Protein AF-A0A9P1BFK1-F1 (afdb_monomer_lite)

Secondary structure (DSSP, 8-state):
-----HHHHHHHHHHHHHHTTT-EEEEHHHHTT-SS-SS-HHHHHHH-GGGT--EEEEE--S----HHHHHHHTT-TT--EEE-TT---BGGGHHHHHT-TT--EEE-TTSB--HHHHHHHHHHSS-EE---S-TTHHHHHHHHHHHHHHHHHHHHHHHHHHHTT----SHHHHHHHHHHHHHHHHHHHHHHHTTTS-----HHHHHHHHHHHHHHHHHHHHS-HHHHHHHTTTT----------------S-----S---TT-B-STTSTTSS-EE-S--B-S-TTTS--EEEEEEE--BS----EEETTEEEEEEEETTEEEEEEEETTT--EEEEEEEE---EETTTEES--SPPEEETTEEEEE-TTSEEEEEETTT--EEEEEETTTTTT-PPPTT----PPEEETTEEEE---STT-SEEEEETTT--EEEEE--PPB-SPPPEEEEETTEEEEEEEBSSEEEEEETTT--EEEEEE--S-TTT----SPPEEE-SSS-TTEEEEEEEETTTTEEEEEEEEEETTEEEEEEEEEESS---SS---EEETTEEEEEETTEEEEEETTT--EEEEEEE--S-EEEEETTEEEEE-TTSEEEEEE--SS---EEEEEE---S---SPPEEETTEEEEE-SSEEEEEE--B---

Organism: NCBI:txid2562237

Sequence (656 aa):
MVKVTGRTHRQRMAVQAIEALGGSVMYDFEIQGKAEPPGPRWLRSMVGDEYFMNVEEVLLWDASADDRVVSQLCNLKHVKKMYLQGTQISDASVPYLEAMHELEILSLWKTRVSEDAKARIRRFSHTMIELPVDRVNEHRRALVRSAVVLSVIAFGALLAVQFAGVSIITPLGVDLIVVMAVAQSAVLLWCMQFRRCRFSVPQSVLAFAGLEIVLLLLVLVAVPEHVLSDIGQLFHTDVVVDEPHETIENRQNTANLEHTGAYDFPGFRGATRDGIIQGVELRRDWNRHPPKELWRRRVGLGWSSFAVVNGFCVTQGQQGEFETVVCYDMRTGEVCWEHRDQANLYAVEGGHGPRATPTISLGRVYALGATGILNCLDGATGRCIWSTNILEDNDVTNRLFGMAGSPLVLEPYVIVSPGGQGSSLVAYDHETGKKMWVGGSGQASYSSPQHGIICGEAQVLIFDGEGIQGHRLASGEHRWGYPWVSNPAEKNNVCQPVVFDEDLTDDVTRVFISSGYGQGCALLEVKRIEDDYSVEAVWRNRNLKAKFSSVVTRDGYIYGLDERILVCLDLNTGKRAWKRGRYGFGQLLLVGDLLLIQAETGDVALVEATSAEYHEVARVAALEGRTWNHPVLSGSLLLVRNDHEAACYELQVDEE

pLDDT: mean 82.78, std 19.54, range [30.47, 98.88]

Structure (mmCIF, N/CA/C/O backbone):
data_AF-A0A9P1BFK1-F1
#
_entry.id   AF-A0A9P1BFK1-F1
#
loop_
_atom_site.group_PDB
_atom_site.id
_atom_site.type_symbol
_atom_site.label_atom_id
_atom_site.label_alt_id
_atom_site.label_comp_id
_atom_site.label_asym_id
_atom_site.label_entity_id
_atom_site.label_seq_id
_atom_site.pdbx_PDB_ins_code
_atom_site.Cartn_x
_atom_site.Cartn_y
_atom_site.Cartn_z
_atom_site.occupancy
_atom_site.B_iso_or_equiv
_atom_site.auth_seq_id
_atom_site.auth_comp_id
_atom_site.auth_asym_id
_atom_site.auth_atom_id
_atom_site.pdbx_PDB_model_num
ATOM 1 N N . MET A 1 1 ? 26.060 38.447 -25.988 1.00 41.88 1 MET A N 1
ATOM 2 C CA . MET A 1 1 ? 25.231 38.880 -24.841 1.00 41.88 1 MET A CA 1
ATOM 3 C C . MET A 1 1 ? 24.084 39.727 -25.362 1.00 41.88 1 MET A C 1
ATOM 5 O O . MET A 1 1 ? 24.263 40.913 -25.608 1.00 41.88 1 MET A O 1
ATOM 9 N N . VAL A 1 2 ? 22.930 39.111 -25.612 1.00 43.12 2 VAL A N 1
ATOM 10 C CA . VAL A 1 2 ? 21.706 39.855 -25.933 1.00 43.12 2 VAL A CA 1
ATOM 11 C C . VAL A 1 2 ? 21.249 40.517 -24.634 1.00 43.12 2 VAL A C 1
ATOM 13 O O . VAL A 1 2 ? 21.109 39.835 -23.622 1.00 43.12 2 VAL A O 1
ATOM 16 N N . LYS A 1 3 ? 21.098 41.848 -24.626 1.00 43.06 3 LYS A N 1
ATOM 17 C CA . LYS A 1 3 ? 20.548 42.582 -23.478 1.00 43.06 3 LYS A CA 1
ATOM 18 C C . LYS A 1 3 ? 19.170 41.994 -23.166 1.00 43.06 3 LYS A C 1
ATOM 20 O O . LYS A 1 3 ? 18.240 42.198 -23.944 1.00 43.06 3 LYS A O 1
ATOM 25 N N . VAL A 1 4 ? 19.057 41.271 -22.049 1.00 50.94 4 VAL A N 1
ATOM 26 C CA . VAL A 1 4 ? 17.773 40.853 -21.473 1.00 50.94 4 VAL A CA 1
ATOM 27 C C . VAL A 1 4 ? 16.915 42.104 -21.401 1.00 50.94 4 VAL A C 1
ATOM 29 O O . VAL A 1 4 ? 17.306 43.101 -20.789 1.00 50.94 4 VAL A O 1
ATOM 32 N N . THR A 1 5 ? 15.798 42.108 -22.123 1.00 58.91 5 THR A N 1
ATOM 33 C CA . THR A 1 5 ? 14.948 43.293 -22.164 1.00 58.91 5 THR A CA 1
ATOM 34 C C . THR A 1 5 ? 14.492 43.623 -20.744 1.00 58.91 5 THR A C 1
ATOM 36 O O . THR A 1 5 ? 14.201 42.725 -19.952 1.00 58.91 5 THR A O 1
ATOM 39 N N . GLY A 1 6 ? 14.407 44.910 -20.395 1.00 67.88 6 GLY A N 1
ATOM 40 C CA . GLY A 1 6 ? 13.997 45.329 -19.047 1.00 67.88 6 GLY A CA 1
ATOM 41 C C . GLY A 1 6 ? 12.604 44.824 -18.639 1.00 67.88 6 GLY A C 1
ATOM 42 O O . GLY A 1 6 ? 12.232 44.928 -17.477 1.00 67.88 6 GLY A O 1
ATOM 43 N N . ARG A 1 7 ? 11.819 44.286 -19.579 1.00 79.06 7 ARG A N 1
ATOM 44 C CA . ARG A 1 7 ? 10.560 43.578 -19.329 1.00 79.06 7 ARG A CA 1
ATOM 45 C C . ARG A 1 7 ? 10.795 42.208 -18.684 1.00 79.06 7 ARG A C 1
ATOM 47 O O . ARG A 1 7 ? 10.260 41.968 -17.611 1.00 79.06 7 ARG A O 1
ATOM 54 N N . THR A 1 8 ? 11.613 41.354 -19.299 1.00 76.75 8 THR A N 1
ATOM 55 C CA . THR A 1 8 ? 11.877 39.979 -18.839 1.00 76.75 8 THR A CA 1
ATOM 56 C C . THR A 1 8 ? 12.465 39.964 -17.426 1.00 76.75 8 THR A C 1
ATOM 58 O O . THR A 1 8 ? 12.019 39.210 -16.570 1.00 76.75 8 THR A O 1
ATOM 61 N N . HIS A 1 9 ? 13.390 40.886 -17.139 1.00 78.06 9 HIS A N 1
ATOM 62 C CA . HIS A 1 9 ? 13.964 41.021 -15.799 1.00 78.06 9 HIS A CA 1
ATOM 63 C C . HIS A 1 9 ? 12.923 41.427 -14.740 1.00 78.06 9 HIS A C 1
ATOM 65 O O . HIS A 1 9 ? 12.890 40.851 -13.657 1.00 78.06 9 HIS A O 1
ATOM 71 N N . ARG A 1 10 ? 12.033 42.377 -15.064 1.00 77.94 10 ARG A N 1
ATOM 72 C CA . ARG A 1 10 ? 10.961 42.814 -14.154 1.00 77.94 10 ARG A CA 1
ATOM 73 C C . ARG A 1 10 ? 9.918 41.725 -13.909 1.00 77.94 10 ARG A C 1
ATOM 75 O O . ARG A 1 10 ? 9.493 41.556 -12.773 1.00 77.94 10 ARG A O 1
ATOM 82 N N . GLN A 1 11 ? 9.547 40.975 -14.947 1.00 84.62 11 GLN A N 1
ATOM 83 C CA . GLN A 1 11 ? 8.633 39.839 -14.824 1.00 84.62 11 GLN A CA 1
ATOM 84 C C . GLN A 1 11 ? 9.224 38.757 -13.915 1.00 84.62 11 GLN A C 1
ATOM 86 O O . GLN A 1 11 ? 8.555 38.325 -12.984 1.00 84.62 11 GLN A O 1
ATOM 91 N N . ARG A 1 12 ? 10.501 38.400 -14.100 1.00 83.88 12 ARG A N 1
ATOM 92 C CA . ARG A 1 12 ? 11.191 37.424 -13.245 1.00 83.88 12 ARG A CA 1
ATOM 93 C C . ARG A 1 12 ? 11.210 37.840 -11.773 1.00 83.88 12 ARG A C 1
ATOM 95 O O . ARG A 1 12 ? 10.907 37.024 -10.913 1.00 83.88 12 ARG A O 1
ATOM 102 N N . MET A 1 13 ? 11.529 39.103 -11.481 1.00 82.62 13 MET A N 1
ATOM 103 C CA . MET A 1 13 ? 11.533 39.598 -10.099 1.00 82.62 13 MET A CA 1
ATOM 104 C C . MET A 1 13 ? 10.142 39.553 -9.456 1.00 82.62 13 MET A C 1
ATOM 106 O O . MET A 1 13 ? 10.025 39.189 -8.290 1.00 82.62 13 MET A O 1
ATOM 110 N N . ALA A 1 14 ? 9.092 39.897 -10.208 1.00 82.94 14 ALA A N 1
ATOM 111 C CA . ALA A 1 14 ? 7.721 39.828 -9.712 1.00 82.94 14 ALA A CA 1
ATOM 112 C C . ALA A 1 14 ? 7.274 38.377 -9.455 1.00 82.94 14 ALA A C 1
ATOM 114 O O . ALA A 1 14 ? 6.669 38.114 -8.422 1.00 82.94 14 ALA A O 1
ATOM 115 N N . VAL A 1 15 ? 7.625 37.430 -10.334 1.00 86.50 15 VAL A N 1
ATOM 116 C CA . VAL A 1 15 ? 7.332 35.998 -10.135 1.00 86.50 15 VAL A CA 1
ATOM 117 C C . VAL A 1 15 ? 8.043 35.452 -8.896 1.00 86.50 15 VAL A C 1
ATOM 119 O O . VAL A 1 15 ? 7.401 34.842 -8.050 1.00 86.50 15 VAL A O 1
ATOM 122 N N . GLN A 1 16 ? 9.328 35.765 -8.714 1.00 84.19 16 GLN A N 1
ATOM 123 C CA . GLN A 1 16 ? 10.077 35.344 -7.523 1.00 84.19 16 GLN A CA 1
ATOM 124 C C . GLN A 1 16 ? 9.478 35.892 -6.221 1.00 84.19 16 GLN A C 1
ATOM 126 O O . GLN A 1 16 ? 9.468 35.199 -5.208 1.00 84.19 16 GLN A O 1
ATOM 131 N N . ALA A 1 17 ? 8.963 37.126 -6.237 1.00 82.06 17 ALA A N 1
ATOM 132 C CA . ALA A 1 17 ? 8.290 37.708 -5.079 1.00 82.06 17 ALA A CA 1
ATOM 133 C C . ALA A 1 17 ? 6.965 36.994 -4.749 1.00 82.06 17 ALA A C 1
ATOM 135 O O . ALA A 1 17 ? 6.640 36.835 -3.575 1.00 82.06 17 ALA A O 1
ATOM 136 N N . ILE A 1 18 ? 6.222 36.541 -5.766 1.00 84.56 18 ILE A N 1
ATOM 137 C CA . ILE A 1 18 ? 4.988 35.757 -5.602 1.00 84.56 18 ILE A CA 1
ATOM 138 C C . ILE A 1 18 ? 5.307 34.381 -5.005 1.00 84.56 18 ILE A C 1
ATOM 140 O O . ILE A 1 18 ? 4.708 33.993 -4.003 1.00 84.56 18 ILE A O 1
ATOM 144 N N . GLU A 1 19 ? 6.283 33.675 -5.575 1.00 82.81 19 GLU A N 1
ATOM 145 C CA . GLU A 1 19 ? 6.698 32.338 -5.131 1.00 82.81 19 GLU A CA 1
ATOM 146 C C . GLU A 1 19 ? 7.253 32.351 -3.700 1.00 82.81 19 GLU A C 1
ATOM 148 O O . GLU A 1 19 ? 6.935 31.472 -2.900 1.00 82.81 19 GLU A O 1
ATOM 153 N N . ALA A 1 20 ? 8.015 33.387 -3.328 1.00 81.12 20 ALA A N 1
ATOM 154 C CA . ALA A 1 20 ? 8.544 33.551 -1.971 1.00 81.12 20 ALA A CA 1
ATOM 155 C C . ALA A 1 20 ? 7.448 33.689 -0.898 1.00 81.12 20 ALA A C 1
ATOM 157 O O . ALA A 1 20 ? 7.703 33.448 0.282 1.00 81.12 20 ALA A O 1
ATOM 158 N N . LEU A 1 21 ? 6.234 34.071 -1.297 1.00 79.94 21 LEU A N 1
ATOM 159 C CA . LEU A 1 21 ? 5.069 34.198 -0.423 1.00 79.94 21 LEU A CA 1
ATOM 160 C C . LEU A 1 21 ? 4.158 32.963 -0.473 1.00 79.94 21 LEU A C 1
ATOM 162 O O . LEU A 1 21 ? 3.064 33.000 0.085 1.00 79.94 21 LEU A O 1
ATOM 166 N N . GLY A 1 22 ? 4.594 31.884 -1.134 1.00 76.88 22 GLY A N 1
ATOM 167 C CA . GLY A 1 22 ? 3.800 30.672 -1.344 1.00 76.88 22 GLY A CA 1
ATOM 168 C C . GLY A 1 22 ? 2.716 30.820 -2.415 1.00 76.88 22 GLY A C 1
ATOM 169 O O . GLY A 1 22 ? 1.841 29.964 -2.514 1.00 76.88 22 GLY A O 1
ATOM 170 N N . GLY A 1 23 ? 2.750 31.899 -3.203 1.00 81.06 23 GLY A N 1
ATOM 171 C CA . GLY A 1 23 ? 1.875 32.087 -4.355 1.00 81.06 23 GLY A CA 1
ATOM 172 C C . GLY A 1 23 ? 2.400 31.377 -5.603 1.00 81.06 23 GLY A C 1
ATOM 173 O O . GLY A 1 23 ? 3.543 30.929 -5.658 1.00 81.06 23 GLY A O 1
ATOM 174 N N . SER A 1 24 ? 1.571 31.310 -6.639 1.00 85.56 24 SER A N 1
ATOM 175 C CA . SER A 1 24 ? 1.948 30.765 -7.947 1.00 85.56 24 SER A CA 1
ATOM 176 C C . SER A 1 24 ? 1.445 31.646 -9.090 1.00 85.56 24 SER A C 1
ATOM 178 O O . SER A 1 24 ? 0.578 32.506 -8.911 1.00 85.56 24 SER A O 1
ATOM 180 N N . VAL A 1 25 ? 2.024 31.457 -10.273 1.00 89.88 25 VAL A N 1
ATOM 181 C CA . VAL A 1 25 ? 1.627 32.137 -11.509 1.00 89.88 25 VAL A CA 1
ATOM 182 C C . VAL A 1 25 ? 1.350 31.110 -12.597 1.00 89.88 25 VAL A C 1
ATOM 184 O O . VAL A 1 25 ? 1.982 30.057 -12.609 1.00 89.88 25 VAL A O 1
ATOM 187 N N . MET A 1 26 ? 0.446 31.428 -13.523 1.00 86.69 26 MET A N 1
ATOM 188 C CA . MET A 1 26 ? 0.287 30.670 -14.764 1.00 86.69 26 MET A CA 1
ATOM 189 C C . MET A 1 26 ? 0.594 31.546 -15.972 1.00 86.69 26 MET A C 1
ATOM 191 O O . MET A 1 26 ? 0.240 32.735 -16.024 1.00 86.69 26 MET A O 1
ATOM 195 N N . TYR A 1 27 ? 1.244 30.936 -16.955 1.00 90.19 27 TYR A N 1
ATOM 196 C CA . TYR A 1 27 ? 1.624 31.584 -18.198 1.00 90.19 27 TYR A CA 1
ATOM 197 C C . TYR A 1 27 ? 0.576 31.382 -19.302 1.00 90.19 27 TYR A C 1
ATOM 199 O O . TYR A 1 27 ? -0.149 30.387 -19.343 1.00 90.19 27 TYR A O 1
ATOM 207 N N . ASP A 1 28 ? 0.539 32.317 -20.248 1.00 86.69 28 ASP A N 1
ATOM 208 C CA . ASP A 1 28 ? -0.356 32.329 -21.412 1.00 86.69 28 ASP A CA 1
ATOM 209 C C . ASP A 1 28 ? -0.425 30.998 -22.186 1.00 86.69 28 ASP A C 1
ATOM 211 O O . ASP A 1 28 ? -1.500 30.552 -22.597 1.00 86.69 28 ASP A O 1
ATOM 215 N N . PHE A 1 29 ? 0.707 30.320 -22.382 1.00 85.38 29 PHE A N 1
ATOM 216 C CA . PHE A 1 29 ? 0.745 29.029 -23.078 1.00 85.38 29 PHE A CA 1
ATOM 217 C C . PHE A 1 29 ? 0.188 27.864 -22.240 1.00 85.38 29 PHE A C 1
ATOM 219 O O . PHE A 1 29 ? -0.415 26.951 -22.809 1.00 85.38 29 PHE A O 1
ATOM 226 N N . GLU A 1 30 ? 0.339 27.907 -20.914 1.00 84.25 30 GLU A N 1
ATOM 227 C CA . GLU A 1 30 ? -0.167 26.882 -19.990 1.00 84.25 30 GLU A CA 1
ATOM 228 C C . GLU A 1 30 ? -1.693 26.932 -19.920 1.00 84.25 30 GLU A C 1
ATOM 230 O O . GLU A 1 30 ? -2.353 25.896 -19.997 1.00 84.25 30 GLU A O 1
ATOM 235 N N . ILE A 1 31 ? -2.264 28.141 -19.892 1.00 79.75 31 ILE A N 1
ATOM 236 C CA . ILE A 1 31 ? -3.717 28.363 -19.940 1.00 79.75 31 ILE A CA 1
ATOM 237 C C . ILE A 1 31 ? -4.309 27.843 -21.259 1.00 79.75 31 ILE A C 1
ATOM 239 O O . ILE A 1 31 ? -5.421 27.320 -21.292 1.00 79.75 31 ILE A O 1
ATOM 243 N N . GLN A 1 32 ? -3.551 27.921 -22.355 1.00 76.56 32 GLN A N 1
ATOM 244 C CA . GLN A 1 32 ? -3.939 27.368 -23.658 1.00 76.56 32 GLN A CA 1
ATOM 245 C C . GLN A 1 32 ? -3.719 25.847 -23.774 1.00 76.56 32 GLN A C 1
ATOM 247 O O . GLN A 1 32 ? -3.921 25.289 -24.855 1.00 76.56 32 GLN A O 1
ATOM 252 N N . GLY A 1 33 ? -3.276 25.170 -22.708 1.00 75.50 33 GLY A N 1
ATOM 253 C CA . GLY A 1 33 ? -3.014 23.729 -22.695 1.00 75.50 33 GLY A CA 1
ATOM 254 C C . GLY A 1 33 ? -1.814 23.304 -23.548 1.00 75.50 33 GLY A C 1
ATOM 255 O O . GLY A 1 33 ? -1.731 22.148 -23.969 1.00 75.50 33 GLY A O 1
ATOM 256 N N . LYS A 1 34 ? -0.891 24.224 -23.854 1.00 79.94 34 LYS A N 1
ATOM 257 C CA . LYS A 1 34 ? 0.320 23.928 -24.628 1.00 79.94 34 LYS A CA 1
ATOM 258 C C . LYS A 1 34 ? 1.443 23.485 -23.699 1.00 79.94 34 LYS A C 1
ATOM 260 O O . LYS A 1 34 ? 1.635 24.039 -22.627 1.00 79.94 34 LYS A O 1
ATOM 265 N N . ALA A 1 35 ? 2.226 22.509 -24.153 1.00 77.38 35 ALA A N 1
ATOM 266 C CA . ALA A 1 35 ? 3.338 21.956 -23.379 1.00 77.38 35 ALA A CA 1
ATOM 267 C C . ALA A 1 35 ? 4.606 22.833 -23.383 1.00 77.38 35 ALA A C 1
ATOM 269 O O . ALA A 1 35 ? 5.506 22.595 -22.585 1.00 77.38 35 ALA A O 1
ATOM 270 N N . GLU A 1 36 ? 4.716 23.807 -24.295 1.00 83.56 36 GLU A N 1
ATOM 271 C CA . GLU A 1 36 ? 5.906 24.655 -24.432 1.00 83.56 36 GLU A CA 1
ATOM 272 C C . GLU A 1 36 ? 5.536 26.120 -24.730 1.00 83.56 36 GLU A C 1
ATOM 274 O O . GLU A 1 36 ? 4.540 26.357 -25.429 1.00 83.56 36 GLU A O 1
ATOM 279 N N . PRO A 1 37 ? 6.363 27.092 -24.281 1.00 86.38 37 PRO A N 1
ATOM 280 C CA . PRO A 1 37 ? 6.219 28.500 -24.638 1.00 86.38 37 PRO A CA 1
ATOM 281 C C . PRO A 1 37 ? 6.226 28.714 -26.159 1.00 86.38 37 PRO A C 1
ATOM 283 O O . PRO A 1 37 ? 6.891 27.969 -26.894 1.00 86.38 37 PRO A O 1
ATOM 286 N N . PRO A 1 38 ? 5.515 29.738 -26.660 1.00 83.94 38 PRO A N 1
ATOM 287 C CA . PRO A 1 38 ? 5.414 29.989 -28.087 1.00 83.94 38 PRO A CA 1
ATOM 288 C C . PRO A 1 38 ? 6.778 30.328 -28.700 1.00 83.94 38 PRO A C 1
ATOM 290 O O . PRO A 1 38 ? 7.678 30.861 -28.061 1.00 83.94 38 PRO A O 1
ATOM 293 N N . GLY A 1 39 ? 6.921 30.042 -29.990 1.00 84.62 39 GLY A N 1
ATOM 294 C CA . GLY A 1 39 ? 8.119 30.367 -30.758 1.00 84.62 39 GLY A CA 1
ATOM 295 C C . GLY A 1 39 ? 9.078 29.186 -30.969 1.00 84.62 39 GLY A C 1
ATOM 296 O O . GLY A 1 39 ? 9.022 28.172 -30.267 1.00 84.62 39 GLY A O 1
ATOM 297 N N . PRO A 1 40 ? 9.960 29.281 -31.982 1.00 85.88 40 PRO A N 1
ATOM 298 C CA . PRO A 1 40 ? 10.848 28.185 -32.354 1.00 85.88 40 PRO A CA 1
ATOM 299 C C . PRO A 1 40 ? 11.833 27.841 -31.230 1.00 85.88 40 PRO A C 1
ATOM 301 O O . PRO A 1 40 ? 12.494 28.733 -30.695 1.00 85.88 40 PRO A O 1
ATOM 304 N N . ARG A 1 41 ? 12.008 26.544 -30.930 1.00 84.31 41 ARG A N 1
ATOM 305 C CA . ARG A 1 41 ? 12.924 26.052 -29.877 1.00 84.31 41 ARG A CA 1
ATOM 306 C C . ARG A 1 41 ? 14.341 26.626 -29.980 1.00 84.31 41 ARG A C 1
ATOM 308 O O . ARG A 1 41 ? 14.929 26.981 -28.965 1.00 84.31 41 ARG A O 1
ATOM 315 N N . TRP A 1 42 ? 14.873 26.760 -31.198 1.00 86.06 42 TRP A N 1
ATOM 316 C CA . TRP A 1 42 ? 16.211 27.320 -31.416 1.00 86.06 42 TRP A CA 1
ATOM 317 C C . TRP A 1 42 ? 16.312 28.770 -30.926 1.00 86.06 42 TRP A C 1
ATOM 319 O O . TRP A 1 42 ? 17.294 29.138 -30.290 1.00 86.06 42 TRP A O 1
ATOM 329 N N . LEU A 1 43 ? 15.275 29.581 -31.128 1.00 79.69 43 LEU A N 1
ATOM 330 C CA . LEU A 1 43 ? 15.276 30.975 -30.705 1.00 79.69 43 LEU A CA 1
ATOM 331 C C . LEU A 1 43 ? 15.081 31.084 -29.187 1.00 79.69 43 LEU A C 1
ATOM 333 O O . LEU A 1 43 ? 15.781 31.856 -28.533 1.00 79.69 43 LEU A O 1
ATOM 337 N N . ARG A 1 44 ? 14.217 30.238 -28.612 1.00 87.75 44 ARG A N 1
ATOM 338 C CA . ARG A 1 44 ? 14.034 30.122 -27.158 1.00 87.75 44 ARG A CA 1
ATOM 339 C C . ARG A 1 44 ? 15.318 29.732 -26.431 1.00 87.75 44 ARG A C 1
ATOM 341 O O . ARG A 1 44 ? 15.662 30.353 -25.432 1.00 87.75 44 ARG A O 1
ATOM 348 N N . SER A 1 45 ? 16.099 28.810 -26.995 1.00 80.56 45 SER A N 1
ATOM 349 C CA . SER A 1 45 ? 17.411 28.444 -26.442 1.00 80.56 45 SER A CA 1
ATOM 350 C C . SER A 1 45 ? 18.444 29.580 -26.474 1.00 80.56 45 SER A C 1
ATOM 352 O O . SER A 1 45 ? 19.383 29.571 -25.684 1.00 80.56 45 SER A O 1
ATOM 354 N N . MET A 1 46 ? 18.273 30.575 -27.354 1.00 76.94 46 MET A N 1
ATOM 355 C CA . MET A 1 46 ? 19.202 31.703 -27.485 1.00 76.94 46 MET A CA 1
ATOM 356 C C . MET A 1 46 ? 18.852 32.897 -26.590 1.00 76.94 46 MET A C 1
ATOM 358 O O . MET A 1 46 ? 19.764 33.594 -26.145 1.00 76.94 46 MET A O 1
ATOM 362 N N . VAL A 1 47 ? 17.563 33.171 -26.347 1.00 78.75 47 VAL A N 1
ATOM 363 C CA . VAL A 1 47 ? 17.123 34.371 -25.596 1.00 78.75 47 VAL A CA 1
ATOM 364 C C . VAL A 1 47 ? 16.355 34.071 -24.303 1.00 78.75 47 VAL A C 1
ATOM 366 O O . VAL A 1 47 ? 16.099 34.996 -23.533 1.00 78.75 47 VAL A O 1
ATOM 369 N N . GLY A 1 48 ? 16.059 32.798 -24.030 1.00 81.50 48 GLY A N 1
ATOM 370 C CA . GLY A 1 48 ? 15.344 32.324 -22.845 1.00 81.50 48 GLY A CA 1
ATOM 371 C C . GLY A 1 48 ? 13.829 32.238 -23.044 1.00 81.50 48 GLY A C 1
ATOM 372 O O . GLY A 1 48 ? 13.228 33.057 -23.742 1.00 81.50 48 GLY A O 1
ATOM 373 N N . ASP A 1 49 ? 13.207 31.255 -22.391 1.00 83.06 49 ASP A N 1
ATOM 374 C CA . ASP A 1 49 ? 11.761 30.999 -22.466 1.00 83.06 49 ASP A CA 1
ATOM 375 C C . ASP A 1 49 ? 10.923 32.170 -21.935 1.00 83.06 49 ASP A C 1
ATOM 377 O O . ASP A 1 49 ? 9.886 32.500 -22.502 1.00 83.06 49 ASP A O 1
ATOM 381 N N . GLU A 1 50 ? 11.428 32.882 -20.924 1.00 81.44 50 GLU A N 1
ATOM 382 C CA . GLU A 1 50 ? 10.795 34.067 -20.325 1.00 81.44 50 GLU A CA 1
ATOM 383 C C . GLU A 1 50 ? 10.559 35.222 -21.307 1.00 81.44 50 GLU A C 1
ATOM 385 O O . GLU A 1 50 ? 9.772 36.124 -21.029 1.00 81.44 50 GLU A O 1
ATOM 390 N N . TYR A 1 51 ? 11.254 35.236 -22.447 1.00 83.69 51 TYR A N 1
ATOM 391 C CA . TYR A 1 51 ? 10.996 36.217 -23.498 1.00 83.69 51 TYR A CA 1
ATOM 392 C C . TYR A 1 51 ? 9.683 35.934 -24.245 1.00 83.69 51 TYR A C 1
ATOM 394 O O . TYR A 1 51 ? 9.075 36.850 -24.797 1.00 83.69 51 TYR A O 1
ATOM 402 N N . PHE A 1 52 ? 9.258 34.672 -24.261 1.00 86.25 52 PHE A N 1
ATOM 403 C CA . PHE A 1 52 ? 8.131 34.179 -25.045 1.00 86.25 52 PHE A CA 1
ATOM 404 C C . PHE A 1 52 ? 6.884 33.886 -24.219 1.00 86.25 52 PHE A C 1
ATOM 406 O O . PHE A 1 52 ? 5.839 33.640 -24.806 1.00 86.25 52 PHE A O 1
ATOM 413 N N . MET A 1 53 ? 6.975 33.915 -22.893 1.00 87.94 53 MET A N 1
ATOM 414 C CA . MET A 1 53 ? 5.848 33.636 -22.008 1.00 87.94 53 MET A CA 1
ATOM 415 C C . MET A 1 53 ? 5.419 34.874 -21.230 1.00 87.94 53 MET A C 1
ATOM 417 O O . MET A 1 53 ? 6.246 35.677 -20.783 1.00 87.94 53 MET A O 1
ATOM 421 N N . ASN A 1 54 ? 4.113 35.006 -21.036 1.00 89.75 54 ASN A N 1
ATOM 422 C CA . ASN A 1 54 ? 3.504 36.103 -20.294 1.00 89.75 54 ASN A CA 1
ATOM 423 C C . ASN A 1 54 ? 2.763 35.562 -19.090 1.00 89.75 54 ASN A C 1
ATOM 425 O O . ASN A 1 54 ? 2.007 34.609 -19.227 1.00 89.75 54 ASN A O 1
ATOM 429 N N . VAL A 1 55 ? 2.965 36.183 -17.929 1.00 90.56 55 VAL A N 1
ATOM 430 C CA . VAL A 1 55 ? 2.141 35.881 -16.756 1.00 90.56 55 VAL A CA 1
ATOM 431 C C . VAL A 1 55 ? 0.744 36.433 -17.010 1.00 90.56 55 VAL A C 1
ATOM 433 O O . VAL A 1 55 ? 0.587 37.647 -17.157 1.00 90.56 55 VAL A O 1
ATOM 436 N N . GLU A 1 56 ? -0.239 35.541 -17.064 1.00 88.94 56 GLU A N 1
ATOM 437 C CA . GLU A 1 56 ? -1.640 35.868 -17.349 1.00 88.94 56 GLU A CA 1
ATOM 438 C C . GLU A 1 56 ? -2.531 35.649 -16.114 1.00 88.94 56 GLU A C 1
ATOM 440 O O . GLU A 1 56 ? -3.511 36.376 -15.931 1.00 88.94 56 GLU A O 1
ATOM 445 N N . GLU A 1 57 ? -2.154 34.734 -15.216 1.00 88.69 57 GLU A N 1
ATOM 446 C CA . GLU A 1 57 ? -2.885 34.439 -13.978 1.00 88.69 57 GLU A CA 1
ATOM 447 C C . GLU A 1 57 ? -1.951 34.434 -12.755 1.00 88.69 57 GLU A C 1
ATOM 449 O O . GLU A 1 57 ? -0.855 33.875 -12.798 1.00 88.69 57 GLU A O 1
ATOM 454 N N . VAL A 1 58 ? -2.375 35.090 -11.669 1.00 88.94 58 VAL A N 1
ATOM 455 C CA . VAL A 1 58 ? -1.638 35.200 -10.398 1.00 88.94 58 VAL A CA 1
ATOM 456 C C . VAL A 1 58 ? -2.500 34.677 -9.249 1.00 88.94 58 VAL A C 1
ATOM 458 O O . VAL A 1 58 ? -3.570 35.225 -8.968 1.00 88.94 58 VAL A O 1
ATOM 461 N N . LEU A 1 59 ? -2.004 33.652 -8.555 1.00 86.31 59 LEU A N 1
ATOM 462 C CA . LEU A 1 59 ? -2.668 32.962 -7.450 1.00 86.31 59 LEU A CA 1
ATOM 463 C C . LEU A 1 59 ? -1.923 33.247 -6.147 1.00 86.31 59 LEU A C 1
ATOM 465 O O . LEU A 1 59 ? -0.815 32.761 -5.925 1.00 86.31 59 LEU A O 1
ATOM 469 N N . LEU A 1 60 ? -2.530 34.056 -5.283 1.00 82.81 60 LEU A N 1
ATOM 470 C CA . LEU A 1 60 ? -1.903 34.542 -4.059 1.00 82.81 60 LEU A CA 1
ATOM 471 C C . LEU A 1 60 ? -2.929 34.506 -2.914 1.00 82.81 60 LEU A C 1
ATOM 473 O O . LEU A 1 60 ? -3.386 35.533 -2.416 1.00 82.81 60 LEU A O 1
ATOM 477 N N . TRP A 1 61 ? -3.357 33.292 -2.559 1.00 74.81 61 TRP A N 1
ATOM 478 C CA . TRP A 1 61 ? -4.403 33.023 -1.564 1.00 74.81 61 TRP A CA 1
ATOM 479 C C . TRP A 1 61 ? -3.814 32.779 -0.178 1.00 74.81 61 TRP A C 1
ATOM 481 O O . TRP A 1 61 ? -2.815 32.078 -0.068 1.00 74.81 61 TRP A O 1
ATOM 491 N N . ASP A 1 62 ? -4.437 33.340 0.862 1.00 61.72 62 ASP A N 1
ATOM 492 C CA . ASP A 1 62 ? -4.087 33.156 2.283 1.00 61.72 62 ASP A CA 1
ATOM 493 C C . ASP A 1 62 ? -2.590 33.378 2.611 1.00 61.72 62 ASP A C 1
ATOM 495 O O . ASP A 1 62 ? -2.080 32.946 3.645 1.00 61.72 62 ASP A O 1
ATOM 499 N N . ALA A 1 63 ? -1.878 34.100 1.744 1.00 65.69 63 ALA A N 1
ATOM 500 C CA . ALA A 1 63 ? -0.478 34.446 1.921 1.00 65.69 63 ALA A CA 1
ATOM 501 C C . ALA A 1 63 ? -0.325 35.707 2.780 1.00 65.69 63 ALA A C 1
ATOM 503 O O . ALA A 1 63 ? -1.161 36.616 2.755 1.00 65.69 63 ALA A O 1
ATOM 504 N N . SER A 1 64 ? 0.828 35.840 3.440 1.00 73.25 64 SER A N 1
ATOM 505 C CA . SER A 1 64 ? 1.237 37.042 4.190 1.00 73.25 64 SER A CA 1
ATOM 506 C C . SER A 1 64 ? 1.534 38.263 3.298 1.00 73.25 64 SER A C 1
ATOM 508 O O . SER A 1 64 ? 2.306 39.139 3.686 1.00 73.25 64 SER A O 1
ATOM 510 N N . ALA A 1 65 ? 0.959 38.329 2.095 1.00 78.56 65 ALA A N 1
ATOM 511 C CA . ALA A 1 65 ? 1.148 39.433 1.171 1.00 78.56 65 ALA A CA 1
ATOM 512 C C . ALA A 1 65 ? 0.480 40.711 1.679 1.00 78.56 65 ALA A C 1
ATOM 514 O O . ALA A 1 65 ? -0.681 40.713 2.100 1.00 78.56 65 ALA A O 1
ATOM 515 N N . ASP A 1 66 ? 1.237 41.800 1.601 1.00 83.56 66 ASP A N 1
ATOM 516 C CA . ASP A 1 66 ? 0.828 43.149 1.959 1.00 83.56 66 ASP A CA 1
ATOM 517 C C . ASP A 1 66 ? 0.834 44.070 0.723 1.00 83.56 66 ASP A C 1
ATOM 519 O O . ASP A 1 66 ? 1.132 43.658 -0.403 1.00 83.56 66 ASP A O 1
ATOM 523 N N . ASP A 1 67 ? 0.514 45.347 0.925 1.00 85.56 67 ASP A N 1
ATOM 524 C CA . ASP A 1 67 ? 0.429 46.331 -0.159 1.00 85.56 67 ASP A CA 1
ATOM 525 C C . ASP A 1 67 ? 1.754 46.533 -0.928 1.00 85.56 67 ASP A C 1
ATOM 527 O O . ASP A 1 67 ? 1.751 46.977 -2.081 1.00 85.56 67 ASP A O 1
ATOM 531 N N . ARG A 1 68 ? 2.908 46.186 -0.333 1.00 84.00 68 ARG A N 1
ATOM 532 C CA . ARG A 1 68 ? 4.221 46.312 -0.992 1.00 84.00 68 ARG A CA 1
ATOM 533 C C . ARG A 1 68 ? 4.367 45.284 -2.100 1.00 84.00 68 ARG A C 1
ATOM 535 O O . ARG A 1 68 ? 4.912 45.602 -3.155 1.00 84.00 68 ARG A O 1
ATOM 542 N N . VAL A 1 69 ? 3.846 44.083 -1.887 1.00 81.88 69 VAL A N 1
ATOM 543 C CA . VAL A 1 69 ? 3.863 43.002 -2.878 1.00 81.88 69 VAL A CA 1
ATOM 544 C C . VAL A 1 69 ? 3.038 43.410 -4.093 1.00 81.88 69 VAL A C 1
ATOM 546 O O . VAL A 1 69 ? 3.532 43.352 -5.216 1.00 81.88 69 VAL A O 1
ATOM 549 N N . VAL A 1 70 ? 1.836 43.953 -3.882 1.00 83.06 70 VAL A N 1
ATOM 550 C CA . VAL A 1 70 ? 0.962 44.428 -4.970 1.00 83.06 70 VAL A CA 1
ATOM 551 C C . VAL A 1 70 ? 1.615 45.549 -5.788 1.00 83.06 70 VAL A C 1
ATOM 553 O O . VAL A 1 70 ? 1.486 45.580 -7.013 1.00 83.06 70 VAL A O 1
ATOM 556 N N . SER A 1 71 ? 2.409 46.417 -5.150 1.00 82.19 71 SER A N 1
ATOM 557 C CA . SER A 1 71 ? 3.178 47.451 -5.857 1.00 82.19 71 SER A CA 1
ATOM 558 C C . SER A 1 71 ? 4.242 46.880 -6.807 1.00 82.19 71 SER A C 1
ATOM 560 O O . SER A 1 71 ? 4.606 47.529 -7.783 1.00 82.19 71 SER A O 1
ATOM 562 N N . GLN A 1 72 ? 4.724 45.658 -6.562 1.00 80.38 72 GLN A N 1
ATOM 563 C CA . GLN A 1 72 ? 5.648 44.960 -7.458 1.00 80.38 72 GLN A CA 1
ATOM 564 C C . GLN A 1 72 ? 4.900 44.247 -8.592 1.00 80.38 72 GLN A C 1
ATOM 566 O O . GLN A 1 72 ? 5.402 44.218 -9.721 1.00 80.38 72 GLN A O 1
ATOM 571 N N . LEU A 1 73 ? 3.687 43.748 -8.317 1.00 81.69 73 LEU A N 1
ATOM 572 C CA . LEU A 1 73 ? 2.830 43.061 -9.290 1.00 81.69 73 LEU A CA 1
ATOM 573 C C . LEU A 1 73 ? 2.413 43.959 -10.458 1.00 81.69 73 LEU A C 1
ATOM 575 O O . LEU A 1 73 ? 2.256 43.456 -11.566 1.00 81.69 73 LEU A O 1
ATOM 579 N N . CYS A 1 74 ? 2.309 45.280 -10.267 1.00 72.06 74 CYS A N 1
ATOM 580 C CA . CYS A 1 74 ? 1.947 46.228 -11.336 1.00 72.06 74 CYS A CA 1
ATOM 581 C C . CYS A 1 74 ? 2.925 46.231 -12.533 1.00 72.06 74 CYS A C 1
ATOM 583 O O . CYS A 1 74 ? 2.610 46.748 -13.605 1.00 72.06 74 CYS A O 1
ATOM 585 N N . ASN A 1 75 ? 4.109 45.623 -12.387 1.00 76.31 75 ASN A N 1
ATOM 586 C CA . ASN A 1 75 ? 5.054 45.430 -13.486 1.00 76.31 75 ASN A CA 1
ATOM 587 C C . ASN A 1 75 ? 4.645 44.310 -14.460 1.00 76.31 75 ASN A C 1
ATOM 589 O O . ASN A 1 75 ? 5.201 44.234 -15.562 1.00 76.31 75 ASN A O 1
ATOM 593 N N . LEU A 1 76 ? 3.691 43.456 -14.081 1.00 85.50 76 LEU A N 1
ATOM 594 C CA . LEU A 1 76 ? 3.149 42.378 -14.902 1.00 85.50 76 LEU A CA 1
ATOM 595 C C . LEU A 1 76 ? 2.009 42.920 -15.773 1.00 85.50 76 LEU A C 1
ATOM 597 O O . LEU A 1 76 ? 0.851 42.973 -15.371 1.00 85.50 76 LEU A O 1
ATOM 601 N N . LYS A 1 77 ? 2.353 43.362 -16.985 1.00 81.00 77 LYS A N 1
ATOM 602 C CA . LYS A 1 77 ? 1.426 44.096 -17.863 1.00 81.00 77 LYS A CA 1
ATOM 603 C C . LYS A 1 77 ? 0.321 43.253 -18.512 1.00 81.00 77 LYS A C 1
ATOM 605 O O . LYS A 1 77 ? -0.614 43.844 -19.031 1.00 81.00 77 LYS A O 1
ATOM 610 N N . HIS A 1 78 ? 0.447 41.926 -18.486 1.00 86.69 78 HIS A N 1
ATOM 611 C CA . HIS A 1 78 ? -0.443 40.993 -19.192 1.00 86.69 78 HIS A CA 1
ATOM 612 C C . HIS A 1 78 ? -1.307 40.134 -18.265 1.00 86.69 78 HIS A C 1
ATOM 614 O O . HIS A 1 78 ? -1.877 39.133 -18.693 1.00 86.69 78 HIS A O 1
ATOM 620 N N . VAL A 1 79 ? -1.386 40.503 -16.985 1.00 88.56 79 VAL A N 1
ATOM 621 C CA . VAL A 1 79 ? -2.197 39.762 -16.017 1.00 88.56 79 VAL A CA 1
ATOM 622 C C . VAL A 1 79 ? -3.664 40.047 -16.279 1.00 88.56 79 VAL A C 1
ATOM 624 O O . VAL A 1 79 ? -4.103 41.190 -16.163 1.00 88.56 79 VAL A O 1
ATOM 627 N N . LYS A 1 80 ? -4.413 38.985 -16.568 1.00 86.94 80 LYS A N 1
ATOM 628 C CA . LYS A 1 80 ? -5.864 39.022 -16.741 1.00 86.94 80 LYS A CA 1
ATOM 629 C C . LYS A 1 80 ? -6.603 38.529 -15.516 1.00 86.94 80 LYS A C 1
ATOM 631 O O . LYS A 1 80 ? -7.693 39.011 -15.232 1.00 86.94 80 LYS A O 1
ATOM 636 N N . LYS A 1 81 ? -6.027 37.594 -14.763 1.00 86.19 81 LYS A N 1
ATOM 637 C CA . LYS A 1 81 ? -6.668 37.028 -13.574 1.00 86.19 81 LYS A CA 1
ATOM 638 C C . LYS A 1 81 ? -5.767 37.173 -12.365 1.00 86.19 81 LYS A C 1
ATOM 640 O O . LYS A 1 81 ? -4.614 36.752 -12.386 1.00 86.19 81 LYS A O 1
ATOM 645 N N . MET A 1 82 ? -6.291 37.756 -11.299 1.00 87.81 82 MET A N 1
ATOM 646 C CA . MET A 1 82 ? -5.545 37.936 -10.065 1.00 87.81 82 MET A CA 1
ATOM 647 C C . MET A 1 82 ? -6.411 37.592 -8.869 1.00 87.81 82 MET A C 1
ATOM 649 O O .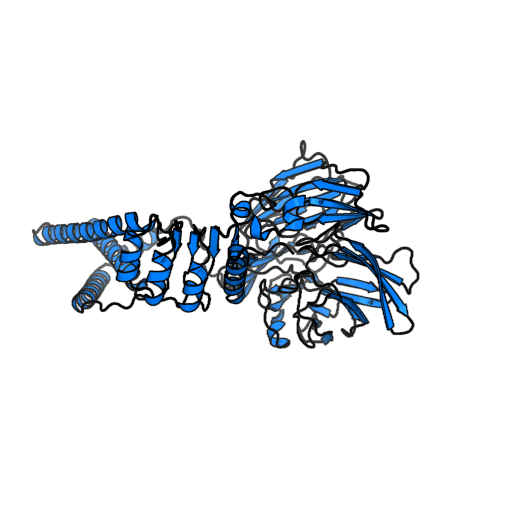 MET A 1 82 ? -7.500 38.130 -8.689 1.00 87.81 82 MET A O 1
ATOM 653 N N . TYR A 1 83 ? -5.902 36.732 -8.002 1.00 87.50 83 TYR A N 1
ATOM 654 C CA . TYR A 1 83 ? -6.648 36.315 -6.834 1.00 87.50 83 TYR A CA 1
ATOM 655 C C . TYR A 1 83 ? -5.819 36.524 -5.574 1.00 87.50 83 TYR A C 1
ATOM 657 O O . TYR A 1 83 ? -4.827 35.837 -5.345 1.00 87.50 83 TYR A O 1
ATOM 665 N N . LEU A 1 84 ? -6.257 37.474 -4.753 1.00 85.88 84 LEU A N 1
ATOM 666 C CA . LEU A 1 84 ? -5.559 37.951 -3.559 1.00 85.88 84 LEU A CA 1
ATOM 667 C C . LEU A 1 84 ? -6.352 37.638 -2.285 1.00 85.88 84 LEU A C 1
ATOM 669 O O . LEU A 1 84 ? -6.281 38.367 -1.295 1.00 85.88 84 LEU A O 1
ATOM 673 N N . GLN A 1 85 ? -7.190 36.605 -2.321 1.00 82.81 85 GLN A N 1
ATOM 674 C CA . GLN A 1 85 ? -8.109 36.319 -1.228 1.00 82.81 85 GLN A CA 1
ATOM 675 C C . GLN A 1 85 ? -7.381 35.924 0.062 1.00 82.81 85 GLN A C 1
ATOM 677 O O . GLN A 1 85 ? -6.403 35.188 0.020 1.00 82.81 85 GLN A O 1
ATOM 682 N N . GLY A 1 86 ? -7.846 36.430 1.204 1.00 79.75 86 GLY A N 1
ATOM 683 C CA . GLY A 1 86 ? -7.250 36.160 2.519 1.00 79.75 86 GLY A CA 1
ATOM 684 C C . GLY A 1 86 ? -5.915 36.863 2.790 1.00 79.75 86 GLY A C 1
ATOM 685 O O . GLY A 1 86 ? -5.315 36.647 3.840 1.00 79.75 86 GLY A O 1
ATOM 686 N N . THR A 1 87 ? -5.451 37.725 1.880 1.00 85.81 87 THR A N 1
ATOM 687 C CA . THR A 1 87 ? -4.209 38.494 2.056 1.00 85.81 87 THR A CA 1
ATOM 688 C C . THR A 1 87 ? -4.408 39.741 2.924 1.00 85.81 87 THR A C 1
ATOM 690 O O . THR A 1 87 ? -5.528 40.198 3.171 1.00 85.81 87 THR A O 1
ATOM 693 N N . GLN A 1 88 ? -3.302 40.338 3.378 1.00 87.31 88 GLN A N 1
ATOM 694 C CA . GLN A 1 88 ? -3.310 41.503 4.270 1.00 87.31 88 GLN A CA 1
ATOM 695 C C . GLN A 1 88 ? -3.358 42.849 3.533 1.00 87.31 88 GLN A C 1
ATOM 697 O O . GLN A 1 88 ? -3.158 43.893 4.157 1.00 87.31 88 GLN A O 1
ATOM 702 N N . ILE A 1 89 ? -3.640 42.835 2.228 1.00 87.94 89 ILE A N 1
ATOM 703 C CA . ILE A 1 89 ? -3.724 44.033 1.388 1.00 87.94 89 ILE A CA 1
ATOM 704 C C . ILE A 1 89 ? -4.886 44.936 1.813 1.00 87.94 89 ILE A C 1
ATOM 706 O O . ILE A 1 89 ? -5.939 44.468 2.259 1.00 87.94 89 ILE A O 1
ATOM 710 N N . SER A 1 90 ? -4.693 46.239 1.653 1.00 89.88 90 SER A N 1
ATOM 711 C CA . SER A 1 90 ? -5.593 47.300 2.085 1.00 89.88 90 SER A CA 1
ATOM 712 C C . SER A 1 90 ? -5.907 48.272 0.944 1.00 89.88 90 SER A C 1
ATOM 714 O O . SER A 1 90 ? -5.489 48.087 -0.200 1.00 89.88 90 SER A O 1
ATOM 716 N N . ASP A 1 91 ? -6.632 49.349 1.247 1.00 90.06 91 ASP A N 1
ATOM 717 C CA . ASP A 1 91 ? -6.945 50.408 0.279 1.00 90.06 91 ASP A CA 1
ATOM 718 C C . ASP A 1 91 ? -5.697 51.045 -0.353 1.00 90.06 91 ASP A C 1
ATOM 720 O O . ASP A 1 91 ? -5.778 51.615 -1.443 1.00 90.06 91 ASP A O 1
ATOM 724 N N . ALA A 1 92 ? -4.528 50.908 0.282 1.00 88.25 92 ALA A N 1
ATOM 725 C CA . ALA A 1 92 ? -3.255 51.355 -0.272 1.00 88.25 92 ALA A CA 1
ATOM 726 C C . ALA A 1 92 ? -2.846 50.593 -1.550 1.00 88.25 92 ALA A C 1
ATOM 728 O O . ALA A 1 92 ? -2.104 51.142 -2.363 1.00 88.25 92 ALA A O 1
ATOM 729 N N . SER A 1 93 ? -3.353 49.374 -1.767 1.00 86.75 93 SER A N 1
ATOM 730 C CA . SER A 1 93 ? -3.118 48.589 -2.987 1.00 86.75 93 SER A CA 1
ATOM 731 C C . SER A 1 93 ? -3.930 49.060 -4.198 1.00 86.75 93 SER A C 1
ATOM 733 O O . SER A 1 93 ? -3.579 48.761 -5.340 1.00 86.75 93 SER A O 1
ATOM 735 N N . VAL A 1 94 ? -5.016 49.803 -3.974 1.00 86.56 94 VAL A N 1
ATOM 736 C CA . VAL A 1 94 ? -6.019 50.145 -4.999 1.00 86.56 94 VAL A CA 1
ATOM 737 C C . VAL A 1 94 ? -5.432 50.899 -6.198 1.00 86.56 94 VAL A C 1
ATOM 739 O O . VAL A 1 94 ? -5.719 50.485 -7.320 1.00 86.56 94 VAL A O 1
ATOM 742 N N . PRO A 1 95 ? -4.578 51.932 -6.029 1.00 86.00 95 PRO A N 1
ATOM 743 C CA . PRO A 1 95 ? -4.018 52.653 -7.175 1.00 86.00 95 PRO A CA 1
ATOM 744 C C . PRO A 1 95 ? -3.157 51.769 -8.090 1.00 86.00 95 PRO A C 1
ATOM 746 O O . PRO A 1 95 ? -3.084 52.011 -9.292 1.00 86.00 95 PRO A O 1
ATOM 749 N N . TYR A 1 96 ? -2.515 50.732 -7.540 1.00 85.69 96 TYR A N 1
ATOM 750 C CA . TYR A 1 96 ? -1.709 49.794 -8.324 1.00 85.69 96 TYR A CA 1
ATOM 751 C C . TYR A 1 96 ? -2.585 48.826 -9.120 1.00 85.69 96 TYR A C 1
ATOM 753 O O . TYR A 1 96 ? -2.272 48.533 -10.270 1.00 85.69 96 TYR A O 1
ATOM 761 N N . LEU A 1 97 ? -3.695 48.373 -8.529 1.00 83.94 97 LEU A N 1
ATOM 762 C CA . LEU A 1 97 ? -4.683 47.519 -9.194 1.00 83.94 97 LEU A CA 1
ATOM 763 C C . LEU A 1 97 ? -5.422 48.280 -10.307 1.00 83.94 97 LEU A C 1
ATOM 765 O O . LEU A 1 97 ? -5.654 47.730 -11.377 1.00 83.94 97 LEU A O 1
ATOM 769 N N . GLU A 1 98 ? -5.724 49.566 -10.101 1.00 81.31 98 GLU A N 1
ATOM 770 C CA . GLU A 1 98 ? -6.325 50.441 -11.123 1.00 81.31 98 GLU A CA 1
ATOM 771 C C . GLU A 1 98 ? -5.395 50.674 -12.331 1.00 81.31 98 GLU A C 1
ATOM 773 O O . GLU A 1 98 ? -5.870 50.928 -13.438 1.00 81.31 98 GLU A O 1
ATOM 778 N N . ALA A 1 99 ? -4.075 50.558 -12.152 1.00 82.31 99 ALA A N 1
ATOM 779 C CA . ALA A 1 99 ? -3.094 50.690 -13.231 1.00 82.31 99 ALA A CA 1
ATOM 780 C C . ALA A 1 99 ? -2.954 49.424 -14.109 1.00 82.31 99 ALA A C 1
ATOM 782 O O . ALA A 1 99 ? -2.234 49.449 -15.110 1.00 82.31 99 ALA A O 1
ATOM 783 N N . MET A 1 100 ? -3.617 48.315 -13.758 1.00 83.44 100 MET A N 1
ATOM 784 C CA . MET A 1 100 ? -3.573 47.057 -14.511 1.00 83.44 100 MET A CA 1
ATOM 785 C C . MET A 1 100 ? -4.676 47.010 -15.575 1.00 83.44 100 MET A C 1
ATOM 787 O O . MET A 1 100 ? -5.799 46.587 -15.320 1.00 83.44 100 MET A O 1
ATOM 791 N N . HIS A 1 101 ? -4.352 47.452 -16.790 1.00 80.25 101 HIS A N 1
ATOM 792 C CA . HIS A 1 101 ? -5.342 47.649 -17.858 1.00 80.25 101 HIS A CA 1
ATOM 793 C C . HIS A 1 101 ? -5.867 46.366 -18.526 1.00 80.25 101 HIS A C 1
ATOM 795 O O . HIS A 1 101 ? -6.915 46.422 -19.162 1.00 80.25 101 HIS A O 1
ATOM 801 N N . GLU A 1 102 ? -5.157 45.238 -18.408 1.00 84.00 102 GLU A N 1
ATOM 802 C CA . GLU A 1 102 ? -5.573 43.938 -18.970 1.00 84.00 102 GLU A CA 1
ATOM 803 C C . GLU A 1 102 ? -6.298 43.051 -17.944 1.00 84.00 102 GLU A C 1
ATOM 805 O O . GLU A 1 102 ? -6.674 41.930 -18.267 1.00 84.00 102 GLU A O 1
ATOM 810 N N . LEU A 1 103 ? -6.513 43.538 -16.716 1.00 83.38 103 LEU A N 1
ATOM 811 C CA . LEU A 1 103 ? -7.162 42.761 -15.667 1.00 83.38 103 LEU A CA 1
ATOM 812 C C . LEU A 1 103 ? -8.648 42.536 -16.008 1.00 83.38 103 LEU A C 1
ATOM 814 O O . LEU A 1 103 ? -9.385 43.477 -16.293 1.00 83.38 103 LEU A O 1
ATOM 818 N N . GLU A 1 104 ? -9.069 41.274 -15.980 1.00 83.50 104 GLU A N 1
ATOM 819 C CA . GLU A 1 104 ? -10.421 40.796 -16.296 1.00 83.50 104 GLU A CA 1
ATOM 820 C C . GLU A 1 104 ? -11.090 40.137 -15.084 1.00 83.50 104 GLU A C 1
ATOM 822 O O . GLU A 1 104 ? -12.309 40.203 -14.938 1.00 83.50 104 GLU A O 1
ATOM 827 N N . ILE A 1 105 ? -10.317 39.513 -14.190 1.00 80.62 105 ILE A N 1
ATOM 828 C CA . ILE A 1 105 ? -10.817 38.881 -12.964 1.00 80.62 105 ILE A CA 1
ATOM 829 C C . ILE A 1 105 ? -9.948 39.298 -11.781 1.00 80.62 105 ILE A C 1
ATOM 831 O O . ILE A 1 105 ? -8.723 39.178 -11.826 1.00 80.62 105 ILE A O 1
ATOM 835 N N . LEU A 1 106 ? -10.590 39.761 -10.705 1.00 84.75 106 LEU A N 1
ATOM 836 C CA . LEU A 1 106 ? -9.911 40.142 -9.467 1.00 84.75 106 LEU A CA 1
ATOM 837 C C . LEU A 1 106 ? -10.663 39.633 -8.232 1.00 84.75 106 LEU A C 1
ATOM 839 O O . LEU A 1 106 ? -11.763 40.100 -7.943 1.00 84.75 106 LEU A O 1
ATOM 843 N N . SER A 1 107 ? -10.058 38.733 -7.459 1.00 83.50 107 SER A N 1
ATOM 844 C CA . SER A 1 107 ? -10.601 38.292 -6.165 1.00 83.50 107 SER A CA 1
ATOM 845 C C . SER A 1 107 ? -9.922 39.032 -5.011 1.00 83.50 107 SER A C 1
ATOM 847 O O . SER A 1 107 ? -8.711 38.933 -4.817 1.00 83.50 107 SER A O 1
ATOM 849 N N . LEU A 1 108 ? -10.717 39.770 -4.229 1.00 82.75 108 LEU A N 1
ATOM 850 C CA . LEU A 1 108 ? -10.285 40.522 -3.035 1.00 82.75 108 LEU A CA 1
ATOM 851 C C . LEU A 1 108 ? -10.993 40.027 -1.764 1.00 82.75 108 LEU A C 1
ATOM 853 O O . LEU A 1 108 ? -11.168 40.779 -0.798 1.00 82.75 108 LEU A O 1
ATOM 857 N N . TRP A 1 109 ? -11.484 38.789 -1.764 1.00 76.56 109 TRP A N 1
ATOM 858 C CA . TRP A 1 109 ? -12.249 38.249 -0.642 1.00 76.56 109 TRP A CA 1
ATOM 859 C C . TRP A 1 109 ? -11.390 38.117 0.624 1.00 76.56 109 TRP A C 1
ATOM 861 O O . TRP A 1 109 ? -10.210 37.808 0.537 1.00 76.56 109 TRP A O 1
ATOM 871 N N . LYS A 1 110 ? -11.957 38.368 1.813 1.00 79.75 110 LYS A N 1
ATOM 872 C CA . LYS A 1 110 ? -11.221 38.359 3.100 1.00 79.75 110 LYS A CA 1
ATOM 873 C C . LYS A 1 110 ? -9.955 39.246 3.149 1.00 79.75 110 LYS A C 1
ATOM 875 O O . LYS A 1 110 ? -9.094 39.021 3.991 1.00 79.75 110 LYS A O 1
ATOM 880 N N . THR A 1 111 ? -9.857 40.271 2.303 1.00 85.75 111 THR A N 1
ATOM 881 C CA . THR A 1 111 ? -8.795 41.292 2.386 1.00 85.75 111 THR A CA 1
ATOM 882 C C . THR A 1 111 ? -9.208 42.459 3.286 1.00 85.75 111 THR A C 1
ATOM 884 O O . THR A 1 111 ? -10.366 42.558 3.704 1.00 85.75 111 THR A O 1
ATOM 887 N N . ARG A 1 112 ? -8.276 43.379 3.563 1.00 87.56 112 ARG A N 1
ATOM 888 C CA . ARG A 1 112 ? -8.533 44.627 4.306 1.00 87.56 112 ARG A CA 1
ATOM 889 C C . ARG A 1 112 ? -8.943 45.791 3.395 1.00 87.56 112 ARG A C 1
ATOM 891 O O . ARG A 1 112 ? -9.015 46.922 3.869 1.00 87.56 112 ARG A O 1
ATOM 898 N N . VAL A 1 113 ? -9.203 45.533 2.110 1.00 86.19 113 VAL A N 1
ATOM 899 C CA . VAL A 1 113 ? -9.722 46.534 1.167 1.00 86.19 113 VAL A CA 1
ATOM 900 C C . VAL A 1 113 ? -11.179 46.849 1.521 1.00 86.19 113 VAL A C 1
ATOM 902 O O . VAL A 1 113 ? -12.010 45.941 1.640 1.00 86.19 113 VAL A O 1
ATOM 905 N N . SER A 1 114 ? -11.496 48.128 1.687 1.00 85.06 114 SER A N 1
ATOM 906 C CA . SER A 1 114 ? -12.825 48.635 2.007 1.00 85.06 114 SER A CA 1
ATOM 907 C C . SER A 1 114 ? -13.809 48.436 0.853 1.00 85.06 114 SER A C 1
ATOM 909 O O . SER A 1 114 ? -13.438 48.311 -0.317 1.00 85.06 114 SER A O 1
ATOM 911 N N . GLU A 1 115 ? -15.104 48.409 1.169 1.00 78.81 115 GLU A N 1
ATOM 912 C CA . GLU A 1 115 ? -16.147 48.283 0.144 1.00 78.81 115 GLU A CA 1
ATOM 913 C C . GLU A 1 115 ? -16.195 49.503 -0.790 1.00 78.81 115 GLU A C 1
ATOM 915 O O . GLU A 1 115 ? -16.442 49.344 -1.986 1.00 78.81 115 GLU A O 1
ATOM 920 N N . ASP A 1 116 ? -15.862 50.696 -0.290 1.00 79.38 116 ASP A N 1
ATOM 921 C CA . ASP A 1 116 ? -15.756 51.913 -1.103 1.00 79.38 116 ASP A CA 1
ATOM 922 C C . ASP A 1 116 ? -14.597 51.819 -2.107 1.00 79.38 116 ASP A C 1
ATOM 924 O O . ASP A 1 116 ? -14.744 52.165 -3.283 1.00 79.38 116 ASP A O 1
ATOM 928 N N . ALA A 1 117 ? -13.452 51.280 -1.680 1.00 79.75 117 ALA A N 1
ATOM 929 C CA . ALA A 1 117 ? -12.318 51.000 -2.552 1.00 79.75 117 ALA A CA 1
ATOM 930 C C . ALA A 1 117 ? -12.634 49.925 -3.605 1.00 79.75 117 ALA A C 1
ATOM 932 O O . ALA A 1 117 ? -12.337 50.112 -4.786 1.00 79.75 117 ALA A O 1
ATOM 933 N N . LYS A 1 118 ? -13.308 48.832 -3.226 1.00 79.75 118 LYS A N 1
ATOM 934 C CA . LYS A 1 118 ? -13.772 47.806 -4.180 1.00 79.75 118 LYS A CA 1
ATOM 935 C C . LYS A 1 118 ? -14.760 48.385 -5.192 1.00 79.75 118 LYS A C 1
ATOM 937 O O . LYS A 1 118 ? -14.671 48.080 -6.380 1.00 79.75 118 LYS A O 1
ATOM 942 N N . ALA A 1 119 ? -15.676 49.250 -4.753 1.00 74.62 119 ALA A N 1
ATOM 943 C CA . ALA A 1 119 ? -16.627 49.930 -5.629 1.00 74.62 119 ALA A CA 1
ATOM 944 C C . ALA A 1 119 ? -15.937 50.875 -6.626 1.00 74.62 119 ALA A C 1
ATOM 946 O O . ALA A 1 119 ? -16.388 50.986 -7.767 1.00 74.62 119 ALA A O 1
ATOM 947 N N . ARG A 1 120 ? -14.830 51.517 -6.232 1.00 74.88 120 ARG A N 1
ATOM 948 C CA . ARG A 1 120 ? -13.986 52.295 -7.150 1.00 74.88 120 ARG A CA 1
ATOM 949 C C . ARG A 1 120 ? -13.332 51.414 -8.214 1.00 74.88 120 ARG A C 1
ATOM 951 O O . ARG A 1 120 ? -13.484 51.717 -9.394 1.00 74.88 120 ARG A O 1
ATOM 958 N N . ILE A 1 121 ? -12.714 50.294 -7.832 1.00 73.88 121 ILE A N 1
ATOM 959 C CA . ILE A 1 121 ? -12.064 49.364 -8.778 1.00 73.88 121 ILE A CA 1
ATOM 960 C C . ILE A 1 121 ? -13.065 48.833 -9.822 1.00 73.88 121 ILE A C 1
ATOM 962 O O . ILE A 1 121 ? -12.745 48.776 -11.012 1.00 73.88 121 ILE A O 1
ATOM 966 N N . ARG A 1 122 ? -14.311 48.538 -9.409 1.00 68.56 122 ARG A N 1
ATOM 967 C CA . ARG A 1 122 ? -15.403 48.104 -10.312 1.00 68.56 122 ARG A CA 1
ATOM 968 C C . ARG A 1 122 ? -15.753 49.111 -11.407 1.00 68.56 122 ARG A C 1
ATOM 970 O O . ARG A 1 122 ? -16.332 48.721 -12.412 1.00 68.56 122 ARG A O 1
ATOM 977 N N . ARG A 1 123 ? -15.474 50.403 -11.208 1.00 62.00 123 ARG A N 1
ATOM 978 C CA . ARG A 1 123 ? -15.794 51.457 -12.186 1.00 62.00 123 ARG A CA 1
ATOM 979 C C . ARG A 1 123 ? -14.703 51.660 -13.234 1.00 62.00 123 ARG A C 1
ATOM 981 O O . ARG A 1 123 ? -15.008 52.176 -14.302 1.00 62.00 123 ARG A O 1
ATOM 988 N N . PHE A 1 124 ? -13.459 51.293 -12.928 1.00 55.53 124 PHE A N 1
ATOM 989 C CA . PHE A 1 124 ? -12.290 51.616 -13.754 1.00 55.53 124 PHE A CA 1
ATOM 990 C C . PHE A 1 124 ? -11.797 50.470 -14.635 1.00 55.53 124 PHE A C 1
ATOM 992 O O . PHE A 1 124 ? -10.956 50.692 -15.501 1.00 55.53 124 PHE A O 1
ATOM 999 N N . SER A 1 125 ? -12.320 49.262 -14.453 1.00 52.38 125 SER A N 1
ATOM 1000 C CA . SER A 1 125 ? -11.810 48.076 -15.130 1.00 52.38 125 SER A CA 1
ATOM 1001 C C . SER A 1 125 ? -12.952 47.239 -15.705 1.00 52.38 125 SER A C 1
ATOM 1003 O O . SER A 1 125 ? -14.032 47.173 -15.120 1.00 52.38 125 SER A O 1
ATOM 1005 N N . HIS A 1 126 ? -12.738 46.581 -16.850 1.00 50.22 126 HIS A N 1
ATOM 1006 C CA . HIS A 1 126 ? -13.617 45.507 -17.352 1.00 50.22 126 HIS A CA 1
ATOM 1007 C C . HIS A 1 126 ? -13.460 44.225 -16.505 1.00 50.22 126 HIS A C 1
ATOM 1009 O O . HIS A 1 126 ? -13.628 43.113 -16.995 1.00 50.22 126 HIS A O 1
ATOM 1015 N N . THR A 1 127 ? -13.128 44.392 -15.223 1.00 51.38 127 THR A N 1
ATOM 1016 C CA . THR A 1 127 ? -12.795 43.326 -14.296 1.00 51.38 127 THR A CA 1
ATOM 1017 C C . THR A 1 127 ? -14.053 42.859 -13.589 1.00 51.38 127 THR A C 1
ATOM 1019 O O . THR A 1 127 ? -14.690 43.603 -12.834 1.00 51.38 127 THR A O 1
ATOM 1022 N N . MET A 1 128 ? -14.391 41.590 -13.775 1.00 46.66 128 MET A N 1
ATOM 1023 C CA . MET A 1 128 ? -15.293 40.878 -12.891 1.00 46.66 128 MET A CA 1
ATOM 1024 C C . MET A 1 128 ? -14.580 40.714 -11.544 1.00 46.66 128 MET A C 1
ATOM 1026 O O . MET A 1 128 ? -13.705 39.865 -11.382 1.00 46.66 128 MET A O 1
ATOM 1030 N N . ILE A 1 129 ? -14.911 41.565 -10.566 1.00 54.91 129 ILE A N 1
ATOM 1031 C CA . ILE A 1 129 ? -14.483 41.306 -9.189 1.00 54.91 129 ILE A CA 1
ATOM 1032 C C . ILE A 1 129 ? -15.277 40.096 -8.710 1.00 54.91 129 ILE A C 1
ATOM 1034 O O . ILE A 1 129 ? -16.472 40.221 -8.423 1.00 54.91 129 ILE A O 1
ATOM 1038 N N . GLU A 1 130 ? -14.629 38.936 -8.651 1.00 46.22 130 GLU A N 1
ATOM 1039 C CA . GLU A 1 130 ? -15.245 37.730 -8.121 1.00 46.22 130 GLU A CA 1
ATOM 1040 C C . GLU A 1 130 ? -15.554 37.929 -6.635 1.00 46.22 130 GLU A C 1
ATOM 1042 O O . GLU A 1 130 ? -14.684 38.025 -5.769 1.00 46.22 130 GLU A O 1
ATOM 1047 N N . LEU A 1 131 ? -16.849 38.002 -6.355 1.00 38.66 131 LEU A N 1
ATOM 1048 C CA . LEU A 1 131 ? -17.451 37.687 -5.074 1.00 38.66 131 LEU A CA 1
ATOM 1049 C C . LEU A 1 131 ? -18.675 36.823 -5.385 1.00 38.66 131 LEU A C 1
ATOM 1051 O O . LEU A 1 131 ? -19.505 37.229 -6.197 1.00 38.66 131 LEU A O 1
ATOM 1055 N N . PRO A 1 132 ? -18.932 35.783 -4.593 1.00 38.66 132 PRO A N 1
ATOM 1056 C CA . PRO A 1 132 ? -18.257 34.490 -4.521 1.00 38.66 132 PRO A CA 1
ATOM 1057 C C . PRO A 1 132 ? -18.691 33.548 -5.672 1.00 38.66 132 PRO A C 1
ATOM 1059 O O . PRO A 1 132 ? -19.662 33.822 -6.385 1.00 38.66 132 PRO A O 1
ATOM 1062 N N . VAL A 1 133 ? -18.056 32.371 -5.783 1.00 36.50 133 VAL A N 1
ATOM 1063 C CA . VAL A 1 133 ? -18.745 31.158 -6.264 1.00 36.50 133 VAL A CA 1
ATOM 1064 C C . VAL A 1 133 ? -19.896 30.900 -5.298 1.00 36.50 133 VAL A C 1
ATOM 1066 O O . VAL A 1 133 ? -19.734 30.259 -4.271 1.00 36.50 133 VAL A O 1
ATOM 1069 N N . ASP A 1 134 ? -21.027 31.537 -5.577 1.00 40.19 134 ASP A N 1
ATOM 1070 C CA . ASP A 1 134 ? -22.283 31.357 -4.856 1.00 40.19 134 ASP A CA 1
ATOM 1071 C C . ASP A 1 134 ? -23.442 31.959 -5.667 1.00 40.19 134 ASP A C 1
ATOM 1073 O O . ASP A 1 134 ? -24.335 32.645 -5.160 1.00 40.19 134 ASP A O 1
ATOM 1077 N N . ARG A 1 135 ? -23.484 31.663 -6.974 1.00 33.78 135 ARG A N 1
ATOM 1078 C CA . ARG A 1 135 ? -24.671 31.948 -7.805 1.00 33.78 135 ARG A CA 1
ATOM 1079 C C . ARG A 1 135 ? -25.914 31.133 -7.412 1.00 33.78 135 ARG A C 1
ATOM 1081 O O . ARG A 1 135 ? -26.956 31.289 -8.038 1.00 33.78 135 ARG A O 1
ATOM 1088 N N . VAL A 1 136 ? -25.857 30.339 -6.342 1.00 36.41 136 VAL A N 1
ATOM 1089 C CA . VAL A 1 136 ? -27.036 29.701 -5.736 1.00 36.41 136 VAL A CA 1
ATOM 1090 C C . VAL A 1 136 ? -27.718 30.606 -4.689 1.00 36.41 136 VAL A C 1
ATOM 1092 O O . VAL A 1 136 ? -28.897 30.415 -4.387 1.00 36.41 136 VAL A O 1
ATOM 1095 N N . ASN A 1 137 ? -27.057 31.661 -4.186 1.00 40.41 137 ASN A N 1
ATOM 1096 C CA . ASN A 1 137 ? -27.509 32.344 -2.967 1.00 40.41 137 ASN A CA 1
ATOM 1097 C C . ASN A 1 137 ? -28.163 33.733 -3.132 1.00 40.41 137 ASN A C 1
ATOM 1099 O O . ASN A 1 137 ? -28.809 34.189 -2.192 1.00 40.41 137 ASN A O 1
ATOM 1103 N N . GLU A 1 138 ? -28.112 34.432 -4.274 1.00 38.25 138 GLU A N 1
ATOM 1104 C CA . GLU A 1 138 ? -28.897 35.687 -4.435 1.00 38.25 138 GLU A CA 1
ATOM 1105 C C . GLU A 1 138 ? -30.362 35.459 -4.794 1.00 38.25 138 GLU A C 1
ATOM 1107 O O . GLU A 1 138 ? -31.235 36.100 -4.205 1.00 38.25 138 GLU A O 1
ATOM 1112 N N . HIS A 1 139 ? -30.652 34.483 -5.658 1.00 38.06 139 HIS A N 1
ATOM 1113 C CA . HIS A 1 139 ? -32.032 34.070 -5.915 1.00 38.06 139 HIS A CA 1
ATOM 1114 C C . HIS A 1 139 ? -32.686 33.526 -4.638 1.00 38.06 139 HIS A C 1
ATOM 1116 O O . HIS A 1 139 ? -33.822 33.884 -4.342 1.00 38.06 139 HIS A O 1
ATOM 1122 N N . ARG A 1 140 ? -31.936 32.781 -3.808 1.00 39.03 140 ARG A N 1
ATOM 1123 C CA . ARG A 1 140 ? -32.390 32.349 -2.478 1.00 39.03 140 ARG A CA 1
ATOM 1124 C C . ARG A 1 140 ? -32.525 33.505 -1.484 1.00 39.03 140 ARG A C 1
ATOM 1126 O O . ARG A 1 140 ? -33.487 33.507 -0.737 1.00 39.03 140 ARG A O 1
ATOM 1133 N N . ARG A 1 141 ? -31.661 34.529 -1.485 1.00 40.84 141 ARG A N 1
ATOM 1134 C CA . ARG A 1 141 ? -31.800 35.706 -0.593 1.00 40.84 141 ARG A CA 1
ATOM 1135 C C . ARG A 1 141 ? -33.027 36.566 -0.917 1.00 40.84 141 ARG A C 1
ATOM 1137 O O . ARG A 1 141 ? -33.688 37.038 0.007 1.00 40.84 141 ARG A O 1
ATOM 1144 N N . ALA A 1 142 ? -33.353 36.748 -2.198 1.00 40.19 142 ALA A N 1
ATOM 1145 C CA . ALA A 1 142 ? -34.578 37.430 -2.617 1.00 40.19 142 ALA A CA 1
ATOM 1146 C C . ALA A 1 142 ? -35.829 36.572 -2.354 1.00 40.19 142 ALA A C 1
ATOM 1148 O O . ALA A 1 142 ? -36.822 37.104 -1.852 1.00 40.19 142 ALA A O 1
ATOM 1149 N N . LEU A 1 143 ? -35.762 35.251 -2.591 1.00 38.50 143 LEU A N 1
ATOM 1150 C CA . LEU A 1 143 ? -36.834 34.317 -2.225 1.00 38.50 143 LEU A CA 1
ATOM 1151 C C . LEU A 1 143 ? -37.063 34.277 -0.714 1.00 38.50 143 LEU A C 1
ATOM 1153 O O . LEU A 1 143 ? -38.206 34.309 -0.295 1.00 38.50 143 LEU A O 1
ATOM 1157 N N . VAL A 1 144 ? -36.008 34.249 0.104 1.00 44.00 144 VAL A N 1
ATOM 1158 C CA . VAL A 1 144 ? -36.099 34.179 1.571 1.00 44.00 144 VAL A CA 1
ATOM 1159 C C . VAL A 1 144 ? -36.624 35.491 2.146 1.00 44.00 144 VAL A C 1
ATOM 1161 O O . VAL A 1 144 ? -37.499 35.460 3.001 1.00 44.00 144 VAL A O 1
ATOM 1164 N N . ARG A 1 145 ? -36.188 36.657 1.647 1.00 43.84 145 ARG A N 1
ATOM 1165 C CA . ARG A 1 145 ? -36.784 37.945 2.054 1.00 43.84 145 ARG A CA 1
ATOM 1166 C C . ARG A 1 145 ? -38.260 38.036 1.667 1.00 43.84 145 ARG A C 1
ATOM 1168 O O . ARG A 1 145 ? -39.064 38.484 2.476 1.00 43.84 145 ARG A O 1
ATOM 1175 N N . SER A 1 146 ? -38.617 37.575 0.470 1.00 44.00 146 SER A N 1
ATOM 1176 C CA . SER A 1 146 ? -40.011 37.563 0.010 1.00 44.00 146 SER A CA 1
ATOM 1177 C C . SER A 1 146 ? -40.854 36.543 0.779 1.00 44.00 146 SER A C 1
ATOM 1179 O O . SER A 1 146 ? -41.982 36.851 1.142 1.00 44.00 146 SER A O 1
ATOM 1181 N N . ALA A 1 147 ? -40.299 35.372 1.101 1.00 44.09 147 ALA A N 1
ATOM 1182 C CA . ALA A 1 147 ? -40.955 34.316 1.867 1.00 44.09 147 ALA A CA 1
ATOM 1183 C C . ALA A 1 147 ? -41.160 34.706 3.336 1.00 44.09 147 ALA A C 1
ATOM 1185 O O . ALA A 1 147 ? -42.231 34.445 3.862 1.00 44.09 147 ALA A O 1
ATOM 1186 N N . VAL A 1 148 ? -40.197 35.391 3.968 1.00 50.16 148 VAL A N 1
ATOM 1187 C CA . VAL A 1 148 ? -40.331 35.907 5.344 1.00 50.16 148 VAL A CA 1
ATOM 1188 C C . VAL A 1 148 ? -41.366 37.035 5.415 1.00 50.16 148 VAL A C 1
ATOM 1190 O O . VAL A 1 148 ? -42.157 37.098 6.351 1.00 50.16 148 VAL A O 1
ATOM 1193 N N . VAL A 1 149 ? -41.421 37.918 4.415 1.00 51.97 149 VAL A N 1
ATOM 1194 C CA . VAL A 1 149 ? -42.459 38.962 4.356 1.00 51.97 149 VAL A CA 1
ATOM 1195 C C . VAL A 1 149 ? -43.838 38.349 4.083 1.00 51.97 149 VAL A C 1
ATOM 1197 O O . VAL A 1 149 ? -44.805 38.714 4.748 1.00 51.97 149 VAL A O 1
ATOM 1200 N N . LEU A 1 150 ? -43.935 37.377 3.169 1.00 47.69 150 LEU A N 1
ATOM 1201 C CA . LEU A 1 150 ? -45.178 36.652 2.887 1.00 47.69 150 LEU A CA 1
ATOM 1202 C C . LEU A 1 150 ? -45.655 35.826 4.088 1.00 47.69 150 LEU A C 1
ATOM 1204 O O . LEU A 1 150 ? -46.853 35.811 4.352 1.00 47.69 150 LEU A O 1
ATOM 1208 N N . SER A 1 151 ? -44.753 35.201 4.850 1.00 50.06 151 SER A N 1
ATOM 1209 C CA . SER A 1 151 ? -45.112 34.452 6.058 1.00 50.06 151 SER A CA 1
ATOM 1210 C C . SER A 1 151 ? -45.597 35.374 7.176 1.00 50.06 151 SER A C 1
ATOM 1212 O O . SER A 1 151 ? -46.578 35.055 7.837 1.00 50.06 151 SER A O 1
ATOM 1214 N N . VAL A 1 152 ? -44.987 36.554 7.344 1.00 56.41 152 VAL A N 1
ATOM 1215 C CA . VAL A 1 152 ? -45.445 37.566 8.314 1.00 56.41 152 VAL A CA 1
ATOM 1216 C C . VAL A 1 152 ? -46.820 38.128 7.931 1.00 56.41 152 VAL A C 1
ATOM 1218 O O . VAL A 1 152 ? -47.679 38.286 8.797 1.00 56.41 152 VAL A O 1
ATOM 1221 N N . ILE A 1 153 ? -47.069 38.383 6.641 1.00 56.84 153 ILE A N 1
ATOM 1222 C CA . ILE A 1 153 ? -48.380 38.844 6.152 1.00 56.84 153 ILE A CA 1
ATOM 1223 C C . ILE A 1 153 ? -49.441 37.746 6.310 1.00 56.84 153 ILE A C 1
ATOM 1225 O O . ILE A 1 153 ? -50.543 38.032 6.778 1.00 56.84 153 ILE A O 1
ATOM 1229 N N . ALA A 1 154 ? -49.116 36.495 5.972 1.00 51.66 154 ALA A N 1
ATOM 1230 C CA . ALA A 1 154 ? -50.021 35.358 6.129 1.00 51.66 154 ALA A CA 1
ATOM 1231 C C . ALA A 1 154 ? -50.379 35.110 7.604 1.00 51.66 154 ALA A C 1
ATOM 1233 O O . ALA A 1 154 ? -51.547 34.890 7.920 1.00 51.66 154 ALA A O 1
ATOM 1234 N N . PHE A 1 155 ? -49.406 35.227 8.513 1.00 56.44 155 PHE A N 1
ATOM 1235 C CA . PHE A 1 155 ? -49.625 35.088 9.953 1.00 56.44 155 PHE A CA 1
ATOM 1236 C C . PHE A 1 155 ? -50.473 36.234 10.524 1.00 56.44 155 PHE A C 1
ATOM 1238 O O . PHE A 1 155 ? -51.412 35.993 11.281 1.00 56.44 155 PHE A O 1
ATOM 1245 N N . GLY A 1 156 ? -50.221 37.478 10.099 1.00 62.59 156 GLY A N 1
ATOM 1246 C CA . GLY A 1 156 ? -51.049 38.631 10.468 1.00 62.59 156 GLY A CA 1
ATOM 1247 C C . GLY A 1 156 ? -52.496 38.521 9.969 1.00 62.59 156 GLY A C 1
ATOM 1248 O O . GLY A 1 156 ? -53.427 38.861 10.698 1.00 62.59 156 GLY A O 1
ATOM 1249 N N . ALA A 1 157 ? -52.702 37.995 8.757 1.00 54.97 157 ALA A N 1
ATOM 1250 C CA . ALA A 1 157 ? -54.031 37.745 8.203 1.00 54.97 157 ALA A CA 1
ATOM 1251 C C . ALA A 1 157 ? -54.774 36.624 8.951 1.00 54.97 157 ALA A C 1
ATOM 1253 O O . ALA A 1 157 ? -55.971 36.753 9.201 1.00 54.97 157 ALA 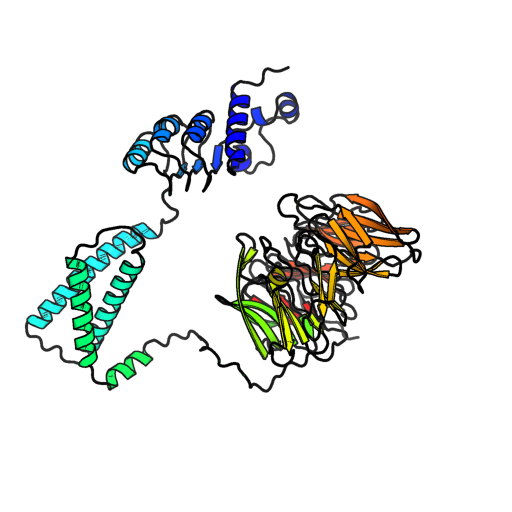A O 1
ATOM 1254 N N . LEU A 1 158 ? -54.077 35.560 9.365 1.00 51.75 158 LEU A N 1
ATOM 1255 C CA . LEU A 1 158 ? -54.670 34.480 10.162 1.00 51.75 158 LEU A CA 1
ATOM 1256 C C . LEU A 1 158 ? -55.070 34.947 11.568 1.00 51.75 158 LEU A C 1
ATOM 1258 O O . LEU A 1 158 ? -56.176 34.651 12.014 1.00 51.75 158 LEU A O 1
ATOM 1262 N N . LEU A 1 159 ? -54.219 35.738 12.231 1.00 55.03 159 LEU A N 1
ATOM 1263 C CA . LEU A 1 159 ? -54.546 36.379 13.509 1.00 55.03 159 LEU A CA 1
ATOM 1264 C C . LEU A 1 159 ? -55.784 37.273 13.381 1.00 55.03 159 LEU A C 1
ATOM 1266 O O . LEU A 1 159 ? -56.665 37.235 14.238 1.00 55.03 159 LEU A O 1
ATOM 1270 N N . ALA A 1 160 ? -55.905 38.028 12.286 1.00 53.47 160 ALA A N 1
ATOM 1271 C CA . ALA A 1 160 ? -57.090 38.842 12.027 1.00 53.47 160 ALA A CA 1
ATOM 1272 C C . ALA A 1 160 ? -58.367 37.995 11.854 1.00 53.47 160 ALA A C 1
ATOM 1274 O O . ALA A 1 160 ? -59.420 38.394 12.344 1.00 53.47 160 ALA A O 1
ATOM 1275 N N . VAL A 1 161 ? -58.287 36.812 11.231 1.00 51.81 161 VAL A N 1
ATOM 1276 C CA . VAL A 1 161 ? -59.418 35.866 11.115 1.00 51.81 161 VAL A CA 1
ATOM 1277 C C . VAL A 1 161 ? -59.796 35.267 12.476 1.00 51.81 161 VAL A C 1
ATOM 1279 O O . VAL A 1 161 ? -60.980 35.099 12.769 1.00 51.81 161 VAL A O 1
ATOM 1282 N N . GLN A 1 162 ? -58.811 35.016 13.339 1.00 50.84 162 GLN A N 1
ATOM 1283 C CA . GLN A 1 162 ? -59.016 34.476 14.684 1.00 50.84 162 GLN A CA 1
ATOM 1284 C C . GLN A 1 162 ? -59.661 35.506 15.632 1.00 50.84 162 GLN A C 1
ATOM 1286 O O . GLN A 1 162 ? -60.554 35.166 16.407 1.00 50.84 162 GLN A O 1
ATOM 1291 N N . PHE A 1 163 ? -59.287 36.786 15.515 1.00 50.38 163 PHE A N 1
ATOM 1292 C CA . PHE A 1 163 ? -59.915 37.891 16.254 1.00 50.38 163 PHE A CA 1
ATOM 1293 C C . PHE A 1 163 ? -61.238 38.383 15.638 1.00 50.38 163 PHE A C 1
ATOM 1295 O O . PHE A 1 163 ? -62.009 39.052 16.324 1.00 50.38 163 PHE A O 1
ATOM 1302 N N . ALA A 1 164 ? -61.555 38.007 14.393 1.00 48.47 164 ALA A N 1
ATOM 1303 C CA . ALA A 1 164 ? -62.846 38.279 13.753 1.00 48.47 164 ALA A CA 1
ATOM 1304 C C . ALA A 1 164 ? -63.985 37.340 14.213 1.00 48.47 164 ALA A C 1
ATOM 1306 O O . ALA A 1 164 ? -65.082 37.383 13.657 1.00 48.47 164 ALA A O 1
ATOM 1307 N N . GLY A 1 165 ? -63.759 36.508 15.237 1.00 45.16 165 GLY A N 1
ATOM 1308 C CA . GLY A 1 165 ? -64.809 35.714 15.881 1.00 45.16 165 GLY A CA 1
ATOM 1309 C C . GLY A 1 165 ? -65.207 34.436 15.139 1.00 45.16 165 GLY A C 1
ATOM 1310 O O . GLY A 1 165 ? -66.248 33.858 15.449 1.00 45.16 165 GLY A O 1
ATOM 1311 N N . VAL A 1 166 ? -64.398 33.961 14.185 1.00 51.88 166 VAL A N 1
ATOM 1312 C CA . VAL A 1 166 ? -64.615 32.653 13.551 1.00 51.88 166 VAL A CA 1
ATOM 1313 C C . VAL A 1 166 ? -64.010 31.572 14.446 1.00 51.88 166 VAL A C 1
ATOM 1315 O O . VAL A 1 166 ? -62.793 31.466 14.581 1.00 51.88 166 VAL A O 1
ATOM 1318 N N . SER A 1 167 ? -64.862 30.775 15.092 1.00 50.88 167 SER A N 1
ATOM 1319 C CA . SER A 1 167 ? -64.460 29.689 15.992 1.00 50.88 167 SER A CA 1
ATOM 1320 C C . SER A 1 167 ? -63.797 28.535 15.231 1.00 50.88 167 SER A C 1
ATOM 1322 O O . SER A 1 167 ? -64.428 27.519 14.950 1.00 50.88 167 SER A O 1
ATOM 1324 N N . ILE A 1 168 ? -62.509 28.656 14.908 1.00 48.56 168 ILE A N 1
ATOM 1325 C CA . ILE A 1 168 ? -61.703 27.519 14.447 1.00 48.56 168 ILE A CA 1
ATOM 1326 C C . ILE A 1 168 ? -61.160 26.803 15.690 1.00 48.56 168 ILE A C 1
ATOM 1328 O O . ILE A 1 168 ? -59.996 26.925 16.047 1.00 48.56 168 ILE A O 1
ATOM 1332 N N . ILE A 1 169 ? -62.041 26.079 16.381 1.00 49.91 169 ILE A N 1
ATOM 1333 C CA . ILE A 1 169 ? -61.662 25.061 17.370 1.00 49.91 169 ILE A CA 1
ATOM 1334 C C . ILE A 1 169 ? -62.061 23.714 16.767 1.00 49.91 169 ILE A C 1
ATOM 1336 O O . ILE A 1 169 ? -63.043 23.090 17.155 1.00 49.91 169 ILE A O 1
ATOM 1340 N N . THR A 1 170 ? -61.333 23.305 15.732 1.00 51.59 170 THR A N 1
ATOM 1341 C CA . THR A 1 170 ? -61.329 21.917 15.251 1.00 51.59 170 THR A CA 1
ATOM 1342 C C . THR A 1 170 ? -59.885 21.412 15.296 1.00 51.59 170 THR A C 1
ATOM 1344 O O . THR A 1 170 ? -58.978 22.244 15.201 1.00 51.59 170 THR A O 1
ATOM 1347 N N . PRO A 1 171 ? -59.643 20.096 15.452 1.00 51.38 171 PRO A N 1
ATOM 1348 C CA . PRO A 1 171 ? -58.297 19.532 15.625 1.00 51.38 171 PRO A CA 1
ATOM 1349 C C . PRO A 1 171 ? -57.302 19.991 14.548 1.00 51.38 171 PRO A C 1
ATOM 1351 O O . PRO A 1 171 ? -56.198 20.416 14.870 1.00 51.38 171 PRO A O 1
ATOM 1354 N N . LEU A 1 172 ? -57.767 20.094 13.295 1.00 48.62 172 LEU A N 1
ATOM 1355 C CA . LEU A 1 172 ? -56.977 20.598 12.166 1.00 48.62 172 LEU A CA 1
ATOM 1356 C C . LEU A 1 172 ? -56.416 22.018 12.367 1.00 48.62 172 LEU A C 1
ATOM 1358 O O . LEU A 1 172 ? -55.376 22.358 11.809 1.00 48.62 172 LEU A O 1
ATOM 1362 N N . GLY A 1 173 ? -57.115 22.871 13.121 1.00 54.88 173 GLY A N 1
ATOM 1363 C CA . GLY A 1 173 ? -56.678 24.240 13.391 1.00 54.88 173 GLY A CA 1
ATOM 1364 C C . GLY A 1 173 ? -55.510 24.302 14.373 1.00 54.88 173 GLY A C 1
ATOM 1365 O O . GLY A 1 173 ? -54.647 25.163 14.233 1.00 54.88 173 GLY A O 1
ATOM 1366 N N . VAL A 1 174 ? -55.456 23.375 15.334 1.00 55.91 174 VAL A N 1
ATOM 1367 C CA . VAL A 1 174 ? -54.375 23.305 16.328 1.00 55.91 174 VAL A CA 1
ATOM 1368 C C . VAL A 1 174 ? -53.105 22.757 15.682 1.00 55.91 174 VAL A C 1
ATOM 1370 O O . VAL A 1 174 ? -52.043 23.355 15.844 1.00 55.91 174 VAL A O 1
ATOM 1373 N N . ASP A 1 175 ? -53.225 21.714 14.859 1.00 51.00 175 ASP A N 1
ATOM 1374 C CA . ASP A 1 175 ? -52.085 21.123 14.147 1.00 51.00 175 ASP A CA 1
ATOM 1375 C C . ASP A 1 175 ? -51.440 22.124 13.185 1.00 51.00 175 ASP A C 1
ATOM 1377 O O . ASP A 1 175 ? -50.216 22.252 13.131 1.00 51.00 175 ASP A O 1
ATOM 1381 N N . LEU A 1 176 ? -52.256 22.918 12.483 1.00 51.97 176 LEU A N 1
ATOM 1382 C CA . LEU A 1 176 ? -51.751 23.950 11.581 1.00 51.97 176 LEU A CA 1
ATOM 1383 C C . LEU A 1 176 ? -50.991 25.050 12.339 1.00 51.97 176 LEU A C 1
ATOM 1385 O O . LEU A 1 176 ? -49.943 25.503 11.879 1.00 51.97 176 LEU A O 1
ATOM 1389 N N . ILE A 1 177 ? -51.476 25.449 13.519 1.00 58.47 177 ILE A N 1
ATOM 1390 C CA . ILE A 1 177 ? -50.807 26.446 14.366 1.00 58.47 177 ILE A CA 1
ATOM 1391 C C . ILE A 1 177 ? -49.472 25.902 14.893 1.00 58.47 177 ILE A C 1
ATOM 1393 O O . ILE A 1 177 ? -48.470 26.617 14.852 1.00 58.47 177 ILE A O 1
ATOM 1397 N N . VAL A 1 178 ? -49.424 24.639 15.329 1.00 57.31 178 VAL A N 1
ATOM 1398 C CA . VAL A 1 178 ? -48.197 24.000 15.834 1.00 57.31 178 VAL A CA 1
ATOM 1399 C C . VAL A 1 178 ? -47.155 23.853 14.724 1.00 57.31 178 VAL A C 1
ATOM 1401 O O . VAL A 1 178 ? -46.004 24.244 14.914 1.00 57.31 178 VAL A O 1
ATOM 1404 N N . VAL A 1 179 ? -47.548 23.381 13.537 1.00 56.41 179 VAL A N 1
ATOM 1405 C CA . VAL A 1 179 ? -46.639 23.235 12.386 1.00 56.41 179 VAL A CA 1
ATOM 1406 C C . VAL A 1 179 ? -46.055 24.586 11.971 1.00 56.41 179 VAL A C 1
ATOM 1408 O O . VAL A 1 179 ? -44.853 24.695 11.714 1.00 56.41 179 VAL A O 1
ATOM 1411 N N . MET A 1 180 ? -46.871 25.640 11.959 1.00 56.84 180 MET A N 1
ATOM 1412 C CA . MET A 1 180 ? -46.403 26.985 11.622 1.00 56.84 180 MET A CA 1
ATOM 1413 C C . MET A 1 180 ? -45.460 27.558 12.688 1.00 56.84 180 MET A C 1
ATOM 1415 O O . MET A 1 180 ? -44.437 28.151 12.343 1.00 56.84 180 MET A O 1
ATOM 1419 N N . ALA A 1 181 ? -45.743 27.325 13.971 1.00 60.94 181 ALA A N 1
ATOM 1420 C CA . ALA A 1 181 ? -44.906 27.776 15.080 1.00 60.94 181 ALA A CA 1
ATOM 1421 C C . ALA A 1 181 ? -43.532 27.071 15.105 1.00 60.94 181 ALA A C 1
ATOM 1423 O O . ALA A 1 181 ? -42.500 27.710 15.341 1.00 60.94 181 ALA A O 1
ATOM 1424 N N . VAL A 1 182 ? -43.495 25.772 14.786 1.00 59.72 182 VAL A N 1
ATOM 1425 C CA . VAL A 1 182 ? -42.251 24.997 14.635 1.00 59.72 182 VAL A CA 1
ATOM 1426 C C . VAL A 1 182 ? -41.453 25.486 13.425 1.00 59.72 182 VAL A C 1
ATOM 1428 O O . VAL A 1 182 ? -40.246 25.711 13.537 1.00 59.72 182 VAL A O 1
ATOM 1431 N N . ALA A 1 183 ? -42.117 25.739 12.294 1.00 56.22 183 ALA A N 1
ATOM 1432 C CA . ALA A 1 183 ? -41.467 26.273 11.100 1.00 56.22 183 ALA A CA 1
ATOM 1433 C C . ALA A 1 183 ? -40.848 27.662 11.348 1.00 56.22 183 ALA A C 1
ATOM 1435 O O . ALA A 1 183 ? -39.706 27.908 10.955 1.00 56.22 183 ALA A O 1
ATOM 1436 N N . GLN A 1 184 ? -41.543 28.556 12.059 1.00 61.44 184 GLN A N 1
ATOM 1437 C CA . GLN A 1 184 ? -40.998 29.866 12.439 1.00 61.44 184 GLN A CA 1
ATOM 1438 C C . GLN A 1 184 ? -39.830 29.759 13.422 1.00 61.44 184 GLN A C 1
ATOM 1440 O O . GLN A 1 184 ? -38.816 30.437 13.242 1.00 61.44 184 GLN A O 1
ATOM 1445 N N . SER A 1 185 ? -39.922 28.867 14.410 1.00 59.47 185 SER A N 1
ATOM 1446 C CA . SER A 1 185 ? -38.838 28.624 15.370 1.00 59.47 185 SER A CA 1
ATOM 1447 C C . SER A 1 185 ? -37.581 28.086 14.682 1.00 59.47 185 SER A C 1
ATOM 1449 O O . SER A 1 185 ? -36.475 28.537 14.978 1.00 59.47 185 SER A O 1
ATOM 1451 N N . ALA A 1 186 ? -37.738 27.195 13.698 1.00 55.78 186 ALA A N 1
ATOM 1452 C CA . ALA A 1 186 ? -36.636 26.692 12.882 1.00 55.78 186 ALA A CA 1
ATOM 1453 C C . ALA A 1 186 ? -35.987 27.801 12.035 1.00 55.78 186 ALA A C 1
ATOM 1455 O O . ALA A 1 186 ? -34.761 27.870 11.948 1.00 55.78 186 ALA A O 1
ATOM 1456 N N . VAL A 1 187 ? -36.778 28.721 11.471 1.00 56.12 187 VAL A N 1
ATOM 1457 C CA . VAL A 1 187 ? -36.260 29.879 10.719 1.00 56.12 187 VAL A CA 1
ATOM 1458 C C . VAL A 1 187 ? -35.508 30.852 11.633 1.00 56.12 187 VAL A C 1
ATOM 1460 O O . VAL A 1 187 ? -34.451 31.360 11.254 1.00 56.12 187 VAL A O 1
ATOM 1463 N N . LEU A 1 188 ? -35.994 31.092 12.852 1.00 56.56 188 LEU A N 1
ATOM 1464 C CA . LEU A 1 188 ? -35.318 31.946 13.833 1.00 56.56 188 LEU A CA 1
ATOM 1465 C C . LEU A 1 188 ? -34.022 31.318 14.355 1.00 56.56 188 LEU A C 1
ATOM 1467 O O . LEU A 1 188 ? -33.012 32.015 14.454 1.00 56.56 188 LEU A O 1
ATOM 1471 N N . LEU A 1 189 ? -34.019 30.013 14.632 1.00 54.34 189 LEU A N 1
ATOM 1472 C CA . LEU A 1 189 ? -32.818 29.264 15.015 1.00 54.34 189 LEU A CA 1
ATOM 1473 C C . LEU A 1 189 ? -31.790 29.242 13.882 1.00 54.34 189 LEU A C 1
ATOM 1475 O O . LEU A 1 189 ? -30.609 29.484 14.124 1.00 54.34 189 LEU A O 1
ATOM 1479 N N . TRP A 1 190 ? -32.236 29.067 12.639 1.00 52.50 190 TRP A N 1
ATOM 1480 C CA . TRP A 1 190 ? -31.378 29.154 11.460 1.00 52.50 190 TRP A CA 1
ATOM 1481 C C . TRP A 1 190 ? -30.761 30.553 11.309 1.00 52.50 190 TRP A C 1
ATOM 1483 O O . TRP A 1 190 ? -29.550 30.677 11.140 1.00 52.50 190 TRP A O 1
ATOM 1493 N N . CYS A 1 191 ? -31.544 31.621 11.494 1.00 52.50 191 CYS A N 1
ATOM 1494 C CA . CYS A 1 191 ? -31.042 33.000 11.533 1.00 52.50 191 CYS A CA 1
ATOM 1495 C C . CYS A 1 191 ? -30.061 33.249 12.695 1.00 52.50 191 CYS A C 1
ATOM 1497 O O . CYS A 1 191 ? -29.104 34.012 12.546 1.00 52.50 191 CYS A O 1
ATOM 1499 N N . MET A 1 192 ? -30.268 32.605 13.848 1.00 51.47 192 MET A N 1
ATOM 1500 C CA . MET A 1 192 ? -29.370 32.697 15.000 1.00 51.47 192 MET A CA 1
ATOM 1501 C C . MET A 1 192 ? -28.069 31.905 14.809 1.00 51.47 192 MET A C 1
ATOM 1503 O O . MET A 1 192 ? -27.031 32.367 15.278 1.00 51.47 192 MET A O 1
ATOM 1507 N N . GLN A 1 193 ? -28.066 30.800 14.060 1.00 45.94 193 GLN A N 1
ATOM 1508 C CA . GLN A 1 193 ? -26.856 30.033 13.722 1.00 45.94 193 GLN A CA 1
ATOM 1509 C C . GLN A 1 193 ? -25.861 30.858 12.876 1.00 45.94 193 GLN A C 1
ATOM 1511 O O . GLN A 1 193 ? -24.649 30.653 12.947 1.00 45.94 193 GLN A O 1
ATOM 1516 N N . PHE A 1 194 ? -26.344 31.877 12.152 1.00 47.34 194 PHE A N 1
ATOM 1517 C CA . PHE A 1 194 ? -25.515 32.860 11.440 1.00 47.34 194 PHE A CA 1
ATOM 1518 C C . PHE A 1 194 ? -24.981 34.011 12.329 1.00 47.34 194 PHE A C 1
ATOM 1520 O O . PHE A 1 194 ? -24.325 34.928 11.829 1.00 47.34 194 PHE A O 1
ATOM 1527 N N . ARG A 1 195 ? -25.151 33.962 13.665 1.00 42.25 195 ARG A N 1
ATOM 1528 C CA . ARG A 1 195 ? -24.621 34.965 14.625 1.00 42.25 195 ARG A CA 1
ATOM 1529 C C . ARG A 1 195 ? -23.095 35.045 14.746 1.00 42.25 195 ARG A C 1
ATOM 1531 O O . ARG A 1 195 ? -22.603 35.871 15.511 1.00 42.25 195 ARG A O 1
ATOM 1538 N N . ARG A 1 196 ? -22.313 34.285 13.971 1.00 43.53 196 ARG A N 1
ATOM 1539 C CA . ARG A 1 196 ? -20.867 34.568 13.841 1.00 43.53 196 ARG A CA 1
ATOM 1540 C C . ARG A 1 196 ? -20.575 35.874 13.081 1.00 43.53 196 ARG A C 1
ATOM 1542 O O . ARG A 1 196 ? -19.426 36.304 13.038 1.00 43.53 196 ARG A O 1
ATOM 1549 N N . CYS A 1 197 ? -21.597 36.556 12.558 1.00 43.59 197 CYS A N 1
ATOM 1550 C CA . CYS A 1 197 ? -21.491 37.919 12.045 1.00 43.59 197 CYS A CA 1
ATOM 1551 C C . CYS A 1 197 ? -21.810 38.960 13.135 1.00 43.59 197 CYS A C 1
ATOM 1553 O O . CYS A 1 197 ? -22.926 39.045 13.644 1.00 43.59 197 CYS A O 1
ATOM 1555 N N . ARG A 1 198 ? -20.804 39.773 13.475 1.00 36.53 198 ARG A N 1
ATOM 1556 C CA . ARG A 1 198 ? -20.848 40.883 14.442 1.00 36.53 198 ARG A CA 1
ATOM 1557 C C . ARG A 1 198 ? -21.876 41.950 14.012 1.00 36.53 198 ARG A C 1
ATOM 1559 O O . ARG A 1 198 ? -21.529 42.861 13.272 1.00 36.53 198 ARG A O 1
ATOM 1566 N N . PHE A 1 199 ? -23.118 41.874 14.489 1.00 42.03 199 PHE A N 1
ATOM 1567 C CA . PHE A 1 199 ? -24.107 42.954 14.350 1.00 42.03 199 PHE A CA 1
ATOM 1568 C C . PHE A 1 199 ? -24.968 43.085 15.615 1.00 42.03 199 PHE A C 1
ATOM 1570 O O . PHE A 1 199 ? -25.357 42.084 16.218 1.00 42.03 199 PHE A O 1
ATOM 1577 N N . SER A 1 200 ? -25.272 44.323 16.026 1.00 39.56 200 SER A N 1
ATOM 1578 C CA . SER A 1 200 ? -26.179 44.605 17.144 1.00 39.56 200 SER A CA 1
ATOM 1579 C C . SER A 1 200 ? -27.618 44.297 16.729 1.00 39.56 200 SER A C 1
ATOM 1581 O O . SER A 1 200 ? -28.236 45.051 15.978 1.00 39.56 200 SER A O 1
ATOM 1583 N N . VAL A 1 201 ? -28.157 43.179 17.205 1.00 50.88 201 VAL A N 1
ATOM 1584 C CA . VAL A 1 201 ? -29.581 42.864 17.053 1.00 50.88 201 VAL A CA 1
ATOM 1585 C C . VAL A 1 201 ? -30.384 43.879 17.887 1.00 50.88 201 VAL A C 1
ATOM 1587 O O . VAL A 1 201 ? -30.102 44.004 19.081 1.00 50.88 201 VAL A O 1
ATOM 1590 N N . PRO A 1 202 ? -31.353 44.618 17.309 1.00 49.91 202 PRO A N 1
ATOM 1591 C CA . PRO A 1 202 ? -32.171 45.555 18.074 1.00 49.91 202 PRO A CA 1
ATOM 1592 C C . PRO A 1 202 ? -32.891 44.814 19.207 1.00 49.91 202 PRO A C 1
ATOM 1594 O O . PRO A 1 202 ? -33.436 43.732 18.984 1.00 49.91 202 PRO A O 1
ATOM 1597 N N . GLN A 1 203 ? -32.919 45.384 20.417 1.00 42.88 203 GLN A N 1
ATOM 1598 C CA . GLN A 1 203 ? -33.528 44.753 21.602 1.00 42.88 203 GLN A CA 1
ATOM 1599 C C . GLN A 1 203 ? -34.998 44.340 21.388 1.00 42.88 203 GLN A C 1
ATOM 1601 O O . GLN A 1 203 ? -35.463 43.392 22.016 1.00 42.88 203 GLN A O 1
ATOM 1606 N N . SER A 1 204 ? -35.704 44.974 20.447 1.00 44.44 204 SER A N 1
ATOM 1607 C CA . SER A 1 204 ? -37.063 44.603 20.039 1.00 44.44 204 SER A CA 1
ATOM 1608 C C . SER A 1 204 ? -37.160 43.214 19.398 1.00 44.44 204 SER A C 1
ATOM 1610 O O . SER A 1 204 ? -38.140 42.518 19.633 1.00 44.44 204 SER A O 1
ATOM 1612 N N . VAL A 1 205 ? -36.148 42.763 18.649 1.00 51.91 205 VAL A N 1
ATOM 1613 C CA . VAL A 1 205 ? -36.147 41.441 17.990 1.00 51.91 205 VAL A CA 1
ATOM 1614 C C . VAL A 1 205 ? -35.922 40.320 19.006 1.00 51.91 205 VAL A C 1
ATOM 1616 O O . VAL A 1 205 ? -36.536 39.262 18.915 1.00 51.91 205 VAL A O 1
ATOM 1619 N N . LEU A 1 206 ? -35.088 40.569 20.019 1.00 50.62 206 LEU A N 1
ATOM 1620 C CA . LEU A 1 206 ? -34.879 39.634 21.129 1.00 50.62 206 LEU A CA 1
ATOM 1621 C C . LEU A 1 206 ? -36.096 39.561 22.060 1.00 50.62 206 LEU A C 1
ATOM 1623 O O . LEU A 1 206 ? -36.447 38.473 22.508 1.00 50.62 206 LEU A O 1
ATOM 1627 N N . ALA A 1 207 ? -36.769 40.689 22.305 1.00 48.19 207 ALA A N 1
ATOM 1628 C CA . ALA A 1 207 ? -38.007 40.719 23.079 1.00 48.19 207 ALA A CA 1
ATOM 1629 C C . ALA A 1 207 ? -39.153 39.973 22.370 1.00 48.19 207 ALA A C 1
ATOM 1631 O O . ALA A 1 207 ? -39.898 39.245 23.020 1.00 48.19 207 ALA A O 1
ATOM 1632 N N . PHE A 1 208 ? -39.256 40.095 21.041 1.00 52.62 208 PHE A N 1
ATOM 1633 C CA . PHE A 1 208 ? -40.257 39.369 20.253 1.00 52.62 208 PHE A CA 1
ATOM 1634 C C . PHE A 1 208 ? -39.988 37.864 20.193 1.00 52.62 208 PHE A C 1
ATOM 1636 O O . PHE A 1 208 ? -40.912 37.091 20.420 1.00 52.62 208 PHE A O 1
ATOM 1643 N N . ALA A 1 209 ? -38.735 37.445 19.989 1.00 55.09 209 ALA A N 1
ATOM 1644 C CA . ALA A 1 209 ? -38.374 36.025 20.023 1.00 55.09 209 ALA A CA 1
ATOM 1645 C C . ALA A 1 209 ? -38.627 35.399 21.409 1.00 55.09 209 ALA A C 1
ATOM 1647 O O . ALA A 1 209 ? -39.082 34.262 21.506 1.00 55.09 209 ALA A O 1
ATOM 1648 N N . GLY A 1 210 ? -38.389 36.152 22.491 1.00 59.34 210 GLY A N 1
ATOM 1649 C CA . GLY A 1 210 ? -38.720 35.716 23.850 1.00 59.34 210 GLY A CA 1
ATOM 1650 C C . GLY A 1 210 ? -40.226 35.563 24.082 1.00 59.34 210 GLY A C 1
ATOM 1651 O O . GLY A 1 210 ? -40.654 34.577 24.678 1.00 59.34 210 GLY A O 1
ATOM 1652 N N . LEU A 1 211 ? -41.038 36.499 23.580 1.00 54.59 211 LEU A N 1
ATOM 1653 C CA . LEU A 1 211 ? -42.499 36.435 23.682 1.00 54.59 211 LEU A CA 1
ATOM 1654 C C . LEU A 1 211 ? -43.081 35.260 22.874 1.00 54.59 211 LEU A C 1
ATOM 1656 O O . LEU A 1 211 ? -44.002 34.595 23.344 1.00 54.59 211 LEU A O 1
ATOM 1660 N N . GLU A 1 212 ? -42.518 34.972 21.698 1.00 54.31 212 GLU A N 1
ATOM 1661 C CA . GLU A 1 212 ? -42.917 33.843 20.847 1.00 54.31 212 GLU A CA 1
ATOM 1662 C C . GLU A 1 212 ? -42.645 32.493 21.517 1.00 54.31 212 GLU A C 1
ATOM 1664 O O . GLU A 1 212 ? -43.523 31.635 21.530 1.00 54.31 212 GLU A O 1
ATOM 1669 N N . ILE A 1 213 ? -41.477 32.322 22.145 1.00 60.56 213 ILE A N 1
ATOM 1670 C CA . ILE A 1 213 ? -41.133 31.090 22.871 1.00 60.56 213 ILE A CA 1
ATOM 1671 C C . ILE A 1 213 ? -42.084 30.869 24.056 1.00 60.56 213 ILE A C 1
ATOM 1673 O O . ILE A 1 213 ? -42.522 29.745 24.294 1.00 60.56 213 ILE A O 1
ATOM 1677 N N . VAL A 1 214 ? -42.455 31.932 24.779 1.00 61.50 214 VAL A N 1
ATOM 1678 C CA . VAL A 1 214 ? -43.408 31.843 25.900 1.00 61.50 214 VAL A CA 1
ATOM 1679 C C . VAL A 1 214 ? -44.811 31.463 25.417 1.00 61.50 214 VAL A C 1
ATOM 1681 O O . VAL A 1 214 ? -45.468 30.636 26.047 1.00 61.50 214 VAL A O 1
ATOM 1684 N N . LEU A 1 215 ? -45.261 32.010 24.285 1.00 56.59 215 LEU A N 1
ATOM 1685 C CA . LEU A 1 215 ? -46.539 31.639 23.671 1.00 56.59 215 LEU A CA 1
ATOM 1686 C C . LEU A 1 215 ? -46.536 30.189 23.164 1.00 56.59 215 LEU A C 1
ATOM 1688 O O . LEU A 1 215 ? -47.511 29.477 23.381 1.00 56.59 215 LEU A O 1
ATOM 1692 N N . LEU A 1 216 ? -45.432 29.723 22.574 1.00 56.66 216 LEU A N 1
ATOM 1693 C CA . LEU A 1 216 ? -45.251 28.330 22.146 1.00 56.66 216 LEU A CA 1
ATOM 1694 C C . LEU A 1 216 ? -45.302 27.354 23.328 1.00 56.66 216 LEU A C 1
ATOM 1696 O O . LEU A 1 216 ? -45.955 26.316 23.245 1.00 56.66 216 LEU A O 1
ATOM 1700 N N . LEU A 1 217 ? -44.665 27.707 24.448 1.00 56.38 217 LEU A N 1
ATOM 1701 C CA . LEU A 1 217 ? -44.689 26.907 25.674 1.00 56.38 217 LEU A CA 1
ATOM 1702 C C . LEU A 1 217 ? -46.083 26.870 26.315 1.00 56.38 217 LEU A C 1
ATOM 1704 O O . LEU A 1 217 ? -46.506 25.820 26.789 1.00 56.38 217 LEU A O 1
ATOM 1708 N N . LEU A 1 218 ? -46.827 27.980 26.291 1.00 52.47 218 LEU A N 1
ATOM 1709 C CA . LEU A 1 218 ? -48.212 28.023 26.775 1.00 52.47 218 LEU A CA 1
ATOM 1710 C C . LEU A 1 218 ? -49.160 27.178 25.915 1.00 52.47 218 LEU A C 1
ATOM 1712 O O . LEU A 1 218 ? -50.074 26.561 26.457 1.00 52.47 218 LEU A O 1
ATOM 1716 N N . VAL A 1 219 ? -48.927 27.109 24.600 1.00 58.75 219 VAL A N 1
ATOM 1717 C CA . VAL A 1 219 ? -49.670 26.216 23.699 1.00 58.75 219 VAL A CA 1
ATOM 1718 C C . VAL A 1 219 ? -49.325 24.756 23.993 1.00 58.75 219 VAL A C 1
ATOM 1720 O O . VAL A 1 219 ? -50.242 23.964 24.161 1.00 58.75 219 VAL A O 1
ATOM 1723 N N . LEU A 1 220 ? -48.044 24.410 24.161 1.00 52.44 220 LEU A N 1
ATOM 1724 C CA . LEU A 1 220 ? -47.589 23.049 24.492 1.00 52.44 220 LEU A CA 1
ATOM 1725 C C . LEU A 1 220 ? -48.166 22.505 25.809 1.00 52.44 220 LEU A C 1
ATOM 1727 O O . LEU A 1 220 ? -48.481 21.324 25.885 1.00 52.44 220 LEU A O 1
ATOM 1731 N N . VAL A 1 221 ? -48.360 23.355 26.822 1.00 55.62 221 VAL A N 1
ATOM 1732 C CA . VAL A 1 221 ? -49.003 22.963 28.094 1.00 55.62 221 VAL A CA 1
ATOM 1733 C C . VAL A 1 221 ? -50.520 22.755 27.939 1.00 55.62 221 VAL A C 1
ATOM 1735 O O . VAL A 1 221 ? -51.133 22.063 28.748 1.00 55.62 221 VAL A O 1
ATOM 1738 N N . ALA A 1 222 ? -51.135 23.326 26.900 1.00 51.12 222 ALA A N 1
ATOM 1739 C CA . ALA A 1 222 ? -52.569 23.234 26.640 1.00 51.12 222 ALA A CA 1
ATOM 1740 C C . ALA A 1 222 ? -52.957 22.123 25.641 1.00 51.12 222 ALA A C 1
ATOM 1742 O O . ALA A 1 222 ? -54.153 21.902 25.436 1.00 51.12 222 ALA A O 1
ATOM 1743 N N . VAL A 1 223 ? -51.993 21.421 25.024 1.00 53.75 223 VAL A N 1
ATOM 1744 C CA . VAL A 1 223 ? -52.276 20.313 24.095 1.00 53.75 223 VAL A CA 1
ATOM 1745 C C . VAL A 1 223 ? -52.460 19.005 24.880 1.00 53.75 223 VAL A C 1
ATOM 1747 O O . VAL A 1 223 ? -51.533 18.570 25.562 1.00 53.75 223 VAL A O 1
ATOM 1750 N N . PRO A 1 224 ? -53.630 18.346 24.807 1.00 51.81 224 PRO A N 1
ATOM 1751 C CA . PRO A 1 224 ? -53.851 17.077 25.495 1.00 51.81 224 PRO A CA 1
ATOM 1752 C C . PRO A 1 224 ? -52.993 15.941 24.901 1.00 51.81 224 PRO A C 1
ATOM 1754 O O . PRO A 1 224 ? -52.835 15.839 23.686 1.00 51.81 224 PRO A O 1
ATOM 1757 N N . GLU A 1 225 ? -52.476 15.065 25.773 1.00 49.69 225 GLU A N 1
ATOM 1758 C CA . GLU A 1 225 ? -51.401 14.077 25.513 1.00 49.69 225 GLU A CA 1
ATOM 1759 C C . GLU A 1 225 ? -51.566 13.188 24.267 1.00 49.69 225 GLU A C 1
ATOM 1761 O O . GLU A 1 225 ? -50.572 12.735 23.705 1.00 49.69 225 GLU A O 1
ATOM 1766 N N . HIS A 1 226 ? -52.791 12.956 23.791 1.00 51.12 226 HIS A N 1
ATOM 1767 C CA . HIS A 1 226 ? -53.036 12.103 22.626 1.00 51.12 226 HIS A CA 1
ATOM 1768 C C . HIS A 1 226 ? -52.514 12.711 21.311 1.00 51.12 226 HIS A C 1
ATOM 1770 O O . HIS A 1 226 ? -52.021 11.974 20.463 1.00 51.12 226 HIS A O 1
ATOM 1776 N N . VAL A 1 227 ? -52.510 14.041 21.167 1.00 51.50 227 VAL A N 1
ATOM 1777 C CA . VAL A 1 227 ? -52.044 14.719 19.937 1.00 51.50 227 VAL A CA 1
ATOM 1778 C C . VAL A 1 227 ? -50.513 14.684 19.805 1.00 51.50 227 VAL A C 1
ATOM 1780 O O . VAL A 1 227 ? -49.978 14.614 18.702 1.00 51.50 227 VAL A O 1
ATOM 1783 N N . LEU A 1 228 ? -49.784 14.650 20.927 1.00 48.19 228 LEU A N 1
ATOM 1784 C CA . LEU A 1 228 ? -48.322 14.494 20.927 1.00 48.19 228 LEU A CA 1
ATOM 1785 C C . LEU A 1 228 ? -47.883 13.104 20.436 1.00 48.19 228 LEU A C 1
ATOM 1787 O O . LEU A 1 228 ? -46.783 12.975 19.902 1.00 48.19 228 LEU A O 1
ATOM 1791 N N . SER A 1 229 ? -48.741 12.086 20.568 1.00 45.25 229 SER A N 1
ATOM 1792 C CA . SER A 1 229 ? -48.452 10.737 20.069 1.00 45.25 229 SER A CA 1
ATOM 1793 C C . SER A 1 229 ? -48.576 10.615 18.543 1.00 45.25 229 SER A C 1
ATOM 1795 O O . SER A 1 229 ? -47.803 9.880 17.930 1.00 45.25 229 SER A O 1
ATOM 1797 N N . ASP A 1 230 ? -49.451 11.408 17.913 1.00 43.72 230 ASP A N 1
ATOM 1798 C CA . ASP A 1 230 ? -49.703 11.355 16.465 1.00 43.72 230 ASP A CA 1
ATOM 1799 C C . ASP A 1 230 ? -48.642 12.115 15.641 1.00 43.72 230 ASP A C 1
ATOM 1801 O O . ASP A 1 230 ? -48.302 11.713 14.527 1.00 43.72 230 ASP A O 1
ATOM 1805 N N . ILE A 1 231 ? -48.027 13.167 16.199 1.00 43.50 231 ILE A N 1
ATOM 1806 C CA . ILE A 1 231 ? -46.922 13.901 15.545 1.00 43.50 231 ILE A CA 1
ATOM 1807 C C . ILE A 1 231 ? -45.665 13.020 15.410 1.00 43.50 231 ILE A C 1
ATOM 1809 O O . ILE A 1 231 ? -44.901 13.178 14.455 1.00 43.50 231 ILE A O 1
ATOM 1813 N N . GLY A 1 232 ? -45.479 12.042 16.305 1.00 42.41 232 GLY A N 1
ATOM 1814 C CA . GLY A 1 232 ? -44.391 11.064 16.222 1.00 42.41 232 GLY A CA 1
ATOM 1815 C C . GLY A 1 232 ? -44.466 10.153 14.991 1.00 42.41 232 GLY A C 1
ATOM 1816 O O . GLY A 1 232 ? -43.435 9.686 14.519 1.00 42.41 232 GLY A O 1
ATOM 1817 N N . GLN A 1 233 ? -45.656 9.947 14.415 1.00 39.91 233 GLN A N 1
ATOM 1818 C CA . GLN A 1 233 ? -45.837 9.067 13.254 1.00 39.91 233 GLN A CA 1
ATOM 1819 C C . GLN A 1 233 ? -45.635 9.772 11.900 1.00 39.91 233 GLN A C 1
ATOM 1821 O O . GLN A 1 233 ? -45.393 9.109 10.894 1.00 39.91 233 GLN A O 1
ATOM 1826 N N . LEU A 1 234 ? -45.674 11.109 11.855 1.00 37.72 234 LEU A N 1
ATOM 1827 C CA . LEU A 1 234 ? -45.608 11.905 10.617 1.00 37.72 234 LEU A CA 1
ATOM 1828 C C . LEU A 1 234 ? -44.184 12.146 10.072 1.00 37.72 234 LEU A C 1
ATOM 1830 O O . LEU A 1 234 ? -44.046 12.657 8.961 1.00 37.72 234 LEU A O 1
ATOM 1834 N N . PHE A 1 235 ? -43.134 11.756 10.805 1.00 39.34 235 PHE A N 1
ATOM 1835 C CA . PHE A 1 235 ? -41.726 11.900 10.390 1.00 39.34 235 PHE A CA 1
ATOM 1836 C C . PHE A 1 235 ? -41.049 10.590 9.947 1.00 39.34 235 PHE A C 1
ATOM 1838 O O . PHE A 1 235 ? -39.843 10.580 9.700 1.00 39.34 235 PHE A O 1
ATOM 1845 N N . HIS A 1 236 ? -41.803 9.503 9.760 1.00 32.09 236 HIS A N 1
ATOM 1846 C CA . HIS A 1 236 ? -41.288 8.303 9.095 1.00 32.09 236 HIS A CA 1
ATOM 1847 C C . HIS A 1 236 ? -41.199 8.512 7.571 1.00 32.09 236 HIS A C 1
ATOM 1849 O O . HIS A 1 236 ? -42.058 8.090 6.803 1.00 32.09 236 HIS A O 1
ATOM 1855 N N . THR A 1 237 ? -40.135 9.176 7.118 1.00 32.34 237 THR A N 1
ATOM 1856 C CA . THR A 1 237 ? -39.503 8.848 5.831 1.00 32.34 237 THR A CA 1
ATOM 1857 C C . THR A 1 237 ? -38.505 7.731 6.083 1.00 32.34 237 THR A C 1
ATOM 1859 O O . THR A 1 237 ? -37.698 7.867 7.001 1.00 32.34 237 THR A O 1
ATOM 1862 N N . ASP A 1 238 ? -38.553 6.671 5.273 1.00 31.84 238 ASP A N 1
ATOM 1863 C CA . ASP A 1 238 ? -37.633 5.528 5.291 1.00 31.84 238 ASP A CA 1
ATOM 1864 C C . ASP A 1 238 ? -36.179 5.969 5.053 1.00 31.84 238 ASP A C 1
ATOM 1866 O O . ASP A 1 238 ? -35.612 5.864 3.966 1.00 31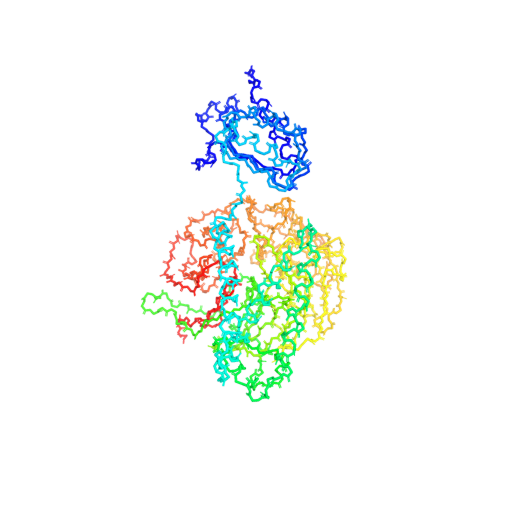.84 238 ASP A O 1
ATOM 1870 N N . VAL A 1 239 ? -35.565 6.500 6.100 1.00 30.47 239 VAL A N 1
ATOM 1871 C CA . VAL A 1 239 ? -34.130 6.539 6.299 1.00 30.47 239 VAL A CA 1
ATOM 1872 C C . VAL A 1 239 ? -33.902 5.518 7.392 1.00 30.47 239 VAL A C 1
ATOM 1874 O O . VAL A 1 239 ? -34.302 5.728 8.535 1.00 30.47 239 VAL A O 1
ATOM 1877 N N . VAL A 1 240 ? -33.291 4.393 7.030 1.00 31.11 240 VAL A N 1
ATOM 1878 C CA . VAL A 1 240 ? -32.726 3.463 8.005 1.00 31.11 240 VAL A CA 1
ATOM 1879 C C . VAL A 1 240 ? -31.570 4.203 8.679 1.00 31.11 240 VAL A C 1
ATOM 1881 O O . VAL A 1 240 ? -30.433 4.180 8.216 1.00 31.11 240 VAL A O 1
ATOM 1884 N N . VAL A 1 241 ? -31.901 4.974 9.711 1.00 31.47 241 VAL A N 1
ATOM 1885 C CA . VAL A 1 241 ? -30.961 5.433 10.722 1.00 31.47 241 VAL A CA 1
ATOM 1886 C C . VAL A 1 241 ? -30.976 4.328 11.759 1.00 31.47 241 VAL A C 1
ATOM 1888 O O . VAL A 1 241 ? -31.931 4.214 12.523 1.00 31.47 241 VAL A O 1
ATOM 1891 N N . ASP A 1 242 ? -29.956 3.476 11.732 1.00 31.02 242 ASP A N 1
ATOM 1892 C CA . ASP A 1 242 ? -29.695 2.605 12.870 1.00 31.02 242 ASP A CA 1
ATOM 1893 C C . ASP A 1 242 ? -29.494 3.502 14.100 1.00 31.02 242 ASP A C 1
ATOM 1895 O O . ASP A 1 242 ? -28.675 4.430 14.089 1.00 31.02 242 ASP A O 1
ATOM 1899 N N . GLU A 1 243 ? -30.293 3.255 15.137 1.00 30.92 243 GLU A N 1
ATOM 1900 C CA . GLU A 1 243 ? -30.083 3.796 16.478 1.00 30.92 243 GLU A CA 1
ATOM 1901 C C . GLU A 1 243 ? -28.647 3.499 16.951 1.00 30.92 243 GLU A C 1
ATOM 1903 O O . GLU A 1 243 ? -27.984 2.618 16.393 1.00 30.92 243 GLU A O 1
ATOM 1908 N N . PRO A 1 244 ? -28.111 4.219 17.959 1.00 32.16 244 PRO A N 1
ATOM 1909 C CA . PRO A 1 244 ? -26.839 3.840 18.554 1.00 32.16 244 PRO A CA 1
ATOM 1910 C C . PRO A 1 244 ? -26.990 2.436 19.133 1.00 32.16 244 PRO A C 1
ATOM 1912 O O . PRO A 1 244 ? -27.522 2.261 20.227 1.00 32.16 244 PRO A O 1
ATOM 1915 N N . HIS A 1 245 ? -26.544 1.441 18.368 1.00 33.47 245 HIS A N 1
ATOM 1916 C CA . HIS A 1 245 ? -26.460 0.073 18.828 1.00 33.47 245 HIS A CA 1
ATOM 1917 C C . HIS A 1 245 ? -25.599 0.090 20.087 1.00 33.47 245 HIS A C 1
ATOM 1919 O O . HIS A 1 245 ? -24.399 0.384 20.037 1.00 33.47 245 HIS A O 1
ATOM 1925 N N . GLU A 1 246 ? -26.226 -0.223 21.223 1.00 31.55 246 GLU A N 1
ATOM 1926 C CA . GLU A 1 246 ? -25.542 -0.977 22.265 1.00 31.55 246 GLU A CA 1
ATOM 1927 C C . GLU A 1 246 ? -24.689 -2.028 21.560 1.00 31.55 246 GLU A C 1
ATOM 1929 O O . GLU A 1 246 ? -25.155 -2.659 20.607 1.00 31.55 246 GLU A O 1
ATOM 1934 N N . THR A 1 247 ? -23.427 -2.143 21.974 1.00 36.31 247 THR A N 1
ATOM 1935 C CA . THR A 1 247 ? -22.464 -3.129 21.481 1.00 36.31 247 THR A CA 1
ATOM 1936 C C . THR A 1 247 ? -23.222 -4.414 21.167 1.00 36.31 247 THR A C 1
ATOM 1938 O O . THR A 1 247 ? -23.786 -5.006 22.085 1.00 36.31 247 THR A O 1
ATOM 1941 N N . ILE A 1 248 ? -23.352 -4.775 19.880 1.00 41.00 248 ILE A N 1
ATOM 1942 C CA . ILE A 1 248 ? -24.155 -5.930 19.458 1.00 41.00 248 ILE A CA 1
ATOM 1943 C C . ILE A 1 248 ? -23.413 -7.191 19.918 1.00 41.00 248 ILE A C 1
ATOM 1945 O O . ILE A 1 248 ? -22.774 -7.890 19.140 1.00 41.00 248 ILE A O 1
ATOM 1949 N N . GLU A 1 249 ? -23.487 -7.503 21.207 1.00 42.31 249 GLU A N 1
ATOM 1950 C CA . GLU A 1 249 ? -23.216 -8.822 21.754 1.00 42.31 249 GLU A CA 1
ATOM 1951 C C . GLU A 1 249 ? -24.471 -9.671 21.523 1.00 42.31 249 GLU A C 1
ATOM 1953 O O . GLU A 1 249 ? -25.239 -9.920 22.447 1.00 42.31 249 GLU A O 1
ATOM 1958 N N . ASN A 1 250 ? -24.733 -10.036 20.261 1.00 38.50 250 ASN A N 1
ATOM 1959 C CA . ASN A 1 250 ? -25.389 -11.284 19.833 1.00 38.50 250 ASN A CA 1
ATOM 1960 C C . ASN A 1 250 ? -25.977 -11.167 18.419 1.00 38.50 250 ASN A C 1
ATOM 1962 O O . ASN A 1 250 ? -27.131 -10.778 18.229 1.00 38.50 250 ASN A O 1
ATOM 1966 N N . ARG A 1 251 ? -25.242 -11.692 17.437 1.00 41.34 251 ARG A N 1
ATOM 1967 C CA . ARG A 1 251 ? -25.809 -12.573 16.406 1.00 41.34 251 ARG A CA 1
ATOM 1968 C C . ARG A 1 251 ? -24.862 -13.757 16.241 1.00 41.34 251 ARG A C 1
ATOM 1970 O O . ARG A 1 251 ? -23.655 -13.598 16.346 1.00 41.34 251 ARG A O 1
ATOM 1977 N N . GLN A 1 252 ? -25.418 -14.940 16.007 1.00 46.19 252 GLN A N 1
ATOM 1978 C CA . GLN A 1 252 ? -24.746 -16.251 15.980 1.00 46.19 252 GLN A CA 1
ATOM 1979 C C . GLN A 1 252 ? -23.652 -16.434 14.895 1.00 46.19 252 GLN A C 1
ATOM 1981 O O . GLN A 1 252 ? -23.227 -17.560 14.660 1.00 46.19 252 GLN A O 1
ATOM 1986 N N . ASN A 1 253 ? -23.168 -15.359 14.264 1.00 53.91 253 ASN A N 1
ATOM 1987 C CA . ASN A 1 253 ? -22.074 -15.361 13.292 1.00 53.91 253 ASN A CA 1
ATOM 1988 C C . ASN A 1 253 ? -20.806 -14.776 13.931 1.00 53.91 253 ASN A C 1
ATOM 1990 O O . ASN A 1 253 ? -20.379 -13.673 13.597 1.00 53.91 253 ASN A O 1
ATOM 1994 N N . THR A 1 254 ? -20.208 -15.498 14.876 1.00 73.81 254 THR A N 1
ATOM 1995 C CA . THR A 1 254 ? -18.845 -15.183 15.322 1.00 73.81 254 THR A CA 1
ATOM 1996 C C . THR A 1 254 ? -17.887 -15.462 14.170 1.00 73.81 254 THR A C 1
ATOM 1998 O O . THR A 1 254 ? -17.827 -16.599 13.694 1.00 73.81 254 THR A O 1
ATOM 2001 N N . ALA A 1 255 ? -17.160 -14.442 13.713 1.00 86.88 255 ALA A N 1
ATOM 2002 C CA . ALA A 1 255 ? -16.179 -14.610 12.648 1.00 86.88 255 ALA A CA 1
ATOM 2003 C C . ALA A 1 255 ? -15.082 -15.586 13.101 1.00 86.88 255 ALA A C 1
ATOM 2005 O O . ALA A 1 255 ? -14.526 -15.450 14.189 1.00 86.88 255 ALA A O 1
ATOM 2006 N N . ASN A 1 256 ? -14.766 -16.587 12.284 1.00 91.75 256 ASN A N 1
ATOM 2007 C CA . ASN A 1 256 ? -13.680 -17.513 12.588 1.00 91.75 256 ASN A CA 1
ATOM 2008 C C . ASN A 1 256 ? -12.430 -17.097 11.814 1.00 91.75 256 ASN A C 1
ATOM 2010 O O . ASN A 1 256 ? -12.277 -17.470 10.655 1.00 91.75 256 ASN A O 1
ATOM 2014 N N . LEU A 1 257 ? -11.546 -16.351 12.477 1.00 93.19 257 LEU A N 1
ATOM 2015 C CA . LEU A 1 257 ? -10.279 -15.862 11.923 1.00 93.19 257 LEU A CA 1
ATOM 2016 C C . LEU A 1 257 ? -9.051 -16.641 12.445 1.00 93.19 257 LEU A C 1
ATOM 2018 O O . LEU A 1 257 ? -7.925 -16.155 12.340 1.00 93.19 257 LEU A O 1
ATOM 2022 N N . GLU A 1 258 ? -9.244 -17.810 13.069 1.00 90.44 258 GLU A N 1
ATOM 2023 C CA . GLU A 1 258 ? -8.169 -18.551 13.757 1.00 90.44 258 GLU A CA 1
ATOM 2024 C C . GLU A 1 258 ? -7.228 -19.297 12.806 1.00 90.44 258 GLU A C 1
ATOM 2026 O O . GLU A 1 258 ? -6.054 -19.507 13.124 1.00 90.44 258 GLU A O 1
ATOM 2031 N N . HIS A 1 259 ? -7.733 -19.720 11.647 1.00 87.06 259 HIS A N 1
ATOM 2032 C CA . HIS A 1 259 ? -7.016 -20.598 10.729 1.00 87.06 259 HIS A CA 1
ATOM 2033 C C . HIS A 1 259 ? -6.980 -20.012 9.323 1.00 87.06 259 HIS A C 1
ATOM 2035 O O . HIS A 1 259 ? -8.005 -19.928 8.653 1.00 87.06 259 HIS A O 1
ATOM 2041 N N . THR A 1 260 ? -5.776 -19.657 8.882 1.00 89.00 260 THR A N 1
ATOM 2042 C CA . THR A 1 260 ? -5.509 -19.173 7.527 1.00 89.00 260 THR A CA 1
ATOM 2043 C C . THR A 1 260 ? -5.401 -20.353 6.561 1.00 89.00 260 THR A C 1
ATOM 2045 O O . THR A 1 260 ? -4.541 -21.222 6.719 1.00 89.00 260 THR A O 1
ATOM 2048 N N . GLY A 1 261 ? -6.276 -20.392 5.560 1.00 86.12 261 GLY A N 1
ATOM 2049 C CA . GLY A 1 261 ? -6.252 -21.347 4.456 1.00 86.12 261 GLY A CA 1
ATOM 2050 C C . GLY A 1 261 ? -5.317 -20.936 3.314 1.00 86.12 261 GLY A C 1
ATOM 2051 O O . GLY A 1 261 ? -4.829 -19.811 3.250 1.00 86.12 261 GLY A O 1
ATOM 2052 N N . ALA A 1 262 ? -5.099 -21.849 2.362 1.00 84.25 262 ALA A N 1
ATOM 2053 C CA . ALA A 1 262 ? -4.198 -21.635 1.220 1.00 84.25 262 ALA A CA 1
ATOM 2054 C C . ALA A 1 262 ? -4.622 -20.483 0.288 1.00 84.25 262 ALA A C 1
ATOM 2056 O O . ALA A 1 262 ? -3.785 -19.900 -0.394 1.00 84.25 262 ALA A O 1
ATOM 2057 N N . TYR A 1 263 ? -5.915 -20.154 0.273 1.00 87.44 263 TYR A N 1
ATOM 2058 C CA . TYR A 1 263 ? -6.493 -19.098 -0.560 1.00 87.44 263 TYR A CA 1
ATOM 2059 C C . TYR A 1 263 ? -6.835 -17.829 0.223 1.00 87.44 263 TYR A C 1
ATOM 2061 O O . TYR A 1 263 ? -7.482 -16.930 -0.316 1.00 87.44 263 TYR A O 1
ATOM 2069 N N . ASP A 1 264 ? -6.459 -17.760 1.496 1.00 91.69 264 ASP A N 1
ATOM 2070 C CA . ASP A 1 264 ? -6.724 -16.586 2.313 1.00 91.69 264 ASP A CA 1
ATOM 2071 C C . ASP A 1 264 ? -5.757 -15.449 1.980 1.00 91.69 264 ASP A C 1
ATOM 2073 O O . ASP A 1 264 ? -4.638 -15.636 1.500 1.00 91.69 264 ASP A O 1
ATOM 2077 N N . PHE A 1 265 ? -6.207 -14.232 2.259 1.00 95.31 265 PHE A N 1
ATOM 2078 C CA . PHE A 1 265 ? -5.499 -12.999 1.948 1.00 95.31 265 PHE A CA 1
ATOM 2079 C C . PHE A 1 265 ? -5.375 -12.177 3.238 1.00 95.31 265 PHE A C 1
ATOM 2081 O O . PHE A 1 265 ? -6.042 -11.154 3.389 1.00 95.31 265 PHE A O 1
ATOM 2088 N N . PRO A 1 266 ? -4.566 -12.625 4.216 1.00 96.69 266 PRO A N 1
ATOM 2089 C CA . PRO A 1 266 ? -4.669 -12.190 5.613 1.00 96.69 266 PRO A CA 1
ATOM 2090 C C . PRO A 1 266 ? -4.241 -10.739 5.867 1.00 96.69 266 PRO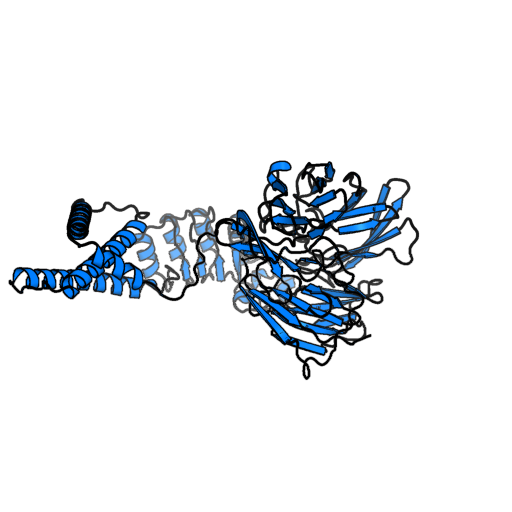 A C 1
ATOM 2092 O O . PRO A 1 266 ? -4.314 -10.269 6.996 1.00 96.69 266 PRO A O 1
ATOM 2095 N N . GLY A 1 267 ? -3.795 -9.998 4.854 1.00 97.06 267 GLY A N 1
ATOM 2096 C CA . GLY A 1 267 ? -3.419 -8.602 5.013 1.00 97.06 267 GLY A CA 1
ATOM 2097 C C . GLY A 1 267 ? -3.050 -7.929 3.700 1.00 97.06 267 GLY A C 1
ATOM 2098 O O . GLY A 1 267 ? -3.322 -8.432 2.609 1.00 97.06 267 GLY A O 1
ATOM 2099 N N . PHE A 1 268 ? -2.416 -6.764 3.818 1.00 97.62 268 PHE A N 1
ATOM 2100 C CA . PHE A 1 268 ? -2.002 -5.939 2.686 1.00 97.62 268 PHE A CA 1
ATOM 2101 C C . PHE A 1 268 ? -1.242 -6.738 1.617 1.00 97.62 268 PHE A C 1
ATOM 2103 O O . PHE A 1 268 ? -0.142 -7.213 1.873 1.00 97.62 268 PHE A O 1
ATOM 2110 N N . ARG A 1 269 ? -1.804 -6.824 0.403 1.00 96.31 269 ARG A N 1
ATOM 2111 C CA . ARG A 1 269 ? -1.213 -7.540 -0.745 1.00 96.31 269 ARG A CA 1
ATOM 2112 C C . ARG A 1 269 ? -0.929 -9.038 -0.497 1.00 96.31 269 ARG A C 1
ATOM 2114 O O . ARG A 1 269 ? -0.073 -9.605 -1.168 1.00 96.31 269 ARG A O 1
ATOM 2121 N N . GLY A 1 270 ? -1.657 -9.675 0.418 1.00 94.88 270 GLY A N 1
ATOM 2122 C CA . GLY A 1 270 ? -1.569 -11.110 0.693 1.00 94.88 270 GLY A CA 1
ATOM 2123 C C . GLY A 1 270 ? -0.574 -11.446 1.804 1.00 94.88 270 GLY A C 1
ATOM 2124 O O . GLY A 1 270 ? 0.013 -10.559 2.423 1.00 94.88 270 GLY A O 1
ATOM 2125 N N . ALA A 1 271 ? -0.384 -12.740 2.069 1.00 92.69 271 ALA A N 1
ATOM 2126 C CA . ALA A 1 271 ? 0.440 -13.223 3.183 1.00 92.69 271 ALA A CA 1
ATOM 2127 C C . ALA A 1 271 ? 1.914 -12.776 3.094 1.00 92.69 271 ALA A C 1
ATOM 2129 O O . ALA A 1 271 ? 2.533 -12.465 4.109 1.00 92.69 271 ALA A O 1
ATOM 2130 N N . THR A 1 272 ? 2.460 -12.692 1.879 1.00 93.12 272 THR A N 1
ATOM 2131 C CA . THR A 1 272 ? 3.847 -12.281 1.587 1.00 93.12 272 THR A CA 1
ATOM 2132 C C . THR A 1 272 ? 3.975 -10.806 1.189 1.00 93.12 272 THR A C 1
ATOM 2134 O O . THR A 1 272 ? 5.091 -10.301 1.051 1.00 93.12 272 THR A O 1
ATOM 2137 N N . ARG A 1 273 ? 2.846 -10.093 1.038 1.00 95.69 273 ARG A N 1
ATOM 2138 C CA . ARG A 1 273 ? 2.738 -8.680 0.615 1.00 95.69 273 ARG A CA 1
ATOM 2139 C C . ARG A 1 273 ? 3.253 -8.359 -0.798 1.00 95.69 273 ARG A C 1
ATOM 2141 O O . ARG A 1 273 ? 3.319 -7.189 -1.189 1.00 95.69 273 ARG A O 1
ATOM 2148 N N . ASP A 1 274 ? 3.564 -9.370 -1.603 1.00 95.31 274 ASP A N 1
ATOM 2149 C CA . ASP A 1 274 ? 4.043 -9.216 -2.983 1.00 95.31 274 ASP A CA 1
ATOM 2150 C C . ASP A 1 274 ? 2.904 -8.990 -3.997 1.00 95.31 274 ASP A C 1
ATOM 2152 O O . ASP A 1 274 ? 3.134 -8.432 -5.072 1.00 95.31 274 ASP A O 1
ATOM 2156 N N . GLY A 1 275 ? 1.655 -9.301 -3.638 1.00 96.25 275 GLY A N 1
ATOM 2157 C CA . GLY A 1 275 ? 0.496 -9.237 -4.527 1.00 96.25 275 GLY A CA 1
ATOM 2158 C C . GLY A 1 275 ? 0.453 -10.359 -5.567 1.00 96.25 275 GLY A C 1
ATOM 2159 O O . GLY A 1 275 ? -0.112 -10.149 -6.641 1.00 96.25 275 GLY A O 1
ATOM 2160 N N . ILE A 1 276 ? 1.056 -11.511 -5.275 1.00 96.19 276 ILE A N 1
ATOM 2161 C CA . ILE A 1 276 ? 1.052 -12.716 -6.105 1.00 96.19 276 ILE A CA 1
ATOM 2162 C C . ILE A 1 276 ? 0.118 -13.755 -5.472 1.00 96.19 276 ILE A C 1
ATOM 2164 O O . ILE A 1 276 ? 0.258 -14.119 -4.308 1.00 96.19 276 ILE A O 1
ATOM 2168 N N . ILE A 1 277 ? -0.845 -14.240 -6.252 1.00 94.56 277 ILE A N 1
ATOM 2169 C CA . ILE A 1 277 ? -1.799 -15.281 -5.868 1.00 94.56 277 ILE A CA 1
ATOM 2170 C C . ILE A 1 277 ? -1.378 -16.604 -6.502 1.00 94.56 277 ILE A C 1
ATOM 2172 O O . ILE A 1 277 ? -1.200 -16.692 -7.720 1.00 94.56 277 ILE A O 1
ATOM 2176 N N . GLN A 1 278 ? -1.263 -17.637 -5.672 1.00 89.88 278 GLN A N 1
ATOM 2177 C CA . GLN A 1 278 ? -0.935 -19.000 -6.084 1.00 89.88 278 GLN A CA 1
ATOM 2178 C C . GLN A 1 278 ? -2.178 -19.898 -6.067 1.00 89.88 278 GLN A C 1
ATOM 2180 O O . GLN A 1 278 ? -3.123 -19.650 -5.321 1.00 89.88 278 GLN A O 1
ATOM 2185 N N . GLY A 1 279 ? -2.171 -20.950 -6.892 1.00 87.56 279 GLY A N 1
ATOM 2186 C CA . GLY A 1 279 ? -3.202 -21.996 -6.882 1.00 87.56 279 GLY A CA 1
ATOM 2187 C C . GLY A 1 279 ? -4.584 -21.577 -7.398 1.00 87.56 279 GLY A C 1
ATOM 2188 O O . GLY A 1 279 ? -5.550 -22.297 -7.168 1.00 87.56 279 GLY A O 1
ATOM 2189 N N . VAL A 1 280 ? -4.698 -20.419 -8.059 1.00 91.44 280 VAL A N 1
ATOM 2190 C CA . VAL A 1 280 ? -5.944 -19.948 -8.682 1.00 91.44 280 VAL A CA 1
ATOM 2191 C C . VAL A 1 280 ? -5.717 -19.743 -10.174 1.00 91.44 280 VAL A C 1
ATOM 2193 O O . VAL A 1 280 ? -4.862 -18.950 -10.570 1.00 91.44 280 VAL A O 1
ATOM 2196 N N . GLU A 1 281 ? -6.527 -20.407 -10.996 1.00 92.44 281 GLU A N 1
ATOM 2197 C CA . GLU A 1 281 ? -6.550 -20.231 -12.449 1.00 92.44 281 GLU A CA 1
ATOM 2198 C C . GLU A 1 281 ? -7.861 -19.564 -12.872 1.00 92.44 281 GLU A C 1
ATOM 2200 O O . GLU A 1 281 ? -8.948 -20.126 -12.733 1.00 92.44 281 GLU A O 1
ATOM 2205 N N . LEU A 1 282 ? -7.771 -18.319 -13.352 1.00 93.81 282 LEU A N 1
ATOM 2206 C CA . LEU A 1 282 ? -8.939 -17.533 -13.746 1.00 93.81 282 LEU A CA 1
ATOM 2207 C C . LEU A 1 282 ? -9.322 -17.804 -15.198 1.00 93.81 282 LEU A C 1
ATOM 2209 O O . LEU A 1 282 ? -8.496 -17.695 -16.110 1.00 93.81 282 LEU A O 1
ATOM 2213 N N . ARG A 1 283 ? -10.619 -18.005 -15.444 1.00 92.81 283 ARG A N 1
ATOM 2214 C CA . ARG A 1 283 ? -11.131 -18.036 -16.813 1.00 92.81 283 ARG A CA 1
ATOM 2215 C C . ARG A 1 283 ? -11.058 -16.660 -17.454 1.00 92.81 283 ARG A C 1
ATOM 2217 O O . ARG A 1 283 ? -11.419 -15.638 -16.871 1.00 92.81 283 ARG A O 1
ATOM 2224 N N . ARG A 1 284 ? -10.661 -16.676 -18.722 1.00 93.31 284 ARG A N 1
ATOM 2225 C CA . ARG A 1 284 ? -10.415 -15.497 -19.561 1.00 93.31 284 ARG A CA 1
ATOM 2226 C C . ARG A 1 284 ? -11.671 -14.911 -20.208 1.00 93.31 284 ARG A C 1
ATOM 2228 O O . ARG A 1 284 ? -11.719 -13.724 -20.505 1.00 93.31 284 ARG A O 1
ATOM 2235 N N . ASP A 1 285 ? -12.695 -15.731 -20.441 1.00 90.81 285 ASP A N 1
ATOM 2236 C CA . ASP A 1 285 ? -13.854 -15.369 -21.268 1.00 90.81 285 ASP A CA 1
ATOM 2237 C C . ASP A 1 285 ? -14.973 -14.665 -20.480 1.00 90.81 285 ASP A C 1
ATOM 2239 O O . ASP A 1 285 ? -16.111 -15.138 -20.414 1.00 90.81 285 ASP A O 1
ATOM 2243 N N . TRP A 1 286 ? -14.662 -13.510 -19.881 1.00 93.38 286 TRP A N 1
ATOM 2244 C CA . TRP A 1 286 ? -15.663 -12.702 -19.164 1.00 93.38 286 TRP A CA 1
ATOM 2245 C C . TRP A 1 286 ? -16.733 -12.115 -20.091 1.00 93.38 286 TRP A C 1
ATOM 2247 O O . TRP A 1 286 ? -17.801 -11.730 -19.628 1.00 93.38 286 TRP A O 1
ATOM 2257 N N . ASN A 1 287 ? -16.490 -12.073 -21.404 1.00 87.56 287 ASN A N 1
ATOM 2258 C CA . ASN A 1 287 ? -17.491 -11.621 -22.371 1.00 87.56 287 ASN A CA 1
ATOM 2259 C C . ASN A 1 287 ? -18.675 -12.594 -22.470 1.00 87.56 287 ASN A C 1
ATOM 2261 O O . ASN A 1 287 ? -19.804 -12.159 -22.692 1.00 87.56 287 ASN A O 1
ATOM 2265 N N . ARG A 1 288 ? -18.433 -13.904 -22.318 1.00 90.25 288 ARG A N 1
ATOM 2266 C CA . ARG A 1 288 ? -19.503 -14.915 -22.263 1.00 90.25 288 ARG A CA 1
ATOM 2267 C C . ARG A 1 288 ? -19.914 -15.269 -20.840 1.00 90.25 288 ARG A C 1
ATOM 2269 O O . ARG A 1 288 ? -21.089 -15.539 -20.610 1.00 90.25 288 ARG A O 1
ATOM 2276 N N . HIS A 1 289 ? -18.967 -15.261 -19.906 1.00 90.00 289 HIS A N 1
ATOM 2277 C CA . HIS A 1 289 ? -19.175 -15.645 -18.511 1.00 90.00 289 HIS A CA 1
ATOM 2278 C C . HIS A 1 289 ? -18.657 -14.536 -17.585 1.00 90.00 289 HIS A C 1
ATOM 2280 O O . HIS A 1 289 ? -17.590 -14.688 -16.984 1.00 90.00 289 HIS A O 1
ATOM 2286 N N . PRO A 1 290 ? -19.359 -13.390 -17.510 1.00 93.38 290 PRO A N 1
ATOM 2287 C CA . PRO A 1 290 ? -18.903 -12.265 -16.707 1.00 93.38 290 PRO A CA 1
ATOM 2288 C C . PRO A 1 290 ? -18.862 -12.628 -15.217 1.00 93.38 290 PRO A C 1
ATOM 2290 O O . PRO A 1 290 ? -19.664 -13.455 -14.768 1.00 93.38 290 PRO A O 1
ATOM 2293 N N . PRO A 1 291 ? -17.972 -11.986 -14.436 1.00 96.62 291 PRO A N 1
ATOM 2294 C CA . PRO A 1 291 ? -17.996 -12.059 -12.982 1.00 96.62 291 PRO A CA 1
ATOM 2295 C C . PRO A 1 291 ? -19.397 -11.801 -12.430 1.00 96.62 291 PRO A C 1
ATOM 2297 O O . PRO A 1 291 ? -20.065 -10.843 -12.827 1.00 96.62 291 PRO A O 1
ATOM 2300 N N . LYS A 1 292 ? -19.844 -12.643 -11.500 1.00 97.44 292 LYS A N 1
ATOM 2301 C CA . LYS A 1 292 ? -21.162 -12.508 -10.881 1.00 97.44 292 LYS A CA 1
ATOM 2302 C C . LYS A 1 292 ? -21.049 -11.660 -9.623 1.00 97.44 292 LYS A C 1
ATOM 2304 O O . LYS A 1 292 ? -20.425 -12.089 -8.660 1.00 97.44 292 LYS A O 1
ATOM 2309 N N . GLU A 1 293 ? -21.676 -10.488 -9.610 1.00 98.25 293 GLU A N 1
ATOM 2310 C CA . GLU A 1 293 ? -21.803 -9.690 -8.386 1.00 98.25 293 GLU A CA 1
ATOM 2311 C C . GLU A 1 293 ? -22.618 -10.473 -7.344 1.00 98.25 293 GLU A C 1
ATOM 2313 O O . GLU A 1 293 ? -23.744 -10.900 -7.614 1.00 98.25 293 GLU A O 1
ATOM 2318 N N . LEU A 1 294 ? -22.031 -10.703 -6.170 1.00 98.50 294 LEU A N 1
ATOM 2319 C CA . LEU A 1 294 ? -22.694 -11.342 -5.033 1.00 98.50 294 LEU A CA 1
ATOM 2320 C C . LEU A 1 294 ? -23.384 -10.304 -4.154 1.00 98.50 294 LEU A C 1
ATOM 2322 O O . LEU A 1 294 ? -24.528 -10.496 -3.750 1.00 98.50 294 LEU A O 1
ATOM 2326 N N . TRP A 1 295 ? -22.689 -9.202 -3.880 1.00 98.56 295 TRP A N 1
ATOM 2327 C CA . TRP A 1 295 ? -23.214 -8.076 -3.124 1.00 98.56 295 TRP A CA 1
ATOM 2328 C C . TRP A 1 295 ? -22.435 -6.800 -3.430 1.00 98.56 295 TRP A C 1
ATOM 2330 O O . TRP A 1 295 ? -21.275 -6.833 -3.849 1.00 98.56 295 TRP A O 1
ATOM 2340 N N . ARG A 1 296 ? -23.078 -5.672 -3.131 1.00 98.31 296 ARG A N 1
ATOM 2341 C CA . ARG A 1 296 ? -22.513 -4.324 -3.155 1.00 98.31 296 ARG A CA 1
ATOM 2342 C C . ARG A 1 296 ? -23.086 -3.524 -2.000 1.00 98.31 296 ARG A C 1
ATOM 2344 O O . ARG A 1 296 ? -24.286 -3.596 -1.731 1.00 98.31 296 ARG A O 1
ATOM 2351 N N . ARG A 1 297 ? -22.241 -2.765 -1.304 1.00 97.06 297 ARG A N 1
ATOM 2352 C CA . ARG A 1 297 ? -22.670 -1.942 -0.171 1.00 97.06 297 ARG A CA 1
ATOM 2353 C C . ARG A 1 297 ? -21.781 -0.733 0.055 1.00 97.06 297 ARG A C 1
ATOM 2355 O O . ARG A 1 297 ? -20.583 -0.757 -0.220 1.00 97.06 297 ARG A O 1
ATOM 2362 N N . ARG A 1 298 ? -22.364 0.290 0.679 1.00 96.81 298 ARG A N 1
ATOM 2363 C CA . ARG A 1 298 ? -21.584 1.382 1.258 1.00 96.81 298 ARG A CA 1
ATOM 2364 C C . ARG A 1 298 ? -20.747 0.883 2.432 1.00 96.81 298 ARG A C 1
ATOM 2366 O O . ARG A 1 298 ? -21.205 0.055 3.225 1.00 96.81 298 ARG A O 1
ATOM 2373 N N . VAL A 1 299 ? -19.542 1.425 2.530 1.00 96.50 299 VAL A N 1
ATOM 2374 C CA . VAL A 1 299 ? -18.578 1.209 3.611 1.00 96.50 299 VAL A CA 1
ATOM 2375 C C . VAL A 1 299 ? -18.096 2.563 4.137 1.00 96.50 299 VAL A C 1
ATOM 2377 O O . VAL A 1 299 ? -18.313 3.597 3.503 1.00 96.50 299 VAL A O 1
ATOM 2380 N N . GLY A 1 300 ? -17.467 2.576 5.315 1.00 95.56 300 GLY A N 1
ATOM 2381 C CA . GLY A 1 300 ? -16.898 3.804 5.877 1.00 95.56 300 GLY A CA 1
ATOM 2382 C C . GLY A 1 300 ? -15.845 4.427 4.954 1.00 95.56 300 GLY A C 1
ATOM 2383 O O . GLY A 1 300 ? -15.138 3.711 4.241 1.00 95.56 300 GLY A O 1
ATOM 2384 N N . LEU A 1 301 ? -15.716 5.758 4.996 1.00 97.75 301 LEU A N 1
ATOM 2385 C CA . LEU A 1 301 ? -14.851 6.484 4.065 1.00 97.75 301 LEU A CA 1
ATOM 2386 C C . LEU A 1 301 ? -13.373 6.109 4.253 1.00 97.75 301 LEU A C 1
ATOM 2388 O O . LEU A 1 301 ? -12.895 6.083 5.384 1.00 97.75 301 LEU A O 1
ATOM 2392 N N . GLY A 1 302 ? -12.625 5.851 3.184 1.00 96.69 302 GLY A N 1
ATOM 2393 C CA . GLY A 1 302 ? -11.179 5.620 3.287 1.00 96.69 302 GLY A CA 1
ATOM 2394 C C . GLY A 1 302 ? -10.598 4.690 2.230 1.00 96.69 302 GLY A C 1
ATOM 2395 O O . GLY A 1 302 ? -11.293 4.201 1.345 1.00 96.69 302 GLY A O 1
ATOM 2396 N N . TRP A 1 303 ? -9.302 4.407 2.346 1.00 96.75 303 TRP A N 1
ATOM 2397 C CA . TRP A 1 303 ? -8.514 3.744 1.296 1.00 96.75 303 TRP A CA 1
ATOM 2398 C C . TRP A 1 303 ? -7.938 2.383 1.694 1.00 96.75 303 TRP A C 1
ATOM 2400 O O . TRP A 1 303 ? -7.163 1.798 0.940 1.00 96.75 303 TRP A O 1
ATOM 2410 N N . SER A 1 304 ? -8.325 1.876 2.866 1.00 97.38 304 SER A N 1
ATOM 2411 C CA . SER A 1 304 ? -7.988 0.524 3.321 1.00 97.38 304 SER A CA 1
ATOM 2412 C C . SER A 1 304 ? -8.372 -0.526 2.269 1.00 97.38 304 SER A C 1
ATOM 2414 O O . SER A 1 304 ? -9.384 -0.370 1.587 1.00 97.38 304 SER A O 1
ATOM 2416 N N . SER A 1 305 ? -7.584 -1.588 2.106 1.00 97.62 305 SER A N 1
ATOM 2417 C CA . SER A 1 305 ? -8.011 -2.797 1.384 1.00 97.62 305 SER A CA 1
ATOM 2418 C C . SER A 1 305 ? -8.744 -3.741 2.352 1.00 97.62 305 SER A C 1
ATOM 2420 O O . SER A 1 305 ? -9.106 -3.340 3.459 1.00 97.62 305 SER A O 1
ATOM 2422 N N . PHE A 1 306 ? -8.988 -4.987 1.960 1.00 98.56 306 PHE A N 1
ATOM 2423 C CA . PHE A 1 306 ? -9.501 -6.025 2.853 1.00 98.56 306 PHE A CA 1
ATOM 2424 C C . PHE A 1 306 ? -8.377 -6.970 3.293 1.00 98.56 306 PHE A C 1
ATOM 2426 O O . PHE A 1 306 ? -7.433 -7.223 2.550 1.00 98.56 306 PHE A O 1
ATOM 2433 N N . ALA A 1 307 ? -8.513 -7.517 4.495 1.00 98.56 307 ALA A N 1
ATOM 2434 C CA . ALA A 1 307 ? -7.858 -8.749 4.911 1.00 98.56 307 ALA A CA 1
ATOM 2435 C C . ALA A 1 307 ? -8.914 -9.855 4.956 1.00 98.56 307 ALA A C 1
ATOM 2437 O O . ALA A 1 307 ? -9.996 -9.624 5.488 1.00 98.56 307 ALA A O 1
ATOM 2438 N N . VAL A 1 308 ? -8.631 -11.024 4.391 1.00 98.12 308 VAL A N 1
ATOM 2439 C CA . VAL A 1 308 ? -9.570 -12.146 4.286 1.00 98.12 308 VAL A CA 1
ATOM 2440 C C . VAL A 1 308 ? -8.965 -13.377 4.933 1.00 98.12 308 VAL A C 1
ATOM 2442 O O . VAL A 1 308 ? -7.868 -13.782 4.555 1.00 98.12 308 VAL A O 1
ATOM 2445 N N . VAL A 1 309 ? -9.697 -13.976 5.868 1.00 97.38 309 VAL A N 1
ATOM 2446 C CA . VAL A 1 309 ? -9.388 -15.293 6.430 1.00 97.38 309 VAL A CA 1
ATOM 2447 C C . VAL A 1 309 ? -10.684 -16.080 6.563 1.00 97.38 309 VAL A C 1
ATOM 2449 O O . VAL A 1 309 ? -11.665 -15.571 7.106 1.00 97.38 309 VAL A O 1
ATOM 2452 N N . ASN A 1 310 ? -10.685 -17.315 6.061 1.00 94.81 310 ASN A N 1
ATOM 2453 C CA . ASN A 1 310 ? -11.745 -18.299 6.267 1.00 94.81 310 ASN A CA 1
ATOM 2454 C C . ASN A 1 310 ? -13.158 -17.767 5.938 1.00 94.81 310 ASN A C 1
ATOM 2456 O O . ASN A 1 310 ? -14.117 -17.958 6.684 1.00 94.81 310 ASN A O 1
ATOM 2460 N N . GLY A 1 311 ? -13.280 -17.054 4.813 1.00 94.38 311 GLY A N 1
ATOM 2461 C CA . GLY A 1 311 ? -14.557 -16.518 4.330 1.00 94.38 311 GLY A CA 1
ATOM 2462 C C . GLY A 1 311 ? -15.065 -15.268 5.057 1.00 94.38 311 GLY A C 1
ATOM 2463 O O . GLY A 1 311 ? -16.173 -14.819 4.772 1.00 94.38 311 GLY A O 1
ATOM 2464 N N . PHE A 1 312 ? -14.267 -14.667 5.937 1.00 97.81 312 PHE A N 1
ATOM 2465 C CA . PHE A 1 312 ? -14.559 -13.383 6.572 1.00 97.81 312 PHE A CA 1
ATOM 2466 C C . PHE A 1 312 ? -13.573 -12.328 6.087 1.00 97.81 312 PHE A C 1
ATOM 2468 O O . PHE A 1 312 ? -12.385 -12.610 5.928 1.00 97.81 312 PHE A O 1
ATOM 2475 N N . CYS A 1 313 ? -14.050 -11.105 5.863 1.00 98.19 313 CYS A N 1
ATOM 2476 C CA . CYS A 1 313 ? -13.217 -10.006 5.398 1.00 98.19 313 CYS A CA 1
ATOM 2477 C C . CYS A 1 313 ? -13.265 -8.809 6.350 1.00 98.19 313 CYS A C 1
ATOM 2479 O O . CYS A 1 313 ? -14.322 -8.418 6.835 1.00 98.19 313 CYS A O 1
ATOM 2481 N N . VAL A 1 314 ? -12.104 -8.221 6.631 1.00 98.75 314 VAL A N 1
ATOM 2482 C CA . VAL A 1 314 ? -11.935 -7.115 7.577 1.00 98.75 314 VAL A CA 1
ATOM 2483 C C . VAL A 1 314 ? -11.333 -5.915 6.863 1.00 98.75 314 VAL A C 1
ATOM 2485 O O . VAL A 1 314 ? -10.388 -6.049 6.087 1.00 98.75 314 VAL A O 1
ATOM 2488 N N . THR A 1 315 ? -11.869 -4.727 7.118 1.00 98.69 315 THR A N 1
ATOM 2489 C CA . THR A 1 315 ? -11.382 -3.482 6.516 1.00 98.69 315 THR A CA 1
ATOM 2490 C C . THR A 1 315 ? -11.584 -2.289 7.441 1.00 98.69 315 THR A C 1
ATOM 2492 O O . THR A 1 315 ? -12.239 -2.409 8.476 1.00 98.69 315 THR A O 1
ATOM 2495 N N . GLN A 1 316 ? -11.038 -1.130 7.069 1.00 98.56 316 GLN A N 1
ATOM 2496 C CA . GLN A 1 316 ? -11.204 0.114 7.821 1.00 98.56 316 GLN A CA 1
ATOM 2497 C C . GLN A 1 316 ? -11.967 1.189 7.036 1.00 98.56 316 GLN A C 1
ATOM 2499 O O . GLN A 1 316 ? -11.950 1.215 5.800 1.00 98.56 316 GLN A O 1
ATOM 2504 N N . GLY A 1 317 ? -12.600 2.114 7.755 1.00 97.88 317 GLY A N 1
ATOM 2505 C CA . GLY A 1 317 ? -13.266 3.281 7.176 1.00 97.88 317 GLY A CA 1
ATOM 2506 C C . GLY A 1 317 ? -13.616 4.346 8.215 1.00 97.88 317 GLY A C 1
ATOM 2507 O O . GLY A 1 317 ? -13.505 4.107 9.409 1.00 97.88 317 GLY A O 1
ATOM 2508 N N . GLN A 1 318 ? -14.052 5.520 7.775 1.00 97.75 318 GLN A N 1
ATOM 2509 C CA . GLN A 1 318 ? -14.476 6.643 8.612 1.00 97.75 318 GLN A CA 1
ATOM 2510 C C . GLN A 1 318 ? -16.001 6.774 8.589 1.00 97.75 318 GLN A C 1
ATOM 2512 O O . GLN A 1 318 ? -16.612 6.811 7.517 1.00 97.75 318 GLN A O 1
ATOM 2517 N N . GLN A 1 319 ? -16.606 6.912 9.765 1.00 95.94 319 GLN A N 1
ATOM 2518 C CA . GLN A 1 319 ? -18.027 7.193 9.952 1.00 95.94 319 GLN A CA 1
ATOM 2519 C C . GLN A 1 319 ? -18.186 8.373 10.922 1.00 95.94 319 GLN A C 1
ATOM 2521 O O . GLN A 1 319 ? -18.067 8.226 12.137 1.00 95.94 319 GLN A O 1
ATOM 2526 N N . GLY A 1 320 ? -18.427 9.574 10.388 1.00 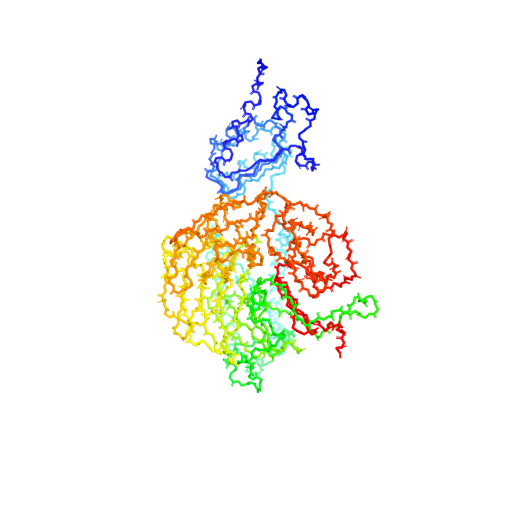93.75 320 GLY A N 1
ATOM 2527 C CA . GLY A 1 320 ? -18.493 10.792 11.203 1.00 93.75 320 GLY A CA 1
ATOM 2528 C C . GLY A 1 320 ? -17.170 11.054 11.928 1.00 93.75 320 GLY A C 1
ATOM 2529 O O . GLY A 1 320 ? -16.133 11.158 11.282 1.00 93.75 320 GLY A O 1
ATOM 2530 N N . GLU A 1 321 ? -17.204 11.122 13.259 1.00 95.38 321 GLU A N 1
ATOM 2531 C CA . GLU A 1 321 ? -16.031 11.352 14.125 1.00 95.38 321 GLU A CA 1
ATOM 2532 C C . GLU A 1 321 ? -15.311 10.055 14.550 1.00 95.38 321 GLU A C 1
ATOM 2534 O O . GLU A 1 321 ? -14.496 10.082 15.473 1.00 95.38 321 GLU A O 1
ATOM 2539 N N . PHE A 1 322 ? -15.631 8.921 13.916 1.00 97.69 322 PHE A N 1
ATOM 2540 C CA . PHE A 1 322 ? -15.056 7.621 14.258 1.00 97.69 322 PHE A CA 1
ATOM 2541 C C . PHE A 1 322 ? -14.306 6.985 13.089 1.00 97.69 322 PHE A C 1
ATOM 2543 O O . PHE A 1 322 ? -14.852 6.840 11.990 1.00 97.69 322 PHE A O 1
ATOM 2550 N N . GLU A 1 323 ? -13.086 6.527 13.353 1.00 98.25 323 GLU A N 1
ATOM 2551 C CA . GLU A 1 323 ? -12.442 5.502 12.539 1.00 98.25 323 GLU A CA 1
ATOM 2552 C C . GLU A 1 323 ? -12.991 4.138 12.968 1.00 98.25 323 GLU A C 1
ATOM 2554 O O . GLU A 1 323 ? -13.183 3.863 14.150 1.00 98.25 323 GLU A O 1
ATOM 2559 N N . THR A 1 324 ? -13.294 3.291 11.992 1.00 98.44 324 THR A N 1
ATOM 2560 C CA . THR A 1 324 ? -13.975 2.011 12.184 1.00 98.44 324 THR A CA 1
ATOM 2561 C C . THR A 1 324 ? -13.141 0.880 11.608 1.00 98.44 324 THR A C 1
ATOM 2563 O O . THR A 1 324 ? -12.530 1.038 10.547 1.00 98.44 324 THR A O 1
ATOM 2566 N N . VAL A 1 325 ? -13.130 -0.259 12.296 1.00 98.81 325 VAL A N 1
ATOM 2567 C CA . VAL A 1 325 ? -12.653 -1.548 11.782 1.00 98.81 325 VAL A CA 1
ATOM 2568 C C . VAL A 1 325 ? -13.869 -2.460 11.719 1.00 98.81 325 VAL A C 1
ATOM 2570 O O . VAL A 1 325 ? -14.510 -2.690 12.741 1.00 98.81 325 VAL A O 1
ATOM 2573 N N . VAL A 1 326 ? -14.217 -2.946 10.531 1.00 98.69 326 VAL A N 1
ATOM 2574 C CA . VAL A 1 326 ? -15.456 -3.703 10.311 1.00 98.69 326 VAL A CA 1
ATOM 2575 C C . VAL A 1 326 ? -15.127 -5.057 9.712 1.00 98.69 326 VAL A C 1
ATOM 2577 O O . VAL A 1 326 ? -14.365 -5.130 8.744 1.00 98.69 326 VAL A O 1
ATOM 2580 N N . CYS A 1 327 ? -15.721 -6.108 10.271 1.00 98.75 327 CYS A N 1
ATOM 2581 C CA . CYS A 1 327 ? -15.688 -7.454 9.719 1.00 98.75 327 CYS A CA 1
ATOM 2582 C C . CYS A 1 327 ? -17.014 -7.789 9.045 1.00 98.75 327 CYS A C 1
ATOM 2584 O O . CYS A 1 327 ? -18.085 -7.495 9.582 1.00 98.75 327 CYS A O 1
ATOM 2586 N N . TYR A 1 328 ? -16.928 -8.436 7.889 1.00 98.25 328 TYR A N 1
ATOM 2587 C CA . TYR A 1 328 ? -18.063 -8.917 7.124 1.00 98.25 328 TYR A CA 1
ATOM 2588 C C . TYR A 1 328 ? -17.921 -10.405 6.815 1.00 98.25 328 TYR A C 1
ATOM 2590 O O . TYR A 1 328 ? -16.810 -10.912 6.639 1.00 98.25 328 TYR A O 1
ATOM 2598 N N . ASP A 1 329 ? -19.053 -11.080 6.646 1.00 97.50 329 ASP A N 1
ATOM 2599 C CA . ASP A 1 329 ? -19.100 -12.326 5.883 1.00 97.50 329 ASP A CA 1
ATOM 2600 C C . ASP A 1 329 ? -18.783 -12.004 4.414 1.00 97.50 329 ASP A C 1
ATOM 2602 O O . ASP A 1 329 ? -19.425 -11.153 3.792 1.00 97.50 329 ASP A O 1
ATOM 2606 N N . MET A 1 330 ? -17.772 -12.657 3.842 1.00 96.12 330 MET A N 1
ATOM 2607 C CA . MET A 1 330 ? -17.281 -12.334 2.502 1.00 96.12 330 MET A CA 1
ATOM 2608 C C . MET A 1 330 ? -18.295 -12.673 1.402 1.00 96.12 330 MET A C 1
ATOM 2610 O O . MET A 1 330 ? -18.308 -12.008 0.362 1.00 96.12 330 MET A O 1
ATOM 2614 N N . ARG A 1 331 ? -19.145 -13.692 1.589 1.00 96.19 331 ARG A N 1
ATOM 2615 C CA . ARG A 1 331 ? -20.112 -14.138 0.571 1.00 96.19 331 ARG A CA 1
ATOM 2616 C C . ARG A 1 331 ? -21.410 -13.352 0.615 1.00 96.19 331 ARG A C 1
ATOM 2618 O O . ARG A 1 331 ? -21.985 -13.131 -0.446 1.00 96.19 331 ARG A O 1
ATOM 2625 N N . THR A 1 332 ? -21.886 -12.965 1.794 1.00 97.06 332 THR A N 1
ATOM 2626 C CA . THR A 1 332 ? -23.160 -12.242 1.951 1.00 97.06 332 THR A CA 1
ATOM 2627 C C . THR A 1 332 ? -22.967 -10.736 2.064 1.00 97.06 332 THR A C 1
ATOM 2629 O O . THR A 1 332 ? -23.875 -9.972 1.742 1.00 97.06 332 THR A O 1
ATOM 2632 N N . GLY A 1 333 ? -21.788 -10.303 2.511 1.00 96.81 333 GLY A N 1
ATOM 2633 C CA . GLY A 1 333 ? -21.491 -8.911 2.802 1.00 96.81 333 GLY A CA 1
ATOM 2634 C C . GLY A 1 333 ? -22.135 -8.424 4.095 1.00 96.81 333 GLY A C 1
ATOM 2635 O O . GLY A 1 333 ? -22.111 -7.221 4.335 1.00 96.81 333 GLY A O 1
ATOM 2636 N N . GLU A 1 334 ? -22.731 -9.291 4.919 1.00 97.06 334 GLU A N 1
ATOM 2637 C CA . GLU A 1 334 ? -23.323 -8.922 6.211 1.00 97.06 334 GLU A CA 1
ATOM 2638 C C . GLU A 1 334 ? -22.246 -8.543 7.231 1.00 97.06 334 GLU A C 1
ATOM 2640 O O . GLU A 1 334 ? -21.176 -9.141 7.254 1.00 97.06 334 GLU A O 1
ATOM 2645 N N . VAL A 1 335 ? -22.524 -7.550 8.084 1.00 97.06 335 VAL A N 1
ATOM 2646 C CA . VAL A 1 335 ? -21.595 -7.150 9.156 1.00 97.06 335 VAL A CA 1
ATOM 2647 C C . VAL A 1 335 ? -21.598 -8.223 10.243 1.00 97.06 335 VAL A C 1
ATOM 2649 O O . VAL A 1 335 ? -22.658 -8.547 10.779 1.00 97.06 335 VAL A O 1
ATOM 2652 N N . CYS A 1 336 ? -20.418 -8.728 10.594 1.00 97.00 336 CYS A N 1
ATOM 2653 C CA . CYS A 1 336 ? -20.217 -9.612 11.741 1.00 97.00 336 CYS A CA 1
ATOM 2654 C C . CYS A 1 336 ? -19.992 -8.802 13.021 1.00 97.00 336 CYS A C 1
ATOM 2656 O O . CYS A 1 336 ? -20.640 -9.052 14.034 1.00 97.00 336 CYS A O 1
ATOM 2658 N N . TRP A 1 337 ? -19.097 -7.814 12.965 1.00 98.00 337 TRP A N 1
ATOM 2659 C CA . TRP A 1 337 ? -18.796 -6.909 14.074 1.00 98.00 337 TRP A CA 1
ATOM 2660 C C . TRP A 1 337 ? -18.171 -5.604 13.569 1.00 98.00 337 TRP A C 1
ATOM 2662 O O . TRP A 1 337 ? -17.651 -5.532 12.453 1.00 98.00 337 TRP A O 1
ATOM 2672 N N . GLU A 1 338 ? -18.200 -4.574 14.416 1.00 98.06 338 GLU A N 1
ATOM 2673 C CA . GLU A 1 338 ? -17.581 -3.270 14.171 1.00 98.06 338 GLU A CA 1
ATOM 2674 C C . GLU A 1 338 ? -16.902 -2.758 15.450 1.00 98.06 338 GLU A C 1
ATOM 2676 O O . GLU A 1 338 ? -17.517 -2.708 16.513 1.00 98.06 338 GLU A O 1
ATOM 2681 N N . HIS A 1 339 ? -15.639 -2.347 15.330 1.00 98.62 339 HIS A N 1
ATOM 2682 C CA . HIS A 1 339 ? -14.897 -1.604 16.353 1.00 98.62 339 HIS A CA 1
ATOM 2683 C C . HIS A 1 339 ? -14.806 -0.131 15.951 1.00 98.62 339 HIS A C 1
ATOM 2685 O O . HIS A 1 339 ? -14.636 0.172 14.767 1.00 98.62 339 HIS A O 1
ATOM 2691 N N . ARG A 1 340 ? -14.893 0.782 16.925 1.00 98.38 340 ARG A N 1
ATOM 2692 C CA . ARG A 1 340 ? -14.851 2.236 16.708 1.00 98.38 340 ARG A CA 1
ATOM 2693 C C . ARG A 1 340 ? -13.814 2.897 17.601 1.00 98.38 340 ARG A C 1
ATOM 2695 O O . ARG A 1 340 ? -13.852 2.720 18.815 1.00 98.38 340 ARG A O 1
ATOM 2702 N N . ASP A 1 341 ? -13.002 3.760 17.008 1.00 98.25 341 ASP A N 1
ATOM 2703 C CA . ASP A 1 341 ? -12.119 4.680 17.717 1.00 98.25 341 ASP A CA 1
ATOM 2704 C C . ASP A 1 341 ? -12.534 6.116 17.426 1.00 98.25 341 ASP A C 1
ATOM 2706 O O . ASP A 1 341 ? -12.825 6.473 16.283 1.00 98.25 341 ASP A O 1
ATOM 2710 N N . GLN A 1 342 ? -12.562 6.961 18.457 1.00 97.50 342 GLN A N 1
ATOM 2711 C CA . GLN A 1 342 ? -12.856 8.381 18.291 1.00 97.50 342 GLN A CA 1
ATOM 2712 C C . GLN A 1 342 ? -11.651 9.086 17.656 1.00 97.50 342 GLN A C 1
ATOM 2714 O O . GLN A 1 342 ? -10.750 9.576 18.336 1.00 97.50 342 GLN A O 1
ATOM 2719 N N . ALA A 1 343 ? -11.638 9.103 16.332 1.00 95.69 343 ALA A N 1
ATOM 2720 C CA . ALA A 1 343 ? -10.582 9.641 15.501 1.00 95.69 343 ALA A CA 1
ATOM 2721 C C . ALA A 1 343 ? -11.179 10.113 14.176 1.00 95.69 343 ALA A C 1
ATOM 2723 O O . ALA A 1 343 ? -12.141 9.544 13.659 1.00 95.69 343 ALA A O 1
ATOM 2724 N N . ASN A 1 344 ? -10.599 11.170 13.618 1.00 92.94 344 ASN A N 1
ATOM 2725 C CA . ASN A 1 344 ? -11.019 11.705 12.336 1.00 92.94 344 ASN A CA 1
ATOM 2726 C C . ASN A 1 344 ? -9.815 12.292 11.612 1.00 92.94 344 ASN A C 1
ATOM 2728 O O . ASN A 1 344 ? -9.088 13.128 12.156 1.00 92.94 344 ASN A O 1
ATOM 2732 N N . LEU A 1 345 ? -9.628 11.867 10.368 1.00 92.44 345 LEU A N 1
ATOM 2733 C CA . LEU A 1 345 ? -8.644 12.434 9.464 1.00 92.44 345 LEU A CA 1
ATOM 2734 C C . LEU A 1 345 ? -9.332 12.907 8.187 1.00 92.44 345 LEU A C 1
ATOM 2736 O O . LEU A 1 345 ? -10.098 12.170 7.567 1.00 92.44 345 LEU A O 1
ATOM 2740 N N . TYR A 1 346 ? -8.972 14.113 7.752 1.00 91.88 346 TYR A N 1
ATOM 2741 C CA . TYR A 1 346 ? -9.270 14.634 6.424 1.00 91.88 346 TYR A CA 1
ATOM 2742 C C . TYR A 1 346 ? -7.991 15.176 5.784 1.00 91.88 346 TYR A C 1
ATOM 2744 O O . TYR A 1 346 ? -7.326 16.038 6.358 1.00 91.88 346 TYR A O 1
ATOM 2752 N N . ALA A 1 347 ? -7.673 14.704 4.580 1.00 88.06 347 ALA A N 1
ATOM 2753 C CA . ALA A 1 347 ? -6.585 15.230 3.762 1.00 88.06 347 ALA A CA 1
ATOM 2754 C C . ALA A 1 347 ? -7.146 15.822 2.462 1.00 88.06 347 ALA A C 1
ATOM 2756 O O . ALA A 1 347 ? -7.944 15.180 1.789 1.00 88.06 347 ALA A O 1
ATOM 2757 N N . VAL A 1 348 ? -6.700 17.020 2.065 1.00 77.56 348 VAL A N 1
ATOM 2758 C CA . VAL A 1 348 ? -7.280 17.773 0.929 1.00 77.56 348 VAL A CA 1
ATOM 2759 C C . VAL A 1 348 ? -7.318 16.959 -0.370 1.00 77.56 348 VAL A C 1
ATOM 2761 O O . VAL A 1 348 ? -8.346 16.918 -1.040 1.00 77.56 348 VAL A O 1
ATOM 2764 N N . GLU A 1 349 ? -6.228 16.273 -0.715 1.00 81.50 349 GLU A N 1
ATOM 2765 C CA . GLU A 1 349 ? -6.176 15.415 -1.911 1.00 81.50 349 GLU A CA 1
ATOM 2766 C C . GLU A 1 349 ? -6.556 13.956 -1.623 1.00 81.50 349 GLU A C 1
ATOM 2768 O O . GLU A 1 349 ? -6.923 13.207 -2.532 1.00 81.50 349 GLU A O 1
ATOM 2773 N N . GLY A 1 350 ? -6.460 13.561 -0.352 1.00 83.00 350 GLY A N 1
ATOM 2774 C CA . GLY A 1 350 ? -6.601 12.186 0.103 1.00 83.00 350 GLY A CA 1
ATOM 2775 C C . GLY A 1 350 ? -7.969 11.842 0.683 1.00 83.00 350 GLY A C 1
ATOM 2776 O O . GLY A 1 350 ? -8.156 10.691 1.042 1.00 83.00 350 GLY A O 1
ATOM 2777 N N . GLY A 1 351 ? -8.899 12.781 0.833 1.00 92.38 351 GLY A N 1
ATOM 2778 C CA . GLY A 1 351 ? -10.199 12.537 1.459 1.00 92.38 351 GLY A CA 1
ATOM 2779 C C . GLY A 1 351 ? -10.116 12.088 2.925 1.00 92.38 351 GLY A C 1
ATOM 2780 O O . GLY A 1 351 ? -9.106 12.288 3.610 1.00 92.38 351 GLY A O 1
ATOM 2781 N N . HIS A 1 352 ? -11.211 11.495 3.398 1.00 94.44 352 HIS A N 1
ATOM 2782 C CA . HIS A 1 352 ? -11.366 11.054 4.781 1.00 94.44 352 HIS A CA 1
ATOM 2783 C C . HIS A 1 352 ? -10.766 9.674 5.054 1.00 94.44 352 HIS A C 1
ATOM 2785 O O . HIS A 1 352 ? -10.655 8.839 4.157 1.00 94.44 352 HIS A O 1
ATOM 2791 N N . GLY A 1 353 ? -10.464 9.441 6.328 1.00 95.06 353 GLY A N 1
ATOM 2792 C CA . GLY A 1 353 ? -10.365 8.108 6.900 1.00 95.06 353 GLY A CA 1
ATOM 2793 C C . GLY A 1 353 ? -9.042 7.367 6.703 1.00 95.06 353 GLY A C 1
ATOM 2794 O O . GLY A 1 353 ? -8.075 7.908 6.144 1.00 95.06 353 GLY A O 1
ATOM 2795 N N . PRO A 1 354 ? -8.997 6.121 7.203 1.00 97.19 354 PRO A N 1
ATOM 2796 C CA . PRO A 1 354 ? -7.800 5.290 7.244 1.00 97.19 354 PRO A CA 1
ATOM 2797 C C . PRO A 1 354 ? -7.393 4.749 5.874 1.00 97.19 354 PRO A C 1
ATOM 2799 O O . PRO A 1 354 ? -8.214 4.541 4.977 1.00 97.19 354 PRO A O 1
ATOM 2802 N N . ARG A 1 355 ? -6.082 4.531 5.721 1.00 96.12 355 ARG A N 1
ATOM 2803 C CA . ARG A 1 355 ? -5.432 4.063 4.480 1.00 96.12 355 ARG A CA 1
ATOM 2804 C C . ARG A 1 355 ? -4.763 2.703 4.638 1.00 96.12 355 ARG A C 1
ATOM 2806 O O . ARG A 1 355 ? -4.693 1.953 3.670 1.00 96.12 355 ARG A O 1
ATOM 2813 N N . ALA A 1 356 ? -4.277 2.391 5.837 1.00 97.56 356 ALA A N 1
ATOM 2814 C CA . ALA A 1 356 ? -3.681 1.097 6.130 1.00 97.56 356 ALA A CA 1
ATOM 2815 C C . ALA A 1 356 ? -4.717 -0.029 5.983 1.00 97.56 356 ALA A C 1
ATOM 2817 O O . ALA A 1 356 ? -5.918 0.169 6.171 1.00 97.56 356 ALA A O 1
ATOM 2818 N N . THR A 1 357 ? -4.245 -1.215 5.614 1.00 98.44 357 THR A N 1
ATOM 2819 C CA . THR A 1 357 ? -5.046 -2.443 5.591 1.00 98.44 357 THR A CA 1
ATOM 2820 C C . THR A 1 357 ? -4.775 -3.220 6.880 1.00 98.44 357 THR A C 1
ATOM 2822 O O . THR A 1 357 ? -3.603 -3.338 7.253 1.00 98.44 357 THR A O 1
ATOM 2825 N N . PRO A 1 358 ? -5.808 -3.747 7.564 1.00 98.69 358 PRO A N 1
ATOM 2826 C CA . PRO A 1 358 ? -5.609 -4.622 8.711 1.00 98.69 358 PRO A CA 1
ATOM 2827 C C . PRO A 1 358 ? -4.788 -5.864 8.348 1.00 98.69 358 PRO A C 1
ATOM 2829 O O . PRO A 1 358 ? -4.748 -6.279 7.190 1.00 98.69 358 PRO A O 1
ATOM 2832 N N . THR A 1 359 ? -4.174 -6.480 9.352 1.00 98.75 359 THR A N 1
ATOM 2833 C CA . THR A 1 359 ? -3.549 -7.803 9.238 1.00 98.75 359 THR A CA 1
ATOM 2834 C C . THR A 1 359 ? -4.232 -8.755 10.210 1.00 98.75 359 THR A C 1
ATOM 2836 O O . THR A 1 359 ? -4.403 -8.425 11.382 1.00 98.75 359 THR A O 1
ATOM 2839 N N . ILE A 1 360 ? -4.620 -9.931 9.730 1.00 98.56 360 ILE A N 1
ATOM 2840 C CA . ILE A 1 360 ? -5.220 -11.009 10.511 1.00 98.56 360 ILE A CA 1
ATOM 2841 C C . ILE A 1 360 ? -4.124 -12.031 10.816 1.00 98.56 360 ILE A C 1
ATOM 2843 O O . ILE A 1 360 ? -3.461 -12.516 9.901 1.00 98.56 360 ILE A O 1
ATOM 2847 N N . SER A 1 361 ? -3.930 -12.361 12.091 1.00 96.38 361 SER A N 1
ATOM 2848 C CA . SER A 1 361 ? -3.017 -13.426 12.521 1.00 96.38 361 SER A CA 1
ATOM 2849 C C . SER A 1 361 ? -3.565 -14.112 13.763 1.00 96.38 361 SER A C 1
ATOM 2851 O O . SER A 1 361 ? -3.952 -13.428 14.709 1.00 96.38 361 SER A O 1
ATOM 2853 N N . LEU A 1 362 ? -3.600 -15.448 13.755 1.00 91.06 362 LEU A N 1
ATOM 2854 C CA . LEU A 1 362 ? -4.022 -16.295 14.880 1.00 91.06 362 LEU A CA 1
ATOM 2855 C C . LEU A 1 362 ? -5.300 -15.812 15.594 1.00 91.06 362 LEU A C 1
ATOM 2857 O O . LEU A 1 362 ? -5.319 -15.625 16.811 1.00 91.06 362 LEU A O 1
ATOM 2861 N N . GLY A 1 363 ? -6.373 -15.560 14.840 1.00 95.00 363 GLY A N 1
ATOM 2862 C CA . GLY A 1 363 ? -7.651 -15.141 15.421 1.00 95.00 363 GLY A CA 1
ATOM 2863 C C . GLY A 1 363 ? -7.681 -13.699 15.931 1.00 95.00 363 GLY A C 1
ATOM 2864 O O . GLY A 1 363 ? -8.647 -13.313 16.582 1.00 95.00 363 GLY A O 1
ATOM 2865 N N . ARG A 1 364 ? -6.658 -12.887 15.645 1.00 98.19 364 ARG A N 1
ATOM 2866 C CA . ARG A 1 364 ? -6.579 -11.472 16.029 1.00 98.19 364 ARG A CA 1
ATOM 2867 C C . ARG A 1 364 ? -6.491 -10.574 14.802 1.00 98.19 364 ARG A C 1
ATOM 2869 O O . ARG A 1 364 ? -5.923 -10.952 13.777 1.00 98.19 364 ARG A O 1
ATOM 2876 N N . VAL A 1 365 ? -7.031 -9.366 14.927 1.00 98.81 365 VAL A N 1
ATOM 2877 C CA . VAL A 1 365 ? -6.973 -8.319 13.900 1.00 98.81 365 VAL A CA 1
ATOM 2878 C C . VAL A 1 365 ? -6.098 -7.178 14.393 1.00 98.81 365 VAL A C 1
ATOM 2880 O O . VAL A 1 365 ? -6.405 -6.541 15.398 1.00 98.81 365 VAL A O 1
ATOM 2883 N N . TYR A 1 366 ? -5.048 -6.878 13.639 1.00 98.88 366 TYR A N 1
ATOM 2884 C CA . TYR A 1 366 ? -4.137 -5.769 13.883 1.00 98.88 366 TYR A CA 1
ATOM 2885 C C . TYR A 1 366 ? -4.430 -4.644 12.894 1.00 98.88 366 TYR A C 1
ATOM 2887 O O . TYR A 1 366 ? -4.209 -4.799 11.692 1.00 98.88 366 TYR A O 1
ATOM 2895 N N . ALA A 1 367 ? -4.939 -3.516 13.382 1.00 98.81 367 ALA A N 1
ATOM 2896 C CA . ALA A 1 367 ? -5.390 -2.404 12.546 1.00 98.81 367 ALA A CA 1
ATOM 2897 C C . ALA A 1 367 ? -4.719 -1.097 12.971 1.00 98.81 367 ALA A C 1
ATOM 2899 O O . ALA A 1 367 ? -4.713 -0.767 14.155 1.00 98.81 367 ALA A O 1
ATOM 2900 N N . LEU A 1 368 ? -4.172 -0.353 12.004 1.00 98.75 368 LEU A N 1
ATOM 2901 C CA . LEU A 1 368 ? -3.579 0.965 12.232 1.00 98.75 368 LEU A CA 1
ATOM 2902 C C . LEU A 1 368 ? -4.490 2.044 11.647 1.00 98.75 368 LEU A C 1
ATOM 2904 O O . LEU A 1 368 ? -4.682 2.128 10.435 1.00 98.75 368 LEU A O 1
ATOM 2908 N N . GLY A 1 369 ? -5.067 2.864 12.515 1.00 98.31 369 GLY A N 1
ATOM 2909 C CA . GLY A 1 369 ? -5.846 4.038 12.150 1.00 98.31 369 GLY A CA 1
ATOM 2910 C C . GLY A 1 369 ? -4.999 5.141 11.515 1.00 98.31 369 GLY A C 1
ATOM 2911 O O . GLY A 1 369 ? -3.777 5.196 11.674 1.00 98.31 369 GLY A O 1
ATOM 2912 N N . ALA A 1 370 ? -5.647 6.067 10.813 1.00 97.31 370 ALA A N 1
ATOM 2913 C CA . ALA A 1 370 ? -4.974 7.157 10.109 1.00 97.31 370 ALA A CA 1
ATOM 2914 C C . ALA A 1 370 ? -4.315 8.158 11.075 1.00 97.31 370 ALA A C 1
ATOM 2916 O O . ALA A 1 370 ? -3.372 8.865 10.704 1.00 97.31 370 ALA A O 1
ATOM 2917 N N . THR A 1 371 ? -4.807 8.212 12.313 1.00 97.00 371 THR A N 1
ATOM 2918 C CA . THR A 1 371 ? -4.322 9.058 13.412 1.00 97.00 371 THR A CA 1
ATOM 2919 C C . THR A 1 371 ? -3.281 8.383 14.308 1.00 97.00 371 THR A C 1
ATOM 2921 O O . THR A 1 371 ? -2.853 8.993 15.283 1.00 97.00 371 THR A O 1
ATOM 2924 N N . GLY A 1 372 ? -2.842 7.161 13.981 1.00 97.56 372 GLY A N 1
ATOM 2925 C CA . GLY A 1 372 ? -1.789 6.454 14.718 1.00 97.56 372 GLY A CA 1
ATOM 2926 C C . GLY A 1 372 ? -2.274 5.452 15.766 1.00 97.56 372 GLY A C 1
ATOM 2927 O O . GLY A 1 372 ? -1.443 4.801 16.394 1.00 97.56 372 GLY A O 1
ATOM 2928 N N . ILE A 1 373 ? -3.585 5.285 15.948 1.00 98.62 373 ILE A N 1
ATOM 2929 C CA . ILE A 1 373 ? -4.138 4.269 16.854 1.00 98.62 373 ILE A CA 1
ATOM 2930 C C . ILE A 1 373 ? -3.888 2.878 16.256 1.00 98.62 373 ILE A C 1
ATOM 2932 O O . ILE A 1 373 ? -4.439 2.538 15.212 1.00 98.62 373 ILE A O 1
ATOM 2936 N N . LEU A 1 374 ? -3.034 2.084 16.899 1.00 98.81 374 LEU A N 1
ATOM 2937 C CA . LEU A 1 374 ? -2.781 0.683 16.589 1.00 98.81 374 LEU A CA 1
ATOM 2938 C C . LEU A 1 374 ? -3.575 -0.187 17.563 1.00 98.81 374 LEU A C 1
ATOM 2940 O O . LEU A 1 374 ? -3.297 -0.195 18.763 1.00 98.81 374 LEU A O 1
ATOM 2944 N N . ASN A 1 375 ? -4.526 -0.943 17.030 1.00 98.88 375 ASN A N 1
ATOM 2945 C CA . ASN A 1 375 ? -5.352 -1.865 17.796 1.00 98.88 375 ASN A CA 1
ATOM 2946 C C . ASN A 1 375 ? -4.952 -3.313 17.538 1.00 98.88 375 ASN A C 1
ATOM 2948 O O . ASN A 1 375 ? -4.630 -3.683 16.407 1.00 98.88 375 ASN A O 1
ATOM 2952 N N . CYS A 1 376 ? -5.092 -4.136 18.571 1.00 98.81 376 CYS A N 1
ATOM 2953 C CA . CYS A 1 376 ? -5.289 -5.572 18.455 1.00 98.81 376 CYS A CA 1
ATOM 2954 C C . CYS A 1 376 ? -6.705 -5.897 18.914 1.00 98.81 376 CYS A C 1
ATOM 2956 O O . CYS A 1 376 ? -7.079 -5.624 20.058 1.00 98.81 376 CYS A O 1
ATOM 2958 N N . LEU A 1 377 ? -7.492 -6.464 18.009 1.00 98.81 377 LEU A N 1
ATOM 2959 C CA . LEU A 1 377 ? -8.876 -6.837 18.243 1.00 98.81 377 LEU A CA 1
ATOM 2960 C C . LEU A 1 377 ? -9.001 -8.357 18.258 1.00 98.81 377 LEU A C 1
ATOM 2962 O O . LEU A 1 377 ? -8.338 -9.062 17.494 1.00 98.81 377 LEU A O 1
ATOM 2966 N N . ASP A 1 378 ? -9.895 -8.849 19.102 1.00 98.25 378 ASP A N 1
ATOM 2967 C CA . ASP A 1 378 ? -10.397 -10.212 19.033 1.00 98.25 378 ASP A CA 1
ATOM 2968 C C . ASP A 1 378 ? -11.101 -10.416 17.686 1.00 98.25 378 ASP A C 1
ATOM 2970 O O . ASP A 1 378 ? -12.034 -9.689 17.346 1.00 98.25 378 ASP A O 1
ATOM 2974 N N . GLY A 1 379 ? -10.640 -11.377 16.888 1.00 96.62 379 GLY A N 1
ATOM 2975 C CA . GLY A 1 379 ? -11.107 -11.555 15.517 1.00 96.62 379 GLY A CA 1
ATOM 2976 C C . GLY A 1 379 ? -12.547 -12.047 15.404 1.00 96.62 379 GLY A C 1
ATOM 2977 O O . GLY A 1 379 ? -13.181 -11.815 14.376 1.00 96.62 379 GLY A O 1
ATOM 2978 N N . ALA A 1 380 ? -13.082 -12.677 16.452 1.00 95.81 380 ALA A N 1
ATOM 2979 C CA . ALA A 1 380 ? -14.447 -13.188 16.464 1.00 95.81 380 ALA A CA 1
ATOM 2980 C C . ALA A 1 380 ? -15.481 -12.123 16.829 1.00 95.81 380 ALA A C 1
ATOM 2982 O O . ALA A 1 380 ? -16.606 -12.165 16.326 1.00 95.81 380 ALA A O 1
ATOM 2983 N N . THR A 1 381 ? -15.107 -11.181 17.695 1.00 96.50 381 THR A N 1
ATOM 2984 C CA . THR A 1 381 ? -16.033 -10.215 18.305 1.00 96.50 381 THR A CA 1
ATOM 2985 C C . THR A 1 381 ? -15.730 -8.759 17.968 1.00 96.50 381 THR A C 1
ATOM 2987 O O . THR A 1 381 ? -16.566 -7.894 18.215 1.00 96.50 381 THR A O 1
ATOM 2990 N N . GLY A 1 382 ? -14.535 -8.457 17.459 1.00 97.56 382 GLY A N 1
ATOM 2991 C CA . GLY A 1 382 ? -14.054 -7.089 17.269 1.00 97.56 382 GLY A CA 1
ATOM 2992 C C . GLY A 1 382 ? -13.661 -6.383 18.568 1.00 97.56 382 GLY A C 1
ATOM 2993 O O . GLY A 1 382 ? -13.259 -5.224 18.530 1.00 97.56 382 GLY A O 1
ATOM 2994 N N . ARG A 1 383 ? -13.754 -7.047 19.729 1.00 97.94 383 ARG A N 1
ATOM 2995 C CA . ARG A 1 383 ? -13.416 -6.438 21.018 1.00 97.94 383 ARG A CA 1
ATOM 2996 C C . ARG A 1 383 ? -11.930 -6.100 21.074 1.00 97.94 383 ARG A C 1
ATOM 2998 O O . ARG A 1 383 ? -11.082 -6.962 20.859 1.00 97.94 383 ARG A O 1
ATOM 3005 N N . CYS A 1 384 ? -11.616 -4.869 21.458 1.00 98.44 384 CYS A N 1
ATOM 3006 C CA . CYS A 1 384 ? -10.242 -4.443 21.689 1.00 98.44 384 CYS A CA 1
ATOM 3007 C C . CYS A 1 384 ? -9.573 -5.262 22.807 1.00 98.44 384 CYS A C 1
ATOM 3009 O O . CYS A 1 384 ? -10.025 -5.252 23.953 1.00 98.44 384 CYS A O 1
ATOM 3011 N N . ILE A 1 385 ? -8.478 -5.946 22.470 1.00 98.44 385 ILE A N 1
ATOM 3012 C CA . ILE A 1 385 ? -7.586 -6.639 23.409 1.00 98.44 385 ILE A CA 1
ATOM 3013 C C . ILE A 1 385 ? -6.580 -5.633 23.971 1.00 98.44 385 ILE A C 1
ATOM 3015 O O . ILE A 1 385 ? -6.403 -5.535 25.184 1.00 98.44 385 ILE A O 1
ATOM 3019 N N . TRP A 1 386 ? -5.955 -4.853 23.091 1.00 98.75 386 TRP A N 1
ATOM 3020 C CA . TRP A 1 386 ? -5.099 -3.728 23.454 1.00 98.75 386 TRP A CA 1
ATOM 3021 C C . TRP A 1 386 ? -5.120 -2.657 22.363 1.00 98.75 386 TRP A C 1
ATOM 3023 O O . TRP A 1 386 ? -5.381 -2.943 21.194 1.00 98.75 386 TRP A O 1
ATOM 3033 N N . SER A 1 387 ? -4.819 -1.421 22.760 1.00 98.62 387 SER A N 1
ATOM 3034 C CA . SER A 1 387 ? -4.723 -0.262 21.875 1.00 98.62 387 SER A CA 1
ATOM 3035 C C . SER A 1 387 ? -3.576 0.638 22.329 1.00 98.62 387 SER A C 1
ATOM 3037 O O . SER A 1 387 ? -3.364 0.817 23.531 1.00 98.62 387 SER A O 1
ATOM 3039 N N . THR A 1 388 ? -2.820 1.184 21.380 1.00 98.19 388 THR A N 1
ATOM 3040 C CA . THR A 1 388 ? -1.762 2.171 21.630 1.00 98.19 388 THR A CA 1
ATOM 3041 C C . THR A 1 388 ? -1.717 3.193 20.502 1.00 98.19 388 THR A C 1
ATOM 3043 O O . THR A 1 388 ? -1.987 2.854 19.352 1.00 98.19 388 THR A O 1
ATOM 3046 N N . ASN A 1 389 ? -1.356 4.442 20.793 1.00 98.00 389 ASN A N 1
ATOM 3047 C CA . ASN A 1 389 ? -1.115 5.439 19.753 1.00 98.00 389 ASN A CA 1
ATOM 3048 C C . ASN A 1 389 ? 0.381 5.491 19.426 1.00 98.00 389 ASN A C 1
ATOM 3050 O O . ASN A 1 389 ? 1.183 5.977 20.221 1.00 98.00 389 ASN A O 1
ATOM 3054 N N . ILE A 1 390 ? 0.756 5.024 18.234 1.00 97.44 390 ILE A N 1
ATOM 3055 C CA . ILE A 1 390 ? 2.158 4.909 17.808 1.00 97.44 390 ILE A CA 1
ATOM 3056 C C . ILE A 1 390 ? 2.827 6.272 17.622 1.00 97.44 390 ILE A C 1
ATOM 3058 O O . ILE A 1 390 ? 4.052 6.349 17.619 1.00 97.44 390 ILE A O 1
ATOM 3062 N N . LEU A 1 391 ? 2.048 7.338 17.427 1.00 96.56 391 LEU A N 1
ATOM 3063 C CA . LEU A 1 391 ? 2.584 8.685 17.270 1.00 96.56 391 LEU A CA 1
ATOM 3064 C C . LEU A 1 391 ? 2.925 9.284 18.633 1.00 96.56 391 LEU A C 1
ATOM 3066 O O . LEU A 1 391 ? 4.039 9.757 18.834 1.00 96.56 391 LEU A O 1
ATOM 3070 N N . GLU A 1 392 ? 1.995 9.190 19.584 1.00 95.62 392 GLU A N 1
ATOM 3071 C CA . GLU A 1 392 ? 2.192 9.660 20.960 1.00 95.62 392 GLU A CA 1
ATOM 3072 C C . GLU A 1 392 ? 3.293 8.869 21.670 1.00 95.62 392 GLU A C 1
ATOM 3074 O O . GLU A 1 392 ? 4.198 9.449 22.264 1.00 95.62 392 GLU A O 1
ATOM 3079 N N . ASP A 1 393 ? 3.264 7.542 21.549 1.00 94.88 393 ASP A N 1
ATOM 3080 C CA . ASP A 1 393 ? 4.239 6.645 22.170 1.00 94.88 393 ASP A CA 1
ATOM 3081 C C . ASP A 1 393 ? 5.669 6.855 21.636 1.00 94.88 393 ASP A C 1
ATOM 3083 O O . ASP A 1 393 ? 6.641 6.477 22.290 1.00 94.88 393 ASP A O 1
ATOM 3087 N N . ASN A 1 394 ? 5.828 7.464 20.458 1.00 94.88 394 ASN A N 1
ATOM 3088 C CA . ASN A 1 394 ? 7.136 7.729 19.855 1.00 94.88 394 ASN A CA 1
ATOM 3089 C C . ASN A 1 394 ? 7.468 9.220 19.707 1.00 94.88 394 ASN A C 1
ATOM 3091 O O . ASN A 1 394 ? 8.484 9.529 19.090 1.00 94.88 394 ASN A O 1
ATOM 3095 N N . ASP A 1 395 ? 6.659 10.112 20.287 1.00 93.50 395 ASP A N 1
ATOM 3096 C CA . ASP A 1 395 ? 6.824 11.573 20.235 1.00 93.50 395 ASP A CA 1
ATOM 3097 C C . ASP A 1 395 ? 6.979 12.116 18.800 1.00 93.50 395 ASP A C 1
ATOM 3099 O O . ASP A 1 395 ? 7.860 12.918 18.483 1.00 93.50 395 ASP A O 1
ATOM 3103 N N . VAL A 1 396 ? 6.126 11.636 17.890 1.00 93.75 396 VAL A N 1
ATOM 3104 C CA . VAL A 1 396 ? 6.124 12.045 16.479 1.00 93.75 396 VAL A CA 1
ATOM 3105 C C . VAL A 1 396 ? 4.797 12.667 16.072 1.00 93.75 396 VAL A C 1
ATOM 3107 O O . VAL A 1 396 ? 3.736 12.396 16.629 1.00 93.75 396 VAL A O 1
ATOM 3110 N N . THR A 1 397 ? 4.853 13.523 15.055 1.00 91.69 397 THR A N 1
ATOM 3111 C CA . THR A 1 397 ? 3.663 14.169 14.493 1.00 91.69 397 THR A CA 1
ATOM 3112 C C . THR A 1 397 ? 3.173 13.422 13.264 1.00 91.69 397 THR A C 1
ATOM 3114 O O . THR A 1 397 ? 3.956 12.847 12.506 1.00 91.69 397 THR A O 1
ATOM 3117 N N . ASN A 1 398 ? 1.857 13.449 13.057 1.00 93.00 398 ASN A N 1
ATOM 3118 C CA . ASN A 1 398 ? 1.243 12.750 11.939 1.00 93.00 398 ASN A CA 1
ATOM 3119 C C . ASN A 1 398 ? 1.667 13.338 10.579 1.00 93.00 398 ASN A C 1
ATOM 3121 O O . ASN A 1 398 ? 2.049 14.506 10.456 1.00 93.00 398 ASN A O 1
ATOM 3125 N N . ARG A 1 399 ? 1.569 12.518 9.532 1.00 90.12 399 ARG A N 1
ATOM 3126 C CA . ARG A 1 399 ? 1.870 12.883 8.146 1.00 90.12 399 ARG A CA 1
ATOM 3127 C C . ARG A 1 399 ? 0.667 13.538 7.467 1.00 90.12 399 ARG A C 1
ATOM 3129 O O . ARG A 1 399 ? -0.472 13.404 7.907 1.00 90.12 399 ARG A O 1
ATOM 3136 N N . LEU A 1 400 ? 0.932 14.213 6.346 1.00 89.69 400 LEU A N 1
ATOM 3137 C CA . LEU A 1 400 ? -0.078 14.935 5.560 1.00 89.69 400 LEU A CA 1
ATOM 3138 C C . LEU A 1 400 ? -1.270 14.051 5.156 1.00 89.69 400 LEU A C 1
ATOM 3140 O O . LEU A 1 400 ? -2.409 14.511 5.175 1.00 89.69 400 LEU A O 1
ATOM 3144 N N . PHE A 1 401 ? -1.011 12.789 4.805 1.00 91.31 401 PHE A N 1
ATOM 3145 C CA . PHE A 1 401 ? -2.041 11.819 4.426 1.00 91.31 401 PHE A CA 1
ATOM 3146 C C . PHE A 1 401 ? -2.344 10.805 5.544 1.00 91.31 401 PHE A C 1
ATOM 3148 O O . PHE A 1 401 ? -2.956 9.773 5.281 1.00 91.31 401 PHE A O 1
ATOM 3155 N N . GLY A 1 402 ? -1.945 11.086 6.787 1.00 94.31 402 GLY A N 1
ATOM 3156 C CA . GLY A 1 402 ? -2.086 10.158 7.909 1.00 94.31 402 GLY A CA 1
ATOM 3157 C C . GLY A 1 402 ? -1.183 8.930 7.814 1.00 94.31 402 GLY A C 1
ATOM 3158 O O . GLY A 1 402 ? -0.367 8.797 6.901 1.00 94.31 402 GLY A O 1
ATOM 3159 N N . MET A 1 403 ? -1.367 7.994 8.739 1.00 95.81 403 MET A N 1
ATOM 3160 C CA . MET A 1 403 ? -0.688 6.702 8.687 1.00 95.81 403 MET A CA 1
ATOM 3161 C C . MET A 1 403 ? -1.288 5.802 7.599 1.00 95.81 403 MET A C 1
ATOM 3163 O O . MET A 1 403 ? -2.501 5.592 7.538 1.00 95.81 403 MET A O 1
ATOM 3167 N N . ALA A 1 404 ? -0.422 5.266 6.733 1.00 95.12 404 ALA A N 1
ATOM 3168 C CA . ALA A 1 404 ? -0.813 4.377 5.631 1.00 95.12 404 ALA A CA 1
ATOM 3169 C C . ALA A 1 404 ? -0.084 3.021 5.626 1.00 95.12 404 ALA A C 1
ATOM 3171 O O . ALA A 1 404 ? -0.506 2.107 4.921 1.00 95.12 404 ALA A O 1
ATOM 3172 N N . GLY A 1 405 ? 0.996 2.875 6.404 1.00 95.69 405 GLY A N 1
ATOM 3173 C CA . GLY A 1 405 ? 1.761 1.631 6.480 1.00 95.69 405 GLY A CA 1
ATOM 3174 C C . GLY A 1 405 ? 0.978 0.535 7.202 1.00 95.69 405 GLY A C 1
ATOM 3175 O O . GLY A 1 405 ? 0.706 0.648 8.392 1.00 95.69 405 GLY A O 1
ATOM 3176 N N . SER A 1 406 ? 0.629 -0.535 6.492 1.00 98.38 406 SER A N 1
ATOM 3177 C CA . SER A 1 406 ? -0.151 -1.650 7.044 1.00 98.38 406 SER A CA 1
ATOM 3178 C C . SER A 1 406 ? 0.686 -2.471 8.044 1.00 98.38 406 SER A C 1
ATOM 3180 O O . SER A 1 406 ? 1.809 -2.853 7.685 1.00 98.38 406 SER A O 1
ATOM 3182 N N . PRO A 1 407 ? 0.184 -2.793 9.258 1.00 98.50 407 PRO A N 1
ATOM 3183 C CA . PRO A 1 407 ? 0.965 -3.469 10.304 1.00 98.50 407 PRO A CA 1
ATOM 3184 C C . PRO A 1 407 ? 1.528 -4.811 9.846 1.00 98.50 407 PRO A C 1
ATOM 3186 O O . PRO A 1 407 ? 0.764 -5.665 9.404 1.00 98.50 407 PRO A O 1
ATOM 3189 N N . LEU A 1 408 ? 2.844 -5.014 9.911 1.00 98.62 408 LEU A N 1
ATOM 3190 C CA . LEU A 1 408 ? 3.475 -6.304 9.615 1.00 98.62 408 LEU A CA 1
ATOM 3191 C C . LEU A 1 408 ? 3.459 -7.165 10.878 1.00 98.62 408 LEU A C 1
ATOM 3193 O O . LEU A 1 408 ? 4.065 -6.787 11.875 1.00 98.62 408 LEU A O 1
ATOM 3197 N N . VAL A 1 409 ? 2.781 -8.308 10.836 1.00 98.25 409 VAL A N 1
ATOM 3198 C CA . VAL A 1 409 ? 2.684 -9.220 11.980 1.00 98.25 409 VAL A CA 1
ATOM 3199 C C . VAL A 1 409 ? 3.564 -10.431 11.709 1.00 98.25 409 VAL A C 1
ATOM 3201 O O . VAL A 1 409 ? 3.347 -11.155 10.743 1.00 98.25 409 VAL A O 1
ATOM 3204 N N . LEU A 1 410 ? 4.582 -10.605 12.545 1.00 95.94 410 LEU A N 1
ATOM 3205 C CA . LEU A 1 410 ? 5.510 -11.729 12.540 1.00 95.94 410 LEU A CA 1
ATOM 3206 C C . LEU A 1 410 ? 5.798 -12.062 13.990 1.00 95.94 410 LEU A C 1
ATOM 3208 O O . LEU A 1 410 ? 6.592 -11.370 14.624 1.00 95.94 410 LEU A O 1
ATOM 3212 N N . GLU A 1 411 ? 5.123 -13.071 14.526 1.00 93.50 411 GLU A N 1
ATOM 3213 C CA . GLU A 1 411 ? 5.188 -13.371 15.953 1.00 93.50 411 GLU A CA 1
ATOM 3214 C C . GLU A 1 411 ? 6.633 -13.480 16.467 1.00 93.50 411 GLU A C 1
ATOM 3216 O O . GLU A 1 411 ? 7.468 -14.140 15.843 1.00 93.50 411 GLU A O 1
ATOM 3221 N N . PRO A 1 412 ? 6.947 -12.817 17.597 1.00 96.62 412 PRO A N 1
ATOM 3222 C CA . PRO A 1 412 ? 6.024 -12.145 18.525 1.00 96.62 412 PRO A CA 1
ATOM 3223 C C . PRO A 1 412 ? 5.719 -10.661 18.205 1.00 96.62 412 PRO A C 1
ATOM 3225 O O . PRO A 1 412 ? 5.176 -9.961 19.059 1.00 96.62 412 PRO A O 1
ATOM 3228 N N . TYR A 1 413 ? 6.078 -10.154 17.025 1.00 98.44 413 TYR A N 1
ATOM 3229 C CA . TYR A 1 413 ? 6.097 -8.727 16.689 1.00 98.44 413 TYR A CA 1
ATOM 3230 C C . TYR A 1 413 ? 4.896 -8.252 15.856 1.00 98.44 413 TYR A C 1
ATOM 3232 O O . TYR A 1 413 ? 4.483 -8.893 14.891 1.00 98.44 413 TYR A O 1
ATOM 3240 N N . VAL A 1 414 ? 4.424 -7.042 16.161 1.00 98.62 414 VAL A N 1
ATOM 3241 C CA . VAL A 1 414 ? 3.614 -6.187 15.283 1.00 98.62 414 VAL A CA 1
ATOM 3242 C C . VAL A 1 414 ? 4.447 -4.961 14.944 1.00 98.62 414 VAL A C 1
ATOM 3244 O O . VAL A 1 414 ? 4.765 -4.154 15.816 1.00 98.62 414 VAL A O 1
ATOM 3247 N N . ILE A 1 415 ? 4.829 -4.833 13.680 1.00 98.75 415 ILE A N 1
ATOM 3248 C CA . ILE A 1 415 ? 5.821 -3.871 13.211 1.00 98.75 415 ILE A CA 1
ATOM 3249 C C . ILE A 1 415 ? 5.132 -2.782 12.391 1.00 98.75 415 ILE A C 1
ATOM 3251 O O . ILE A 1 415 ? 4.396 -3.059 11.439 1.00 98.75 415 ILE A O 1
ATOM 3255 N N . VAL A 1 416 ? 5.394 -1.531 12.756 1.00 98.31 416 VAL A N 1
ATOM 3256 C CA . VAL A 1 416 ? 4.820 -0.318 12.156 1.00 98.31 416 VAL A CA 1
ATOM 3257 C C . VAL A 1 416 ? 5.890 0.767 12.029 1.00 98.31 416 VAL A C 1
ATOM 3259 O O . VAL A 1 416 ? 6.921 0.724 12.698 1.00 98.31 416 VAL A O 1
ATOM 3262 N N . SER A 1 417 ? 5.652 1.755 11.167 1.00 96.81 417 SER A N 1
ATOM 3263 C CA . SER A 1 417 ? 6.577 2.870 10.931 1.00 96.81 417 SER A CA 1
ATOM 3264 C C . SER A 1 417 ? 5.921 4.191 11.344 1.00 96.81 417 SER A C 1
ATOM 3266 O O . SER A 1 417 ? 5.248 4.799 10.517 1.00 96.81 417 SER A O 1
ATOM 3268 N N . PRO A 1 418 ? 6.043 4.627 12.614 1.00 95.06 418 PRO A N 1
ATOM 3269 C CA . PRO A 1 418 ? 5.515 5.921 13.054 1.00 95.06 418 PRO A CA 1
ATOM 3270 C C . PRO A 1 418 ? 6.324 7.080 12.459 1.00 95.06 418 PRO A C 1
ATOM 3272 O O . PRO A 1 418 ? 5.750 8.095 12.071 1.00 95.06 418 PRO A O 1
ATOM 3275 N N . GLY A 1 419 ? 7.639 6.892 12.298 1.00 88.38 419 GLY A N 1
ATOM 3276 C CA . GLY A 1 419 ? 8.493 7.801 11.553 1.00 88.38 419 GLY A CA 1
ATOM 3277 C C . GLY A 1 419 ? 8.939 9.017 12.343 1.00 88.38 419 GLY A C 1
ATOM 3278 O O . GLY A 1 419 ? 8.182 9.968 12.512 1.00 88.38 419 GLY A O 1
ATOM 3279 N N . GLY A 1 420 ? 10.210 9.050 12.724 1.00 82.31 420 GLY A N 1
ATOM 3280 C CA . GLY A 1 420 ? 10.788 10.159 13.467 1.00 82.31 420 GLY A CA 1
ATOM 3281 C C . GLY A 1 420 ? 12.167 9.838 14.014 1.00 82.31 420 GLY A C 1
ATOM 3282 O O . GLY A 1 420 ? 12.694 8.740 13.821 1.00 82.31 420 GLY A O 1
ATOM 3283 N N . GLN A 1 421 ? 12.758 10.826 14.685 1.00 77.94 421 GLN A N 1
ATOM 3284 C CA . GLN A 1 421 ? 14.111 10.728 15.215 1.00 77.94 421 GLN A CA 1
ATOM 3285 C C . GLN A 1 421 ? 14.180 9.626 16.278 1.00 77.94 421 GLN A C 1
ATOM 3287 O O . GLN A 1 421 ? 13.581 9.749 17.342 1.00 77.94 421 GLN A O 1
ATOM 3292 N N . GLY A 1 422 ? 14.933 8.564 15.994 1.00 79.88 422 GLY A N 1
ATOM 3293 C CA . GLY A 1 422 ? 15.019 7.394 16.859 1.00 79.88 422 GLY A CA 1
ATOM 3294 C C . GLY A 1 422 ? 13.750 6.540 16.906 1.00 79.88 422 GLY A C 1
ATOM 3295 O O . GLY A 1 422 ? 13.608 5.816 17.881 1.00 79.88 422 GLY A O 1
ATOM 3296 N N . SER A 1 423 ? 12.839 6.635 15.923 1.00 87.62 423 SER A N 1
ATOM 3297 C CA . SER A 1 423 ? 11.597 5.844 15.842 1.00 87.62 423 SER A CA 1
ATOM 3298 C C . SER A 1 423 ? 11.072 5.625 14.413 1.00 87.62 423 SER A C 1
ATOM 3300 O O . SER A 1 423 ? 9.865 5.602 14.164 1.00 87.62 423 SER A O 1
ATOM 3302 N N . SER A 1 424 ? 11.960 5.429 13.433 1.00 90.69 424 SER A N 1
ATOM 3303 C CA . SER A 1 424 ? 11.519 5.187 12.045 1.00 90.69 424 SER A CA 1
ATOM 3304 C C . SER A 1 424 ? 10.721 3.890 11.871 1.00 90.69 424 SER A C 1
ATOM 3306 O O . SER A 1 424 ? 9.783 3.839 11.075 1.00 90.69 424 SER A O 1
ATOM 3308 N N . LEU A 1 425 ? 11.052 2.865 12.656 1.00 96.56 425 LEU A N 1
ATOM 3309 C CA . LEU A 1 425 ? 10.420 1.554 12.668 1.00 96.56 425 LEU A CA 1
ATOM 3310 C C . LEU A 1 425 ? 10.314 1.079 14.118 1.00 96.56 425 LEU A C 1
ATOM 3312 O O . LEU A 1 425 ? 11.268 1.202 14.886 1.00 96.56 425 LEU A O 1
ATOM 3316 N N . VAL A 1 426 ? 9.164 0.541 14.503 1.00 97.94 426 VAL A N 1
ATOM 3317 C CA . VAL A 1 426 ? 8.894 0.108 15.876 1.00 97.94 426 VAL A CA 1
ATOM 3318 C C . VAL A 1 426 ? 8.208 -1.246 15.840 1.00 97.94 426 VAL A C 1
ATOM 3320 O O . VAL A 1 426 ? 7.293 -1.449 15.039 1.00 97.94 426 VAL A O 1
ATOM 3323 N N . ALA A 1 427 ? 8.620 -2.148 16.728 1.00 98.50 427 ALA A N 1
ATOM 3324 C CA . ALA A 1 427 ? 7.875 -3.365 17.011 1.00 98.50 427 ALA A CA 1
ATOM 3325 C C . ALA A 1 427 ? 7.194 -3.288 18.368 1.00 98.50 427 ALA A C 1
ATOM 3327 O O . ALA A 1 427 ? 7.803 -2.931 19.380 1.00 98.50 427 ALA A O 1
ATOM 3328 N N . TYR A 1 428 ? 5.944 -3.719 18.374 1.00 98.62 428 TYR A N 1
ATOM 3329 C CA . TYR A 1 428 ? 5.145 -3.970 19.556 1.00 98.62 428 TYR A CA 1
ATOM 3330 C C . TYR A 1 428 ? 4.976 -5.474 19.744 1.00 98.62 428 TYR A C 1
ATOM 3332 O O . TYR A 1 428 ? 4.972 -6.239 18.782 1.00 98.62 428 TYR A O 1
ATOM 3340 N N . ASP A 1 429 ? 4.844 -5.902 20.987 1.00 98.38 429 ASP A N 1
ATOM 3341 C CA . ASP A 1 429 ? 4.474 -7.261 21.339 1.00 98.38 429 ASP A CA 1
ATOM 3342 C C . ASP A 1 429 ? 3.038 -7.539 20.870 1.00 98.38 429 ASP A C 1
ATOM 3344 O O . ASP A 1 429 ? 2.107 -6.804 21.208 1.00 98.38 429 ASP A O 1
ATOM 3348 N N . HIS A 1 430 ? 2.857 -8.591 20.074 1.00 96.94 430 HIS A N 1
ATOM 3349 C CA . HIS A 1 430 ? 1.579 -8.889 19.429 1.00 96.94 430 HIS A CA 1
ATOM 3350 C C . HIS A 1 430 ? 0.454 -9.267 20.411 1.00 96.94 430 HIS A C 1
ATOM 3352 O O . HIS A 1 430 ? -0.723 -9.180 20.045 1.00 96.94 430 HIS A O 1
ATOM 3358 N N . GLU A 1 431 ? 0.777 -9.655 21.649 1.00 96.00 431 GLU A N 1
ATOM 3359 C CA . GLU A 1 431 ? -0.203 -10.031 22.675 1.00 96.00 431 GLU A CA 1
ATOM 3360 C C . GLU A 1 431 ? -0.588 -8.878 23.588 1.00 96.00 431 GLU A C 1
ATOM 3362 O O . GLU A 1 431 ? -1.739 -8.782 24.004 1.00 96.00 431 GLU A O 1
ATOM 3367 N N . THR A 1 432 ? 0.372 -8.018 23.920 1.00 97.38 432 THR A N 1
ATOM 3368 C CA . THR A 1 432 ? 0.227 -7.016 24.982 1.00 97.38 432 THR A CA 1
ATOM 3369 C C . THR A 1 432 ? 0.256 -5.577 24.484 1.00 97.38 432 THR A C 1
ATOM 3371 O O . THR A 1 432 ? -0.080 -4.676 25.250 1.00 97.38 432 THR A O 1
ATOM 3374 N N . GLY A 1 433 ? 0.704 -5.336 23.249 1.00 97.44 433 GLY A N 1
ATOM 3375 C CA . GLY A 1 433 ? 0.878 -3.992 22.697 1.00 97.44 433 GLY A CA 1
ATOM 3376 C C . GLY A 1 433 ? 2.045 -3.218 23.314 1.00 97.44 433 GLY A C 1
ATOM 3377 O O . GLY A 1 433 ? 2.164 -2.012 23.109 1.00 97.44 433 GLY A O 1
ATOM 3378 N N . LYS A 1 434 ? 2.917 -3.874 24.091 1.00 97.88 434 LYS A N 1
ATOM 3379 C CA . LYS A 1 434 ? 4.099 -3.233 24.682 1.00 97.88 434 LYS A CA 1
ATOM 3380 C C . LYS A 1 434 ? 5.194 -3.060 23.641 1.00 97.88 434 LYS A C 1
ATOM 3382 O O . LYS A 1 434 ? 5.478 -3.977 22.881 1.00 97.88 434 LYS A O 1
ATOM 3387 N N . LYS A 1 435 ? 5.851 -1.903 23.638 1.00 97.12 435 LYS A N 1
ATOM 3388 C CA . LYS A 1 435 ? 7.002 -1.637 22.767 1.00 97.12 435 LYS A CA 1
ATOM 3389 C C . LYS A 1 435 ? 8.147 -2.612 23.069 1.00 97.12 435 LYS A C 1
ATOM 3391 O O . LYS A 1 435 ? 8.565 -2.727 24.220 1.00 97.12 435 LYS A O 1
ATOM 3396 N N . MET A 1 436 ? 8.644 -3.289 22.037 1.00 97.75 436 MET A N 1
ATOM 3397 C CA . MET A 1 436 ? 9.691 -4.315 22.125 1.00 97.75 436 MET A CA 1
ATOM 3398 C C . MET A 1 436 ? 11.043 -3.785 21.663 1.00 97.75 436 MET A C 1
ATOM 3400 O O . MET A 1 436 ? 12.046 -3.946 22.354 1.00 97.75 436 MET A O 1
ATOM 3404 N N . TRP A 1 437 ? 11.072 -3.129 20.506 1.00 97.75 437 TRP A N 1
ATOM 3405 C CA . TRP A 1 437 ? 12.272 -2.487 19.988 1.00 97.75 437 TRP A CA 1
ATOM 3406 C C . TRP A 1 437 ? 11.922 -1.300 19.103 1.00 97.75 437 TRP A C 1
ATOM 3408 O O . TRP A 1 437 ? 10.793 -1.157 18.627 1.00 97.75 437 TRP A O 1
ATOM 3418 N N . VAL A 1 438 ? 12.925 -0.454 18.881 1.00 96.69 438 VAL A N 1
ATOM 3419 C CA . VAL A 1 438 ? 12.846 0.715 18.012 1.00 96.69 438 VAL A CA 1
ATOM 3420 C C . VAL A 1 438 ? 14.085 0.771 17.124 1.00 96.69 438 VAL A C 1
ATOM 3422 O O . VAL A 1 438 ? 15.189 0.493 17.588 1.00 96.69 438 VAL A O 1
ATOM 3425 N N . GLY A 1 439 ? 13.898 1.131 15.857 1.00 94.94 439 GLY A N 1
ATOM 3426 C CA . GLY A 1 439 ? 14.942 1.174 14.842 1.00 94.94 439 GLY A CA 1
ATOM 3427 C C . GLY A 1 439 ? 14.895 2.432 13.977 1.00 94.94 439 GLY A C 1
ATOM 3428 O O . GLY A 1 439 ? 13.823 2.899 13.586 1.00 94.94 439 GLY A O 1
ATOM 3429 N N . GLY A 1 440 ? 16.082 2.943 13.640 1.00 93.31 440 GLY A N 1
ATOM 3430 C CA . GLY A 1 440 ? 16.304 4.046 12.695 1.00 93.31 440 GLY A CA 1
ATOM 3431 C C . GLY A 1 440 ? 15.707 5.400 13.102 1.00 93.31 440 GLY A C 1
ATOM 3432 O O . GLY A 1 440 ? 15.089 5.543 14.155 1.00 93.31 440 GLY A O 1
ATOM 3433 N N . SER A 1 441 ? 15.912 6.409 12.252 1.00 91.81 441 SER A N 1
ATOM 3434 C CA . SER A 1 441 ? 15.594 7.816 12.567 1.00 91.81 441 SER A CA 1
ATOM 3435 C C . SER A 1 441 ? 14.901 8.592 11.444 1.00 91.81 441 SER A C 1
ATOM 3437 O O . SER A 1 441 ? 14.616 9.779 11.600 1.00 91.81 441 SER A O 1
ATOM 3439 N N . GLY A 1 442 ? 14.639 7.957 10.301 1.00 90.12 442 GLY A N 1
ATOM 3440 C CA . GLY A 1 442 ? 13.953 8.597 9.190 1.00 90.12 442 GLY A CA 1
ATOM 3441 C C . GLY A 1 442 ? 12.480 8.893 9.485 1.00 90.12 442 GLY A C 1
ATOM 3442 O O . GLY A 1 442 ? 11.782 8.155 10.181 1.00 90.12 442 GLY A O 1
ATOM 3443 N N . GLN A 1 443 ? 11.989 9.990 8.910 1.00 91.44 443 GLN A N 1
ATOM 3444 C CA . GLN A 1 443 ? 10.563 10.324 8.903 1.00 91.44 443 GLN A CA 1
ATOM 3445 C C . GLN A 1 443 ? 9.753 9.245 8.168 1.00 91.44 443 GLN A C 1
ATOM 3447 O O . GLN A 1 443 ? 10.238 8.683 7.192 1.00 91.44 443 GLN A O 1
ATOM 3452 N N . ALA A 1 444 ? 8.505 9.002 8.570 1.00 91.38 444 ALA A N 1
ATOM 3453 C CA . ALA A 1 444 ? 7.657 8.021 7.897 1.00 91.38 444 ALA A CA 1
ATOM 3454 C C . ALA A 1 444 ? 7.375 8.431 6.449 1.00 91.38 444 ALA A C 1
ATOM 3456 O O . ALA A 1 444 ? 7.089 9.600 6.142 1.00 91.38 444 ALA A O 1
ATOM 3457 N N . SER A 1 445 ? 7.408 7.428 5.580 1.00 91.50 445 SER A N 1
ATOM 3458 C CA . SER A 1 445 ? 6.843 7.505 4.242 1.00 91.50 445 SER A CA 1
ATOM 3459 C C . SER A 1 445 ? 5.449 6.858 4.214 1.00 91.50 445 SER A C 1
ATOM 3461 O O . SER A 1 445 ? 4.747 6.874 5.222 1.00 91.50 445 SER A O 1
ATOM 3463 N N . TYR A 1 446 ? 5.021 6.315 3.072 1.00 93.62 446 TYR A N 1
ATOM 3464 C CA . TYR A 1 446 ? 3.694 5.705 2.908 1.00 93.62 446 TYR A CA 1
ATOM 3465 C C . TYR A 1 446 ? 3.744 4.236 2.457 1.00 93.62 446 TYR A C 1
ATOM 3467 O O . TYR A 1 446 ? 2.716 3.672 2.093 1.00 93.62 446 TYR A O 1
ATOM 3475 N N . SER A 1 447 ? 4.919 3.601 2.489 1.00 94.00 447 SER A N 1
ATOM 3476 C CA . SER A 1 447 ? 5.063 2.157 2.296 1.00 94.00 447 SER A CA 1
ATOM 3477 C C . SER A 1 447 ? 4.754 1.399 3.588 1.00 94.00 447 SER A C 1
ATOM 3479 O O . SER A 1 447 ? 5.049 1.880 4.681 1.00 94.00 447 SER A O 1
ATOM 3481 N N . SER A 1 448 ? 4.252 0.176 3.472 1.00 96.88 448 SER A N 1
ATOM 3482 C CA . SER A 1 448 ? 4.172 -0.769 4.592 1.00 96.88 448 SER A CA 1
ATOM 3483 C C . SER A 1 448 ? 5.532 -1.447 4.849 1.00 96.88 448 SER A C 1
ATOM 3485 O O . SER A 1 448 ? 6.305 -1.578 3.896 1.00 96.88 448 SER A O 1
ATOM 3487 N N . PRO A 1 449 ? 5.836 -1.894 6.087 1.00 97.75 449 PRO A N 1
ATOM 3488 C CA . PRO A 1 449 ? 7.013 -2.721 6.356 1.00 97.75 449 PRO A CA 1
ATOM 3489 C C . PRO A 1 449 ? 6.947 -4.050 5.593 1.00 97.75 449 PRO A C 1
ATOM 3491 O O . PRO A 1 449 ? 5.910 -4.721 5.610 1.00 97.75 449 PRO A O 1
ATOM 3494 N N . GLN A 1 450 ? 8.050 -4.434 4.955 1.00 97.69 450 GLN A N 1
ATOM 3495 C CA . GLN A 1 450 ? 8.179 -5.647 4.148 1.00 97.69 450 GLN A CA 1
ATOM 3496 C C . GLN A 1 450 ? 9.202 -6.585 4.786 1.00 97.69 450 GLN A C 1
ATOM 3498 O O . GLN A 1 450 ? 10.341 -6.196 5.014 1.00 97.69 450 GLN A O 1
ATOM 3503 N N . HIS A 1 451 ? 8.822 -7.831 5.047 1.00 96.81 451 HIS A N 1
ATOM 3504 C CA . HIS A 1 451 ? 9.771 -8.853 5.485 1.00 96.81 451 HIS A CA 1
ATOM 3505 C C . HIS A 1 451 ? 10.509 -9.463 4.291 1.00 96.81 451 HIS A C 1
ATOM 3507 O O . HIS A 1 451 ? 9.913 -9.668 3.231 1.00 96.81 451 HIS A O 1
ATOM 3513 N N . GLY A 1 452 ? 11.788 -9.782 4.479 1.00 94.75 452 GLY A N 1
ATOM 3514 C CA . GLY A 1 452 ? 12.582 -10.534 3.516 1.00 94.75 452 GLY A CA 1
ATOM 3515 C C . GLY A 1 452 ? 13.846 -11.112 4.144 1.00 94.75 452 GLY A C 1
ATOM 3516 O O . GLY A 1 452 ? 14.312 -10.645 5.185 1.00 94.75 452 GLY A O 1
ATOM 3517 N N . ILE A 1 453 ? 14.403 -12.126 3.488 1.00 94.19 453 ILE A N 1
ATOM 3518 C CA . ILE A 1 453 ? 15.743 -12.629 3.786 1.00 94.19 453 ILE A CA 1
ATOM 3519 C C . ILE A 1 453 ? 16.718 -11.829 2.923 1.00 94.19 453 ILE A C 1
ATOM 3521 O O . ILE A 1 453 ? 16.580 -11.792 1.704 1.00 94.19 453 ILE A O 1
ATOM 3525 N N . ILE A 1 454 ? 17.658 -11.136 3.563 1.00 95.06 454 ILE A N 1
ATOM 3526 C CA . ILE A 1 454 ? 18.671 -10.308 2.906 1.00 95.06 454 ILE A CA 1
ATOM 3527 C C . ILE A 1 454 ? 20.036 -10.831 3.329 1.00 95.06 454 ILE A C 1
ATOM 3529 O O . ILE A 1 454 ? 20.375 -10.778 4.511 1.00 95.06 454 ILE A O 1
ATOM 3533 N N . CYS A 1 455 ? 20.803 -11.348 2.373 1.00 93.62 455 CYS A N 1
ATOM 3534 C CA . CYS A 1 455 ? 22.101 -11.981 2.597 1.00 93.62 455 CYS A CA 1
ATOM 3535 C C . CYS A 1 455 ? 22.056 -13.032 3.732 1.00 93.62 455 CYS A C 1
ATOM 3537 O O . CYS A 1 455 ? 22.849 -12.987 4.678 1.00 93.62 455 CYS A O 1
ATOM 3539 N N . GLY A 1 456 ? 21.040 -13.906 3.702 1.00 90.69 456 GLY A N 1
ATOM 3540 C CA . GLY A 1 456 ? 20.810 -14.947 4.713 1.00 90.69 456 GLY A CA 1
ATOM 3541 C C . GLY A 1 456 ? 20.267 -14.462 6.068 1.00 90.69 456 GLY A C 1
ATOM 3542 O O . GLY A 1 456 ? 20.072 -15.273 6.974 1.00 90.69 456 GLY A O 1
ATOM 3543 N N . GLU A 1 457 ? 20.006 -13.163 6.244 1.00 92.88 457 GLU A N 1
ATOM 3544 C CA . GLU A 1 457 ? 19.493 -12.578 7.488 1.00 92.88 457 GLU A CA 1
ATOM 3545 C C . GLU A 1 457 ? 18.026 -12.143 7.346 1.00 92.88 457 GLU A C 1
ATOM 3547 O O . GLU A 1 457 ? 17.666 -11.438 6.405 1.00 92.88 457 GLU A O 1
ATOM 3552 N N . ALA A 1 458 ? 17.174 -12.502 8.314 1.00 95.56 458 ALA A N 1
ATOM 3553 C CA . ALA A 1 458 ? 15.799 -12.005 8.376 1.00 95.56 458 ALA A CA 1
ATOM 3554 C C . ALA A 1 458 ? 15.772 -10.505 8.710 1.00 95.56 458 ALA A C 1
ATOM 3556 O O . ALA A 1 458 ? 16.164 -10.078 9.807 1.00 95.56 458 ALA A O 1
ATOM 3557 N N . GLN A 1 459 ? 15.279 -9.705 7.767 1.00 97.56 459 GLN A N 1
ATOM 3558 C CA . GLN A 1 459 ? 15.223 -8.254 7.874 1.00 97.56 459 GLN A CA 1
ATOM 3559 C C . GLN A 1 459 ? 13.830 -7.707 7.548 1.00 97.56 459 GLN A C 1
ATOM 3561 O O . GLN A 1 459 ? 13.011 -8.335 6.874 1.00 97.56 459 GLN A O 1
ATOM 3566 N N . VAL A 1 460 ? 13.570 -6.499 8.040 1.00 98.19 460 VAL A N 1
ATOM 3567 C CA . VAL A 1 460 ? 12.412 -5.684 7.683 1.00 98.19 460 VAL A CA 1
ATOM 3568 C C . VAL A 1 460 ? 12.891 -4.512 6.846 1.00 98.19 460 VAL A C 1
ATOM 3570 O O . VAL A 1 460 ? 13.726 -3.719 7.284 1.00 98.19 460 VAL A O 1
ATOM 3573 N N . LEU A 1 461 ? 12.344 -4.412 5.641 1.00 98.06 461 LEU A N 1
ATOM 3574 C CA . LEU A 1 461 ? 12.567 -3.320 4.716 1.00 98.06 461 LEU A CA 1
ATOM 3575 C C . LEU A 1 461 ? 11.452 -2.290 4.850 1.00 98.06 461 LEU A C 1
ATOM 3577 O O . LEU A 1 461 ? 10.269 -2.635 4.887 1.00 98.06 461 LEU A O 1
ATOM 3581 N N . ILE A 1 462 ? 11.815 -1.015 4.889 1.00 96.88 462 ILE A N 1
ATOM 3582 C CA . ILE A 1 462 ? 10.851 0.082 4.970 1.00 96.88 462 ILE A CA 1
ATOM 3583 C C . ILE A 1 462 ? 11.395 1.309 4.245 1.00 96.88 462 ILE A C 1
ATOM 3585 O O . ILE A 1 462 ? 12.578 1.632 4.370 1.00 96.88 462 ILE A O 1
ATOM 3589 N N . PHE A 1 463 ? 10.546 2.000 3.476 1.00 95.12 463 PHE A N 1
ATOM 3590 C CA . PHE A 1 463 ? 10.901 3.343 3.039 1.00 95.12 463 PHE A CA 1
ATOM 3591 C C . PHE A 1 463 ? 10.650 4.338 4.157 1.00 95.12 463 PHE A C 1
ATOM 3593 O O . PHE A 1 463 ? 9.521 4.503 4.626 1.00 95.12 463 PHE A O 1
ATOM 3600 N N . ASP A 1 464 ? 11.693 5.073 4.495 1.00 91.75 464 ASP A N 1
ATOM 3601 C CA . ASP A 1 464 ? 11.592 6.279 5.288 1.00 91.75 464 ASP A CA 1
ATOM 3602 C C . ASP A 1 464 ? 11.726 7.523 4.392 1.00 91.75 464 ASP A C 1
ATOM 3604 O O . ASP A 1 464 ? 11.648 7.484 3.156 1.00 91.75 464 ASP A O 1
ATOM 3608 N N . GLY A 1 465 ? 11.877 8.672 5.038 1.00 87.19 465 GLY A N 1
ATOM 3609 C CA . GLY A 1 465 ? 12.006 9.965 4.399 1.00 87.19 465 GLY A CA 1
ATOM 3610 C C . GLY A 1 465 ? 13.350 10.215 3.711 1.00 87.19 465 GLY A C 1
ATOM 3611 O O . GLY A 1 465 ? 13.528 11.294 3.138 1.00 87.19 465 GLY A O 1
ATOM 3612 N N . GLU A 1 466 ? 14.301 9.291 3.801 1.00 90.00 466 GLU A N 1
ATOM 3613 C CA . GLU A 1 466 ? 15.640 9.382 3.214 1.00 90.00 466 GLU A CA 1
ATOM 3614 C C . GLU A 1 466 ? 15.840 8.347 2.103 1.00 90.00 466 GLU A C 1
ATOM 3616 O O . GLU A 1 466 ? 16.508 8.630 1.103 1.00 90.00 466 GLU A O 1
ATOM 3621 N N . GLY A 1 467 ? 15.212 7.179 2.215 1.00 94.44 467 GLY A N 1
ATOM 3622 C CA . GLY A 1 467 ? 15.289 6.129 1.214 1.00 94.44 467 GLY A CA 1
ATOM 3623 C C . GLY A 1 467 ? 14.732 4.801 1.698 1.00 94.44 467 GLY A C 1
ATOM 3624 O O . GLY A 1 467 ? 13.839 4.759 2.539 1.00 94.44 467 GLY A O 1
ATOM 3625 N N . ILE A 1 468 ? 15.233 3.713 1.118 1.00 97.31 468 ILE A N 1
ATOM 3626 C CA . ILE A 1 468 ? 14.926 2.358 1.581 1.00 97.31 468 ILE A CA 1
ATOM 3627 C C . ILE A 1 468 ? 15.936 1.965 2.662 1.00 97.31 468 ILE A C 1
ATOM 3629 O O . ILE A 1 468 ? 17.137 2.161 2.473 1.00 97.31 468 ILE A O 1
ATOM 3633 N N . GLN A 1 469 ? 15.446 1.416 3.771 1.00 97.31 469 GLN A N 1
ATOM 3634 C CA . GLN A 1 469 ? 16.255 0.953 4.899 1.00 97.31 469 GLN A CA 1
ATOM 3635 C C . GLN A 1 469 ? 16.019 -0.536 5.150 1.00 97.31 469 GLN A C 1
ATOM 3637 O O . GLN A 1 469 ? 14.891 -1.008 4.995 1.00 97.31 469 GLN A O 1
ATOM 3642 N N . GLY A 1 470 ? 17.062 -1.250 5.576 1.00 97.56 470 GLY A N 1
ATOM 3643 C CA . GLY A 1 470 ? 16.988 -2.620 6.082 1.00 97.56 470 GLY A CA 1
ATOM 3644 C C . GLY A 1 470 ? 17.287 -2.679 7.578 1.00 97.56 470 GLY A C 1
ATOM 3645 O O . GLY A 1 470 ? 18.272 -2.105 8.045 1.00 97.56 470 GLY A O 1
ATOM 3646 N N . HIS A 1 471 ? 16.435 -3.372 8.334 1.00 97.75 471 HIS A N 1
ATOM 3647 C CA . HIS A 1 471 ? 16.555 -3.535 9.784 1.00 97.75 471 HIS A CA 1
ATOM 3648 C C . HIS A 1 471 ? 16.538 -5.010 10.177 1.00 97.75 471 HIS A C 1
ATOM 3650 O O . HIS A 1 471 ? 15.703 -5.762 9.682 1.00 97.75 471 HIS A O 1
ATOM 3656 N N . ARG A 1 472 ? 17.385 -5.433 11.121 1.00 97.25 472 ARG A N 1
ATOM 3657 C CA . ARG A 1 472 ? 17.313 -6.782 11.706 1.00 97.25 472 ARG A CA 1
ATOM 3658 C C . ARG A 1 472 ? 15.950 -6.990 12.367 1.00 97.25 472 ARG A C 1
ATOM 3660 O O . ARG A 1 472 ? 15.594 -6.242 13.275 1.00 97.25 472 ARG A O 1
ATOM 3667 N N . LEU A 1 473 ? 15.239 -8.057 11.995 1.00 97.31 473 LEU A N 1
ATOM 3668 C CA . LEU A 1 473 ? 13.896 -8.353 12.513 1.00 97.31 473 LEU A CA 1
ATOM 3669 C C . LEU A 1 473 ? 13.849 -8.448 14.050 1.00 97.31 473 LEU A C 1
ATOM 3671 O O . LEU A 1 473 ? 12.948 -7.907 14.684 1.00 97.31 473 LEU A O 1
ATOM 3675 N N . ALA A 1 474 ? 14.835 -9.118 14.652 1.00 96.69 474 ALA A N 1
ATOM 3676 C CA . ALA A 1 474 ? 14.832 -9.417 16.084 1.00 96.69 474 ALA A CA 1
ATOM 3677 C C . ALA A 1 474 ? 15.086 -8.200 16.997 1.00 96.69 474 ALA A C 1
ATOM 3679 O O . ALA A 1 474 ? 14.758 -8.255 18.182 1.00 96.69 474 ALA A O 1
ATOM 3680 N N . SER A 1 475 ? 15.702 -7.129 16.481 1.00 96.62 475 SER A N 1
ATOM 3681 C CA . SER A 1 475 ? 16.187 -6.005 17.300 1.00 96.62 475 SER A CA 1
ATOM 3682 C C . SER A 1 475 ? 15.855 -4.615 16.760 1.00 96.62 475 SER A C 1
ATOM 3684 O O . SER A 1 475 ? 16.064 -3.639 17.475 1.00 96.62 475 SER A O 1
ATOM 3686 N N . GLY A 1 476 ? 15.402 -4.492 15.510 1.00 96.31 476 GLY A N 1
ATOM 3687 C CA . GLY A 1 476 ? 15.236 -3.201 14.836 1.00 96.31 476 GLY A CA 1
ATOM 3688 C C . GLY A 1 476 ? 16.550 -2.520 14.440 1.00 96.31 476 GLY A C 1
ATOM 3689 O O . GLY A 1 476 ? 16.528 -1.412 13.900 1.00 96.31 476 GLY A O 1
ATOM 3690 N N . GLU A 1 477 ? 17.696 -3.158 14.691 1.00 95.94 477 GLU A N 1
ATOM 3691 C CA . GLU A 1 477 ? 19.014 -2.610 14.370 1.00 95.94 477 GLU A CA 1
ATOM 3692 C C . GLU A 1 477 ? 19.124 -2.340 12.869 1.00 95.94 477 GLU A C 1
ATOM 3694 O O . GLU A 1 477 ? 18.877 -3.228 12.053 1.00 95.94 477 GLU A O 1
ATOM 3699 N N . HIS A 1 478 ? 19.481 -1.108 12.514 1.00 95.88 478 HIS A N 1
ATOM 3700 C CA . HIS A 1 478 ? 19.717 -0.716 11.128 1.00 95.88 478 HIS A CA 1
ATOM 3701 C C . HIS A 1 478 ? 20.924 -1.477 10.564 1.00 95.88 478 HIS A C 1
ATOM 3703 O O . HIS A 1 478 ? 21.961 -1.561 11.218 1.00 95.88 478 HIS A O 1
ATOM 3709 N N . ARG A 1 479 ? 20.768 -2.057 9.371 1.00 96.19 479 ARG A N 1
ATOM 3710 C CA . ARG A 1 479 ? 21.801 -2.843 8.680 1.00 96.19 479 ARG A CA 1
ATOM 3711 C C . ARG A 1 479 ? 22.364 -2.125 7.471 1.00 96.19 479 ARG A C 1
ATOM 3713 O O . ARG A 1 479 ? 23.566 -2.153 7.251 1.00 96.19 479 ARG A O 1
ATOM 3720 N N . TRP A 1 480 ? 21.497 -1.507 6.682 1.00 97.06 480 TRP A N 1
ATOM 3721 C CA . TRP A 1 480 ? 21.882 -0.824 5.457 1.00 97.06 480 TRP A CA 1
ATOM 3722 C C . TRP A 1 480 ? 20.800 0.153 5.022 1.00 97.06 480 TRP A C 1
ATOM 3724 O O . TRP A 1 480 ? 19.639 0.049 5.419 1.00 97.06 480 TRP A O 1
ATOM 3734 N N . GLY A 1 481 ? 21.185 1.097 4.168 1.00 97.12 481 GLY A N 1
ATOM 3735 C CA . GLY A 1 481 ? 20.268 2.055 3.569 1.00 97.12 481 GLY A CA 1
ATOM 3736 C C . GLY A 1 481 ? 20.696 2.437 2.162 1.00 97.12 481 GLY A C 1
ATOM 3737 O O . GLY A 1 481 ? 21.884 2.435 1.839 1.00 97.12 481 GLY A O 1
ATOM 3738 N N . TYR A 1 482 ? 19.728 2.794 1.324 1.00 97.69 482 TYR A N 1
ATOM 3739 C CA . TYR A 1 482 ? 19.985 3.349 -0.001 1.00 97.69 482 TYR A CA 1
ATOM 3740 C C . TYR A 1 482 ? 19.176 4.638 -0.210 1.00 97.69 482 TYR A C 1
ATOM 3742 O O . TYR A 1 482 ? 17.940 4.582 -0.227 1.00 97.69 482 TYR A O 1
ATOM 3750 N N . PRO A 1 483 ? 19.838 5.800 -0.405 1.00 95.44 483 PRO A N 1
ATOM 3751 C CA . PRO A 1 483 ? 19.155 7.081 -0.566 1.00 95.44 483 PRO A CA 1
ATOM 3752 C C . PRO A 1 483 ? 18.166 7.090 -1.739 1.00 95.44 483 PRO A C 1
ATOM 3754 O O . PRO A 1 483 ? 18.533 6.888 -2.902 1.00 95.44 483 PRO A O 1
ATOM 3757 N N . TRP A 1 484 ? 16.897 7.379 -1.446 1.00 94.81 484 TRP A N 1
ATOM 3758 C CA . TRP A 1 484 ? 15.809 7.342 -2.421 1.00 94.81 484 TRP A CA 1
ATOM 3759 C C . TRP A 1 484 ? 14.650 8.278 -2.054 1.00 94.81 484 TRP A C 1
ATOM 3761 O O . TRP A 1 484 ? 13.591 7.871 -1.575 1.00 94.81 484 TRP A O 1
ATOM 3771 N N . VAL A 1 485 ? 14.837 9.567 -2.332 1.00 89.12 485 VAL A N 1
ATOM 3772 C CA . VAL A 1 485 ? 13.833 10.604 -2.058 1.00 89.12 485 VAL A CA 1
ATOM 3773 C C . VAL A 1 485 ? 13.004 10.879 -3.317 1.00 89.12 485 VAL A C 1
ATOM 3775 O O . VAL A 1 485 ? 13.536 11.398 -4.296 1.00 89.12 485 VAL A O 1
ATOM 3778 N N . SER A 1 486 ? 11.712 10.528 -3.312 1.00 79.31 486 SER A N 1
ATOM 3779 C CA . SER A 1 486 ? 10.816 10.681 -4.475 1.00 79.31 486 SER A CA 1
ATOM 3780 C C . SER A 1 486 ? 10.289 12.104 -4.692 1.00 79.31 486 SER A C 1
ATOM 3782 O O . SER A 1 486 ? 10.046 12.511 -5.824 1.00 79.31 486 SER A O 1
ATOM 3784 N N . ASN A 1 487 ? 10.141 12.868 -3.610 1.00 76.12 487 ASN A N 1
ATOM 3785 C CA . ASN A 1 487 ? 9.802 14.289 -3.589 1.00 76.12 487 ASN A CA 1
ATOM 3786 C C . ASN A 1 487 ? 10.451 14.906 -2.334 1.00 76.12 487 ASN A C 1
ATOM 3788 O O . ASN A 1 487 ? 10.147 14.433 -1.239 1.00 76.12 487 ASN A O 1
ATOM 3792 N N . PRO A 1 488 ? 11.307 15.940 -2.442 1.00 69.38 488 PRO A N 1
ATOM 3793 C CA . PRO A 1 488 ? 11.959 16.547 -1.280 1.00 69.38 488 PRO A CA 1
ATOM 3794 C C . PRO A 1 488 ? 11.000 17.106 -0.220 1.00 69.38 488 PRO A C 1
ATOM 3796 O O . PRO A 1 488 ? 11.347 17.098 0.958 1.00 69.38 488 PRO A O 1
ATOM 3799 N N . ALA A 1 489 ? 9.813 17.580 -0.620 1.00 70.81 489 ALA A N 1
ATOM 3800 C CA . ALA A 1 489 ? 8.858 18.206 0.296 1.00 70.81 489 ALA A CA 1
ATOM 3801 C C . ALA A 1 489 ? 8.029 17.179 1.082 1.00 70.81 489 ALA A C 1
ATOM 3803 O O . ALA A 1 489 ? 7.879 17.293 2.296 1.00 70.81 489 ALA A O 1
ATOM 3804 N N . GLU A 1 490 ? 7.498 16.165 0.395 1.00 74.81 490 GLU A N 1
ATOM 3805 C CA . GLU A 1 490 ? 6.522 15.241 0.988 1.00 74.81 490 GLU A CA 1
ATOM 3806 C C . GLU A 1 490 ? 7.093 13.845 1.261 1.00 74.81 490 GLU A C 1
ATOM 3808 O O . GLU A 1 490 ? 6.595 13.148 2.140 1.00 74.81 490 GLU A O 1
ATOM 3813 N N . LYS A 1 491 ? 8.183 13.461 0.578 1.00 84.94 491 LYS A N 1
ATOM 3814 C CA . LYS A 1 491 ? 8.890 12.184 0.765 1.00 84.94 491 LYS A CA 1
ATOM 3815 C C . LYS A 1 491 ? 7.962 10.965 0.613 1.00 84.94 491 LYS A C 1
ATOM 3817 O O . LYS A 1 491 ? 7.951 10.067 1.451 1.00 84.94 491 LYS A O 1
ATOM 3822 N N . ASN A 1 492 ? 7.182 10.945 -0.473 1.00 86.69 492 ASN A N 1
ATOM 3823 C CA . ASN A 1 492 ? 6.129 9.953 -0.730 1.00 86.69 492 ASN A CA 1
ATOM 3824 C C . ASN A 1 492 ? 6.668 8.716 -1.469 1.00 86.69 492 ASN A C 1
ATOM 3826 O O . ASN A 1 492 ? 6.625 8.642 -2.701 1.00 86.69 492 ASN A O 1
ATOM 3830 N N . ASN A 1 493 ? 7.190 7.745 -0.736 1.00 92.00 493 ASN A N 1
ATOM 3831 C CA . ASN A 1 493 ? 7.486 6.404 -1.223 1.00 92.00 493 ASN A CA 1
ATOM 3832 C C . ASN A 1 493 ? 6.329 5.487 -0.806 1.00 92.00 493 ASN A C 1
ATOM 3834 O O . ASN A 1 493 ? 6.030 5.362 0.378 1.00 92.00 493 ASN A O 1
ATOM 3838 N N . VAL A 1 494 ? 5.645 4.904 -1.793 1.00 92.88 494 VAL A N 1
ATOM 3839 C CA . VAL A 1 494 ? 4.432 4.087 -1.586 1.00 92.88 494 VAL A CA 1
ATOM 3840 C C . VAL A 1 494 ? 4.667 2.629 -1.981 1.00 92.88 494 VAL A C 1
ATOM 3842 O O . VAL A 1 494 ? 4.247 1.722 -1.267 1.00 92.88 494 VAL A O 1
ATOM 3845 N N . CYS A 1 495 ? 5.347 2.398 -3.109 1.00 95.25 495 CYS A N 1
ATOM 3846 C CA . CYS A 1 495 ? 5.611 1.058 -3.633 1.00 95.25 495 CYS A CA 1
ATOM 3847 C C . CYS A 1 495 ? 6.343 0.195 -2.597 1.00 95.25 495 CYS A C 1
ATOM 3849 O O . CYS A 1 495 ? 7.320 0.642 -1.996 1.00 95.25 495 CYS A O 1
ATOM 3851 N N . GLN A 1 496 ? 5.904 -1.052 -2.422 1.00 96.75 496 GLN A N 1
ATOM 3852 C CA . GLN A 1 496 ? 6.659 -2.038 -1.653 1.00 96.75 496 GLN A CA 1
ATOM 3853 C C . GLN A 1 496 ? 7.995 -2.352 -2.344 1.00 96.75 496 GLN A C 1
ATOM 3855 O O . GLN A 1 496 ? 8.027 -2.435 -3.580 1.00 96.75 496 GLN A O 1
ATOM 3860 N N . PRO A 1 497 ? 9.095 -2.509 -1.584 1.00 97.00 497 PRO A N 1
ATOM 3861 C CA . PRO A 1 497 ? 10.317 -3.093 -2.121 1.00 97.00 497 PRO A CA 1
ATOM 3862 C C . PRO A 1 497 ? 10.060 -4.562 -2.483 1.00 97.00 497 PRO A C 1
ATOM 3864 O O . PRO A 1 497 ? 9.347 -5.260 -1.765 1.00 97.00 497 PRO A O 1
ATOM 3867 N N . VAL A 1 498 ? 10.650 -5.035 -3.580 1.00 96.75 498 VAL A N 1
ATOM 3868 C CA . VAL A 1 498 ? 10.562 -6.448 -3.987 1.00 96.75 498 VAL A CA 1
ATOM 3869 C C . VAL A 1 498 ? 11.923 -7.097 -3.814 1.00 96.75 498 VAL A C 1
ATOM 3871 O O . VAL A 1 498 ? 12.906 -6.615 -4.378 1.00 96.75 498 VAL A O 1
ATOM 3874 N N . VAL A 1 499 ? 11.975 -8.161 -3.019 1.00 94.88 499 VAL A N 1
ATOM 3875 C CA . VAL A 1 499 ? 13.199 -8.904 -2.703 1.00 94.88 499 VAL A CA 1
ATOM 3876 C C . VAL A 1 499 ? 13.328 -10.088 -3.656 1.00 94.88 499 VAL A C 1
ATOM 3878 O O . VAL A 1 499 ? 12.360 -10.808 -3.877 1.00 94.88 499 VAL A O 1
ATOM 3881 N N . PHE A 1 500 ? 14.523 -10.281 -4.207 1.00 90.25 500 PHE A N 1
ATOM 3882 C CA . PHE A 1 500 ? 14.875 -11.416 -5.054 1.00 90.25 500 PHE A CA 1
ATOM 3883 C C . PHE A 1 500 ? 16.041 -12.159 -4.419 1.00 90.25 500 PHE A C 1
ATOM 3885 O O . PHE A 1 500 ? 17.139 -11.606 -4.299 1.00 90.25 500 PHE A O 1
ATOM 3892 N N . ASP A 1 501 ? 15.772 -13.403 -4.044 1.00 71.06 501 ASP A N 1
ATOM 3893 C CA . ASP A 1 501 ? 16.713 -14.309 -3.378 1.00 71.06 501 ASP A CA 1
ATOM 3894 C C . ASP A 1 501 ? 17.140 -15.476 -4.293 1.00 71.06 501 ASP A C 1
ATOM 3896 O O . ASP A 1 501 ? 17.721 -16.461 -3.858 1.00 71.06 501 ASP A O 1
ATOM 3900 N N . GLU A 1 502 ? 16.819 -15.391 -5.589 1.00 65.44 502 GLU A N 1
ATOM 3901 C CA . GLU A 1 502 ? 17.095 -16.451 -6.562 1.00 65.44 502 GLU A CA 1
ATOM 3902 C C . GLU A 1 502 ? 18.471 -16.269 -7.229 1.00 65.44 502 GLU A C 1
ATOM 3904 O O . GLU A 1 502 ? 18.866 -15.159 -7.597 1.00 65.44 502 GLU A O 1
ATOM 3909 N N . ASP A 1 503 ? 19.176 -17.389 -7.421 1.00 59.16 503 ASP A N 1
ATOM 3910 C CA . ASP A 1 503 ? 20.387 -17.537 -8.245 1.00 59.16 503 ASP A CA 1
ATOM 3911 C C . ASP A 1 503 ? 21.621 -16.698 -7.846 1.00 59.16 503 ASP A C 1
ATOM 3913 O O . ASP A 1 503 ? 22.517 -16.457 -8.665 1.00 59.16 503 ASP A O 1
ATOM 3917 N N . LEU A 1 504 ? 21.715 -16.281 -6.582 1.00 62.06 504 LEU A N 1
ATOM 3918 C CA . LEU A 1 504 ? 22.872 -15.569 -6.031 1.00 62.06 504 LEU A CA 1
ATOM 3919 C C . LEU A 1 504 ? 23.525 -16.357 -4.884 1.00 62.06 504 LEU A C 1
ATOM 3921 O O . LEU A 1 504 ? 23.028 -17.386 -4.438 1.00 62.06 504 LEU A O 1
ATOM 3925 N N . THR A 1 505 ? 24.708 -15.918 -4.456 1.00 75.12 505 THR A N 1
ATOM 3926 C CA . THR A 1 505 ? 25.375 -16.467 -3.265 1.00 75.12 505 THR A CA 1
ATOM 3927 C C . THR A 1 505 ? 24.649 -16.017 -2.000 1.00 75.12 505 THR A C 1
ATOM 3929 O O . THR A 1 505 ? 24.123 -14.908 -2.002 1.00 75.12 505 THR A O 1
ATOM 3932 N N . ASP A 1 506 ? 24.756 -16.771 -0.902 1.00 80.88 506 ASP A N 1
ATOM 3933 C CA . ASP A 1 506 ? 24.183 -16.418 0.413 1.00 80.88 506 ASP A CA 1
ATOM 3934 C C . ASP A 1 506 ? 24.514 -14.984 0.884 1.00 80.88 506 ASP A C 1
ATOM 3936 O O . ASP A 1 506 ? 23.774 -14.400 1.669 1.00 80.88 506 ASP A O 1
ATOM 3940 N N . ASP A 1 507 ? 25.601 -14.387 0.383 1.00 89.38 507 ASP A N 1
ATOM 3941 C CA . ASP A 1 507 ? 26.041 -13.032 0.725 1.00 89.38 507 ASP A CA 1
ATOM 3942 C C . ASP A 1 507 ? 25.464 -11.919 -0.171 1.00 89.38 507 ASP A C 1
ATOM 3944 O O . ASP A 1 507 ? 25.801 -10.751 0.031 1.00 89.38 507 ASP A O 1
ATOM 3948 N N . VAL A 1 508 ? 24.628 -12.223 -1.172 1.00 93.12 508 VAL A N 1
ATOM 3949 C CA . VAL A 1 508 ? 24.111 -11.231 -2.131 1.00 93.12 508 VAL A CA 1
ATOM 3950 C C . VAL A 1 508 ? 22.612 -11.396 -2.357 1.00 93.12 508 VAL A C 1
ATOM 3952 O O . VAL A 1 508 ? 22.155 -12.431 -2.820 1.00 93.12 508 VAL A O 1
ATOM 3955 N N . THR A 1 509 ? 21.862 -10.318 -2.146 1.00 95.38 509 THR A N 1
ATOM 3956 C CA . THR A 1 509 ? 20.420 -10.259 -2.418 1.00 95.38 509 THR A CA 1
ATOM 3957 C C . THR A 1 509 ? 20.110 -9.045 -3.280 1.00 95.38 509 THR A C 1
ATOM 3959 O O . THR A 1 509 ? 20.730 -7.986 -3.136 1.00 95.38 509 THR A O 1
ATOM 3962 N N . ARG A 1 510 ? 19.132 -9.160 -4.183 1.00 96.25 510 ARG A N 1
ATOM 3963 C CA . ARG A 1 510 ? 18.680 -8.022 -4.991 1.00 96.25 510 ARG A CA 1
ATOM 3964 C C . ARG A 1 510 ? 17.354 -7.473 -4.494 1.00 96.25 510 ARG A C 1
ATOM 3966 O O . ARG A 1 510 ? 16.457 -8.219 -4.121 1.00 96.25 510 ARG A O 1
ATOM 3973 N N . VAL A 1 511 ? 17.218 -6.150 -4.531 1.00 97.62 511 VAL A N 1
ATOM 3974 C CA . VAL A 1 511 ? 16.004 -5.447 -4.098 1.00 97.62 511 VAL A CA 1
ATOM 3975 C C . VAL A 1 511 ? 15.576 -4.459 -5.175 1.00 97.62 511 VAL A C 1
ATOM 3977 O O . VAL A 1 511 ? 16.304 -3.520 -5.496 1.00 97.62 511 VAL A O 1
ATOM 3980 N N . PHE A 1 512 ? 14.388 -4.644 -5.745 1.00 98.25 512 PHE A N 1
ATOM 3981 C CA . PHE A 1 512 ? 13.792 -3.663 -6.648 1.00 98.25 512 PHE A CA 1
ATOM 3982 C C . PHE A 1 512 ? 13.014 -2.608 -5.863 1.00 98.25 512 PHE A C 1
ATOM 3984 O O . PHE A 1 512 ? 12.218 -2.922 -4.977 1.00 98.25 512 PHE A O 1
ATOM 3991 N N . ILE A 1 513 ? 13.210 -1.348 -6.247 1.00 98.12 513 ILE A N 1
ATOM 3992 C CA . ILE A 1 513 ? 12.526 -0.188 -5.681 1.00 98.12 513 ILE A CA 1
ATOM 3993 C C . ILE A 1 513 ? 11.956 0.709 -6.780 1.00 98.12 513 ILE A C 1
ATOM 3995 O O . ILE A 1 513 ? 12.548 0.867 -7.851 1.00 98.12 513 ILE A O 1
ATOM 3999 N N . SER A 1 514 ? 10.817 1.351 -6.512 1.00 97.56 514 SER A N 1
ATOM 4000 C CA . SER A 1 514 ? 10.207 2.323 -7.423 1.00 97.56 514 SER A CA 1
ATOM 4001 C C . SER A 1 514 ? 9.438 3.401 -6.672 1.00 97.56 514 SER A C 1
ATOM 4003 O O . SER A 1 514 ? 8.828 3.131 -5.644 1.00 97.56 514 SER A O 1
ATOM 4005 N N . SER A 1 515 ? 9.434 4.617 -7.218 1.00 95.62 515 SER A N 1
ATOM 4006 C CA . SER A 1 515 ? 8.594 5.706 -6.722 1.00 95.62 515 SER A CA 1
ATOM 4007 C C . SER A 1 515 ? 8.077 6.588 -7.855 1.00 95.62 515 SER A C 1
ATOM 4009 O O . SER A 1 515 ? 8.708 6.745 -8.908 1.00 95.62 515 SER A O 1
ATOM 4011 N N . GLY A 1 516 ? 6.923 7.205 -7.601 1.00 92.19 516 GLY A N 1
ATOM 4012 C CA . GLY A 1 516 ? 6.310 8.232 -8.439 1.00 92.19 516 GLY A CA 1
ATOM 4013 C C . GLY A 1 516 ? 7.112 9.538 -8.521 1.00 92.19 516 GLY A C 1
ATOM 4014 O O . GLY A 1 516 ? 8.314 9.582 -8.266 1.00 92.19 516 GLY A O 1
ATOM 4015 N N . TYR A 1 517 ? 6.423 10.627 -8.877 1.00 88.88 517 TYR A N 1
ATOM 4016 C CA . TYR A 1 517 ? 6.956 12.001 -8.825 1.00 88.88 517 TYR A CA 1
ATOM 4017 C C . TYR A 1 517 ? 8.265 12.205 -9.614 1.00 88.88 517 TYR A C 1
ATOM 4019 O O . TYR A 1 517 ? 9.123 13.005 -9.260 1.00 88.88 517 TYR A O 1
ATOM 4027 N N . GLY A 1 518 ? 8.424 11.470 -10.719 1.00 88.88 518 GLY A N 1
ATOM 4028 C CA . GLY A 1 518 ? 9.606 11.561 -11.576 1.00 88.88 518 GLY A CA 1
ATOM 4029 C C . GLY A 1 518 ? 10.841 10.805 -11.072 1.00 88.88 518 GLY A C 1
ATOM 4030 O O . GLY A 1 518 ? 11.863 10.834 -11.762 1.00 88.88 518 GLY A O 1
ATOM 4031 N N . GLN A 1 519 ? 10.767 10.100 -9.938 1.00 94.00 519 GLN A N 1
ATOM 4032 C CA . GLN A 1 519 ? 11.919 9.408 -9.357 1.00 94.00 519 GLN A CA 1
ATOM 4033 C C . GLN A 1 519 ? 12.341 8.181 -10.174 1.00 94.00 519 GLN A C 1
ATOM 4035 O O . GLN A 1 519 ? 13.503 8.081 -10.571 1.00 94.00 519 GLN A O 1
ATOM 4040 N N . GLY A 1 520 ? 11.393 7.299 -10.504 1.00 96.06 520 GLY A N 1
ATOM 4041 C CA . GLY A 1 520 ? 11.644 6.129 -11.344 1.00 96.06 520 GLY A CA 1
ATOM 4042 C C . GLY A 1 520 ? 11.806 4.849 -10.542 1.00 96.06 520 GLY A C 1
ATOM 4043 O O . GLY A 1 520 ? 11.058 4.609 -9.598 1.00 96.06 520 GLY A O 1
ATOM 4044 N N . CYS A 1 521 ? 12.769 4.023 -10.936 1.00 98.06 521 CYS A N 1
ATOM 4045 C CA . CYS A 1 521 ? 13.024 2.721 -10.339 1.00 98.06 521 CYS A CA 1
ATOM 4046 C C . CYS A 1 521 ? 14.506 2.336 -10.393 1.00 98.06 521 CYS A C 1
ATOM 4048 O O . CYS A 1 521 ? 15.268 2.848 -11.225 1.00 98.06 521 CYS A O 1
ATOM 4050 N N . ALA A 1 522 ? 14.902 1.417 -9.520 1.00 98.25 522 ALA A N 1
ATOM 4051 C CA . ALA A 1 522 ? 16.236 0.837 -9.478 1.00 98.25 522 ALA A CA 1
ATOM 4052 C C . ALA A 1 522 ? 16.176 -0.629 -9.041 1.00 98.25 522 ALA A C 1
ATOM 4054 O O . ALA A 1 522 ? 15.286 -1.015 -8.283 1.00 98.25 522 ALA A O 1
ATOM 4055 N N . LEU A 1 523 ? 17.151 -1.409 -9.498 1.00 98.12 523 LEU A N 1
ATOM 4056 C CA . LEU A 1 523 ? 17.484 -2.703 -8.919 1.00 98.12 523 LEU A CA 1
ATOM 4057 C C . LEU A 1 523 ? 18.763 -2.530 -8.113 1.00 98.12 523 LEU A C 1
ATOM 4059 O O . LEU A 1 523 ? 19.804 -2.162 -8.663 1.00 98.12 523 LEU A O 1
ATOM 4063 N N . LEU A 1 524 ? 18.654 -2.751 -6.814 1.00 98.12 524 LEU A N 1
ATOM 4064 C CA . LEU A 1 524 ? 19.758 -2.695 -5.878 1.00 98.12 524 LEU A CA 1
ATOM 4065 C C . LEU A 1 524 ? 20.348 -4.087 -5.711 1.00 98.12 524 LEU A C 1
ATOM 4067 O O . LEU A 1 524 ? 19.622 -5.078 -5.732 1.00 98.12 524 LEU A O 1
ATOM 4071 N N . GLU A 1 525 ? 21.653 -4.141 -5.519 1.00 96.69 525 GLU A N 1
ATOM 4072 C CA . GLU A 1 525 ? 22.385 -5.312 -5.071 1.00 96.69 525 GLU A CA 1
ATOM 4073 C C . GLU A 1 525 ? 22.924 -4.998 -3.680 1.00 96.69 525 GLU A C 1
ATOM 4075 O O . GLU A 1 525 ? 23.698 -4.055 -3.497 1.00 96.69 525 GLU A O 1
ATOM 4080 N N . VAL A 1 526 ? 22.449 -5.757 -2.700 1.00 96.88 526 VAL A N 1
ATOM 4081 C CA . VAL A 1 526 ? 22.886 -5.698 -1.310 1.00 96.88 526 VAL A CA 1
ATOM 4082 C C . VAL A 1 526 ? 23.876 -6.835 -1.125 1.00 96.88 526 VAL A C 1
ATOM 4084 O O . VAL A 1 526 ? 23.534 -7.990 -1.377 1.00 96.88 526 VAL A O 1
ATOM 4087 N N . LYS A 1 527 ? 25.106 -6.511 -0.726 1.00 95.56 527 LYS A N 1
ATOM 4088 C CA . LYS A 1 527 ? 26.155 -7.493 -0.444 1.00 95.56 527 LYS A CA 1
ATOM 4089 C C . LYS A 1 527 ? 26.575 -7.402 1.001 1.00 95.56 527 LYS A C 1
ATOM 4091 O O . LYS A 1 527 ? 26.937 -6.315 1.457 1.00 95.56 527 LYS A O 1
ATOM 4096 N N . ARG A 1 528 ? 26.618 -8.539 1.675 1.00 94.44 528 ARG A N 1
ATOM 4097 C CA . ARG A 1 528 ? 27.234 -8.648 2.987 1.00 94.44 528 ARG A CA 1
ATOM 4098 C C . ARG A 1 528 ? 28.754 -8.688 2.844 1.00 94.44 528 ARG A C 1
ATOM 4100 O O . ARG A 1 528 ? 29.296 -9.441 2.037 1.00 94.44 528 ARG A O 1
ATOM 4107 N N . ILE A 1 529 ? 29.440 -7.853 3.614 1.00 91.94 529 ILE A N 1
ATOM 4108 C CA . ILE A 1 529 ? 30.898 -7.805 3.706 1.00 91.94 529 ILE A CA 1
ATOM 4109 C C . ILE A 1 529 ? 31.241 -7.935 5.187 1.00 91.94 529 ILE A C 1
ATOM 4111 O O . ILE A 1 529 ? 31.113 -6.976 5.942 1.00 91.94 529 ILE A O 1
ATOM 4115 N N . GLU A 1 530 ? 31.660 -9.134 5.596 1.00 87.88 530 GLU A N 1
ATOM 4116 C CA . GLU A 1 530 ? 31.873 -9.477 7.010 1.00 87.88 530 GLU A CA 1
ATOM 4117 C C . GLU A 1 530 ? 30.590 -9.246 7.846 1.00 87.88 530 GLU A C 1
ATOM 4119 O O . GLU A 1 530 ? 29.596 -9.960 7.669 1.00 87.88 530 GLU A O 1
ATOM 4124 N N . ASP A 1 531 ? 30.600 -8.249 8.735 1.00 86.88 531 ASP A N 1
ATOM 4125 C CA . ASP A 1 531 ? 29.468 -7.856 9.587 1.00 86.88 531 ASP A CA 1
ATOM 4126 C C . ASP A 1 531 ? 28.725 -6.599 9.086 1.00 86.88 531 ASP A C 1
ATOM 4128 O O . ASP A 1 531 ? 27.778 -6.149 9.733 1.00 86.88 531 ASP A O 1
ATOM 4132 N N . ASP A 1 532 ? 29.127 -6.041 7.941 1.00 92.06 532 ASP A N 1
ATOM 4133 C CA . ASP A 1 532 ? 28.533 -4.845 7.333 1.00 92.06 532 ASP A CA 1
ATOM 4134 C C . ASP A 1 532 ? 27.889 -5.162 5.970 1.00 92.06 532 ASP A C 1
ATOM 4136 O O . ASP A 1 532 ? 27.948 -6.284 5.455 1.00 92.06 532 ASP A O 1
ATOM 4140 N N . TYR A 1 533 ? 27.257 -4.158 5.370 1.00 96.12 533 TYR A N 1
ATOM 4141 C CA . TYR A 1 533 ? 26.536 -4.252 4.113 1.00 96.12 533 TYR A CA 1
ATOM 4142 C C . TYR A 1 533 ? 26.981 -3.155 3.143 1.00 96.12 533 TYR A C 1
ATOM 4144 O O . TYR A 1 533 ? 27.033 -1.971 3.469 1.00 96.12 533 TYR A O 1
ATOM 4152 N N . SER A 1 534 ? 27.232 -3.540 1.894 1.00 96.31 534 SER A N 1
ATOM 4153 C CA . SER A 1 534 ? 27.385 -2.605 0.777 1.00 96.31 534 SER A CA 1
ATOM 4154 C C . SER A 1 534 ? 26.157 -2.665 -0.120 1.00 96.31 534 SER A C 1
ATOM 4156 O O . SER A 1 534 ? 25.631 -3.746 -0.390 1.00 96.31 534 SER A O 1
ATOM 4158 N N . VAL A 1 535 ? 25.686 -1.504 -0.575 1.00 97.94 535 VAL A N 1
ATOM 4159 C CA . VAL A 1 535 ? 24.495 -1.410 -1.423 1.00 97.94 535 VAL A CA 1
ATOM 4160 C C . VAL A 1 535 ? 24.807 -0.578 -2.653 1.00 97.94 535 VAL A C 1
ATOM 4162 O O . VAL A 1 535 ? 25.142 0.603 -2.552 1.00 97.94 535 VAL A O 1
ATOM 4165 N N . GLU A 1 536 ? 24.651 -1.180 -3.826 1.00 97.44 536 GLU A N 1
ATOM 4166 C CA . GLU A 1 536 ? 24.873 -0.521 -5.111 1.00 97.44 536 GLU A CA 1
ATOM 4167 C C . GLU A 1 536 ? 23.675 -0.719 -6.038 1.00 97.44 536 GLU A C 1
ATOM 4169 O O . GLU A 1 536 ? 22.970 -1.723 -5.977 1.00 97.44 536 GLU A O 1
ATOM 4174 N N . ALA A 1 537 ? 23.425 0.244 -6.925 1.00 97.81 537 ALA A N 1
ATOM 4175 C CA . ALA A 1 537 ? 22.422 0.061 -7.967 1.00 97.81 537 ALA A CA 1
ATOM 4176 C C . ALA A 1 537 ? 23.042 -0.693 -9.148 1.00 97.81 537 ALA A C 1
ATOM 4178 O O . ALA A 1 537 ? 23.921 -0.154 -9.821 1.00 97.81 537 ALA A O 1
ATOM 4179 N N . VAL A 1 538 ? 22.523 -1.885 -9.452 1.00 97.19 538 VAL A N 1
ATOM 4180 C CA . VAL A 1 538 ? 22.841 -2.620 -10.690 1.00 97.19 538 VAL A CA 1
ATOM 4181 C C . VAL A 1 538 ? 22.428 -1.780 -11.895 1.00 97.19 538 VAL A C 1
ATOM 4183 O O . VAL A 1 538 ? 23.166 -1.626 -12.867 1.00 97.19 538 VAL A O 1
ATOM 4186 N N . TRP A 1 539 ? 21.239 -1.186 -11.810 1.00 98.06 539 TRP A N 1
ATOM 4187 C CA . TRP A 1 539 ? 20.763 -0.182 -12.746 1.00 98.06 539 TRP A CA 1
ATOM 4188 C C . TRP A 1 539 ? 19.752 0.749 -12.078 1.00 98.06 539 TRP A C 1
ATOM 4190 O O . TRP A 1 539 ? 19.107 0.418 -11.082 1.00 98.06 539 TRP A O 1
ATOM 4200 N N . ARG A 1 540 ? 19.582 1.934 -12.671 1.00 98.12 540 ARG A N 1
ATOM 4201 C CA . ARG A 1 540 ? 18.596 2.941 -12.265 1.00 98.12 540 ARG A CA 1
ATOM 4202 C C . ARG A 1 540 ? 18.079 3.690 -13.485 1.00 98.12 540 ARG A C 1
ATOM 4204 O O . ARG A 1 540 ? 18.864 4.085 -14.345 1.00 98.12 540 ARG A O 1
ATOM 4211 N N . ASN A 1 541 ? 16.769 3.912 -13.569 1.00 97.62 541 ASN A N 1
ATOM 4212 C CA . ASN A 1 541 ? 16.152 4.675 -14.657 1.00 97.62 541 ASN A CA 1
ATOM 4213 C C . ASN A 1 541 ? 14.737 5.172 -14.280 1.00 97.62 541 ASN A C 1
ATOM 4215 O O . ASN A 1 541 ? 14.307 5.059 -13.138 1.00 97.62 541 ASN A O 1
ATOM 4219 N N . ARG A 1 542 ? 14.009 5.757 -15.241 1.00 97.00 542 ARG A N 1
ATOM 4220 C CA . ARG A 1 542 ? 12.647 6.309 -15.060 1.00 97.00 542 ARG A CA 1
ATOM 4221 C C . ARG A 1 542 ? 11.562 5.537 -15.812 1.00 97.00 542 ARG A C 1
ATOM 4223 O O . ARG A 1 542 ? 10.507 6.097 -16.130 1.00 97.00 542 ARG A O 1
ATOM 4230 N N . ASN A 1 543 ? 11.834 4.281 -16.144 1.00 97.56 543 ASN A N 1
ATOM 4231 C CA . ASN A 1 543 ? 10.964 3.472 -16.988 1.00 97.56 543 ASN A CA 1
ATOM 4232 C C . ASN A 1 543 ? 9.695 2.990 -16.273 1.00 97.56 543 ASN A C 1
ATOM 4234 O O . ASN A 1 543 ? 8.712 2.717 -16.960 1.00 97.56 543 ASN A O 1
ATOM 4238 N N . LEU A 1 544 ? 9.703 2.946 -14.938 1.00 97.69 544 LEU A N 1
ATOM 4239 C CA . LEU A 1 544 ? 8.569 2.577 -14.094 1.00 97.69 544 LEU A CA 1
ATOM 4240 C C . LEU A 1 544 ? 8.546 3.464 -12.836 1.00 97.69 544 LEU A C 1
ATOM 4242 O O . LEU A 1 544 ? 9.488 3.456 -12.050 1.00 97.69 544 LEU A O 1
ATOM 4246 N N . LYS A 1 545 ? 7.501 4.284 -12.691 1.00 96.62 545 LYS A N 1
ATOM 4247 C CA . LYS A 1 545 ? 7.265 5.229 -11.588 1.00 96.62 545 LYS A CA 1
ATOM 4248 C C . LYS A 1 545 ? 6.000 4.825 -10.832 1.00 96.62 545 LYS A C 1
ATOM 4250 O O . LYS A 1 545 ? 4.927 5.386 -11.065 1.00 96.62 545 LYS A O 1
ATOM 4255 N N . ALA A 1 546 ? 6.122 3.846 -9.944 1.00 95.50 546 ALA A N 1
ATOM 4256 C CA . ALA A 1 546 ? 5.016 3.374 -9.123 1.00 95.50 546 ALA A CA 1
ATOM 4257 C C . ALA A 1 546 ? 4.638 4.452 -8.086 1.00 95.50 546 ALA A C 1
ATOM 4259 O O . ALA A 1 546 ? 5.365 4.691 -7.121 1.00 95.50 546 ALA A O 1
ATOM 4260 N N . LYS A 1 547 ? 3.542 5.187 -8.338 1.00 91.56 547 LYS A N 1
ATOM 4261 C CA . LYS A 1 547 ? 3.147 6.355 -7.525 1.00 91.56 547 LYS A CA 1
ATOM 4262 C C . LYS A 1 547 ? 2.247 5.988 -6.346 1.00 91.56 547 LYS A C 1
ATOM 4264 O O . LYS A 1 547 ? 2.552 6.383 -5.231 1.00 91.56 547 LYS A O 1
ATOM 4269 N N . PHE A 1 548 ? 1.159 5.266 -6.611 1.00 88.94 548 PHE A N 1
ATOM 4270 C CA . PHE A 1 548 ? 0.205 4.794 -5.596 1.00 88.94 548 PHE A CA 1
ATOM 4271 C C . PHE A 1 548 ? 0.069 3.272 -5.570 1.00 88.94 548 PHE A C 1
ATOM 4273 O O . PHE A 1 548 ? -0.665 2.741 -4.749 1.00 88.94 548 PHE A O 1
ATOM 4280 N N . SER A 1 549 ? 0.783 2.574 -6.451 1.00 92.75 549 SER A N 1
ATOM 4281 C CA . SER A 1 549 ? 0.707 1.128 -6.600 1.00 92.75 549 SER A CA 1
ATOM 4282 C C . SER A 1 549 ? 2.023 0.460 -6.229 1.00 92.75 549 SER A C 1
ATOM 4284 O O . SER A 1 549 ? 3.062 1.112 -6.132 1.00 92.75 549 SER A O 1
ATOM 4286 N N . SER A 1 550 ? 1.981 -0.859 -6.085 1.00 96.12 550 SER A N 1
ATOM 4287 C CA . SER A 1 550 ? 3.174 -1.709 -6.032 1.00 96.12 550 SER A CA 1
ATOM 4288 C C . SER A 1 550 ? 3.243 -2.600 -7.271 1.00 96.12 550 SER A C 1
ATOM 4290 O O . SER A 1 550 ? 2.275 -2.690 -8.027 1.00 96.12 550 SER A O 1
ATOM 4292 N N . VAL A 1 551 ? 4.404 -3.199 -7.515 1.00 97.88 551 VAL A N 1
ATOM 4293 C CA . VAL A 1 551 ? 4.671 -4.025 -8.700 1.00 97.88 551 VAL A CA 1
ATOM 4294 C C . VAL A 1 551 ? 4.499 -5.511 -8.385 1.00 97.88 551 VAL A C 1
ATOM 4296 O O . VAL A 1 551 ? 4.476 -5.894 -7.220 1.00 97.88 551 VAL A O 1
ATOM 4299 N N . VAL A 1 552 ? 4.399 -6.338 -9.421 1.00 98.12 552 VAL A N 1
ATOM 4300 C CA . VAL A 1 552 ? 4.458 -7.806 -9.332 1.00 98.12 552 VAL A CA 1
ATOM 4301 C C . VAL A 1 552 ? 5.506 -8.332 -10.306 1.00 98.12 552 VAL A C 1
ATOM 4303 O O . VAL A 1 552 ? 5.871 -7.641 -11.262 1.00 98.12 552 VAL A O 1
ATOM 4306 N N . THR A 1 553 ? 6.001 -9.541 -10.076 1.00 96.69 553 THR A N 1
ATOM 4307 C CA . THR A 1 553 ? 7.088 -10.136 -10.858 1.00 96.69 553 THR A CA 1
ATOM 4308 C C . THR A 1 553 ? 6.689 -11.486 -11.411 1.00 96.69 553 THR A C 1
ATOM 4310 O O . THR A 1 553 ? 6.001 -12.257 -10.751 1.00 96.69 553 THR A O 1
ATOM 4313 N N . ARG A 1 554 ? 7.131 -11.771 -12.636 1.00 96.19 554 ARG A N 1
ATOM 4314 C CA . ARG A 1 554 ? 6.944 -13.069 -13.278 1.00 96.19 554 ARG A CA 1
ATOM 4315 C C . ARG A 1 554 ? 7.982 -13.271 -14.377 1.00 96.19 554 ARG A C 1
ATOM 4317 O O . ARG A 1 554 ? 8.203 -12.360 -15.174 1.00 96.19 554 ARG A O 1
ATOM 4324 N N . ASP A 1 555 ? 8.584 -14.457 -14.427 1.00 94.88 555 ASP A N 1
ATOM 4325 C CA . ASP A 1 555 ? 9.459 -14.922 -15.515 1.00 94.88 555 ASP A CA 1
ATOM 4326 C C . ASP A 1 555 ? 10.602 -13.944 -15.869 1.00 94.88 555 ASP A C 1
ATOM 4328 O O . ASP A 1 555 ? 10.907 -13.712 -17.037 1.00 94.88 555 ASP A O 1
ATOM 4332 N N . GLY A 1 556 ? 11.223 -13.319 -14.861 1.00 95.12 556 GLY A N 1
ATOM 4333 C CA . GLY A 1 556 ? 12.307 -12.342 -15.059 1.00 95.12 556 GLY A CA 1
ATOM 4334 C C . GLY A 1 556 ? 11.848 -10.941 -15.492 1.00 95.12 556 GLY A C 1
ATOM 4335 O O . GLY A 1 556 ? 12.676 -10.101 -15.859 1.00 95.12 556 GLY A O 1
ATOM 4336 N N . TYR A 1 557 ? 10.547 -10.657 -15.426 1.00 98.00 557 TYR A N 1
ATOM 4337 C CA . TYR A 1 557 ? 9.968 -9.352 -15.728 1.00 98.00 557 TYR A CA 1
ATOM 4338 C C . TYR A 1 557 ? 9.208 -8.775 -14.534 1.00 98.00 557 TYR A C 1
ATOM 4340 O O . TYR A 1 557 ? 8.614 -9.491 -13.729 1.00 98.00 557 TYR A O 1
ATOM 4348 N N . ILE A 1 558 ? 9.210 -7.448 -14.447 1.00 98.50 558 ILE A N 1
ATOM 4349 C CA . ILE A 1 558 ? 8.428 -6.661 -13.497 1.00 98.50 558 ILE A CA 1
ATOM 4350 C C . ILE A 1 558 ? 7.243 -6.045 -14.240 1.00 98.50 558 ILE A C 1
ATOM 4352 O O . ILE A 1 558 ? 7.417 -5.387 -15.271 1.00 98.50 558 ILE A O 1
ATOM 4356 N N . TYR A 1 559 ? 6.052 -6.194 -13.672 1.00 98.69 559 TYR A N 1
ATOM 4357 C CA . TYR A 1 559 ? 4.814 -5.595 -14.152 1.00 98.69 559 TYR A CA 1
ATOM 4358 C C . TYR A 1 559 ? 4.305 -4.575 -13.138 1.00 98.69 559 TYR A C 1
ATOM 4360 O O . TYR A 1 559 ? 4.233 -4.837 -11.937 1.00 98.69 559 TYR A O 1
ATOM 4368 N N . GLY A 1 560 ? 3.932 -3.392 -13.613 1.00 98.12 560 GLY A N 1
ATOM 4369 C CA . GLY A 1 560 ? 3.377 -2.362 -12.742 1.00 98.12 560 GLY A CA 1
ATOM 4370 C C . GLY A 1 560 ? 2.937 -1.111 -13.481 1.00 98.12 560 GLY A C 1
ATOM 4371 O O . GLY A 1 560 ? 3.166 -0.953 -14.682 1.00 98.12 560 GLY A O 1
ATOM 4372 N N . LEU A 1 561 ? 2.283 -0.210 -12.752 1.00 98.00 561 LEU A N 1
ATOM 4373 C CA . LEU A 1 561 ? 1.785 1.043 -13.306 1.00 98.00 561 LEU A CA 1
ATOM 4374 C C . LEU A 1 561 ? 2.877 2.116 -13.261 1.00 98.00 561 LEU A C 1
ATOM 4376 O O . LEU A 1 561 ? 3.284 2.594 -12.203 1.00 98.00 561 LEU A O 1
ATOM 4380 N N . ASP A 1 562 ? 3.342 2.520 -14.443 1.00 96.69 562 ASP A N 1
ATOM 4381 C CA . ASP A 1 562 ? 4.172 3.706 -14.618 1.00 96.69 562 ASP A CA 1
ATOM 4382 C C . ASP A 1 562 ? 3.271 4.943 -14.620 1.00 96.69 562 ASP A C 1
ATOM 4384 O O . ASP A 1 562 ? 2.798 5.395 -15.675 1.00 96.69 562 ASP A O 1
ATOM 4388 N N . GLU A 1 563 ? 3.003 5.436 -13.411 1.00 92.44 563 GLU A N 1
ATOM 4389 C CA . GLU A 1 563 ? 1.923 6.361 -13.072 1.00 92.44 563 GLU A CA 1
ATOM 4390 C C . GLU A 1 563 ? 0.548 5.819 -13.469 1.00 92.44 563 GLU A C 1
ATOM 4392 O O . GLU A 1 563 ? -0.122 5.207 -12.651 1.00 92.44 563 GLU A O 1
ATOM 4397 N N . ARG A 1 564 ? 0.120 6.052 -14.714 1.00 95.62 564 ARG A N 1
ATOM 4398 C CA . ARG A 1 564 ? -1.237 5.742 -15.196 1.00 95.62 564 ARG A CA 1
ATOM 4399 C C . ARG A 1 564 ? -1.297 4.598 -16.208 1.00 95.62 564 ARG A C 1
ATOM 4401 O O . ARG A 1 564 ? -2.384 4.272 -16.688 1.00 95.62 564 ARG A O 1
ATOM 4408 N N . ILE A 1 565 ? -0.146 4.080 -16.637 1.00 98.06 565 ILE A N 1
ATOM 4409 C CA . ILE A 1 565 ? -0.036 3.159 -17.776 1.00 98.06 565 ILE A CA 1
ATOM 4410 C C . ILE A 1 565 ? 0.739 1.916 -17.352 1.00 98.06 565 ILE A C 1
ATOM 4412 O O . ILE A 1 565 ? 1.826 2.051 -16.791 1.00 98.06 565 ILE A O 1
ATOM 4416 N N . LEU A 1 566 ? 0.222 0.733 -17.675 1.00 98.69 566 LEU A N 1
ATOM 4417 C CA . LEU A 1 566 ? 0.889 -0.532 -17.388 1.00 98.69 566 LEU A CA 1
ATOM 4418 C C . LEU A 1 566 ? 2.188 -0.672 -18.201 1.00 98.69 566 LEU A C 1
ATOM 4420 O O . LEU A 1 566 ? 2.278 -0.301 -19.379 1.00 98.69 566 LEU A O 1
ATOM 4424 N N . VAL A 1 567 ? 3.221 -1.186 -17.545 1.00 98.38 567 VAL A N 1
ATOM 4425 C CA . VAL A 1 567 ? 4.553 -1.424 -18.102 1.00 98.38 567 VAL A CA 1
ATOM 4426 C C . VAL A 1 567 ? 4.995 -2.837 -17.762 1.00 98.38 567 VAL A C 1
ATOM 4428 O O . VAL A 1 567 ? 4.801 -3.283 -16.634 1.00 98.38 567 VAL A O 1
ATOM 4431 N N . CYS A 1 568 ? 5.652 -3.480 -18.726 1.00 98.62 568 CYS A N 1
ATOM 4432 C CA . CYS A 1 568 ? 6.517 -4.631 -18.504 1.00 98.62 568 CYS A CA 1
ATOM 4433 C C . CYS A 1 568 ? 7.979 -4.184 -18.632 1.00 98.62 568 CYS A C 1
ATOM 4435 O O . CYS A 1 568 ? 8.377 -3.558 -19.627 1.00 98.62 568 CYS A O 1
ATOM 4437 N N . LEU A 1 569 ? 8.767 -4.471 -17.604 1.00 98.19 569 LEU A N 1
ATOM 4438 C CA . LEU A 1 569 ? 10.172 -4.112 -17.480 1.00 98.19 569 LEU A CA 1
ATOM 4439 C C . LEU A 1 569 ? 11.002 -5.386 -17.324 1.00 98.19 569 LEU A C 1
ATOM 4441 O O . LEU A 1 569 ? 10.697 -6.223 -16.485 1.00 98.19 569 LEU A O 1
ATOM 4445 N N . ASP A 1 570 ? 12.063 -5.517 -18.105 1.00 98.12 570 ASP A N 1
ATOM 4446 C CA . ASP A 1 570 ? 13.053 -6.579 -17.940 1.00 98.12 570 ASP A CA 1
ATOM 4447 C C . ASP A 1 570 ? 13.833 -6.353 -16.633 1.00 98.12 570 ASP A C 1
ATOM 4449 O O . ASP A 1 570 ? 14.439 -5.290 -16.450 1.00 98.12 570 ASP A O 1
ATOM 4453 N N . LEU A 1 571 ? 13.793 -7.327 -15.716 1.00 96.12 571 LEU A N 1
ATOM 4454 C CA . LEU A 1 571 ? 14.396 -7.216 -14.383 1.00 96.12 571 LEU A CA 1
ATOM 4455 C C . LEU A 1 571 ? 15.916 -7.035 -14.462 1.00 96.12 571 LEU A C 1
ATOM 4457 O O . LEU A 1 571 ? 16.488 -6.235 -13.728 1.00 96.12 571 LEU A O 1
ATOM 4461 N N . ASN A 1 572 ? 16.582 -7.739 -15.373 1.00 93.81 572 ASN A N 1
ATOM 4462 C CA . ASN A 1 572 ? 18.041 -7.766 -15.440 1.00 93.81 572 ASN A CA 1
ATOM 4463 C C . ASN A 1 572 ? 18.627 -6.485 -16.044 1.00 93.81 572 ASN A C 1
ATOM 4465 O O . ASN A 1 572 ? 19.687 -6.021 -15.631 1.00 93.81 572 ASN A O 1
ATOM 4469 N N . THR A 1 573 ? 17.941 -5.897 -17.022 1.00 96.69 573 THR A N 1
ATOM 4470 C CA . THR A 1 573 ? 18.452 -4.753 -17.792 1.00 96.69 573 THR A CA 1
ATOM 4471 C C . THR A 1 573 ? 17.786 -3.426 -17.442 1.00 96.69 573 THR A C 1
ATOM 4473 O O . THR A 1 573 ? 18.279 -2.366 -17.841 1.00 96.69 573 THR A O 1
ATOM 4476 N N . GLY A 1 574 ? 16.630 -3.456 -16.774 1.00 97.31 574 GLY A N 1
ATOM 4477 C CA . GLY A 1 574 ? 15.806 -2.280 -16.505 1.00 97.31 574 GLY A CA 1
ATOM 4478 C C . GLY A 1 574 ? 15.194 -1.649 -17.764 1.00 97.31 574 GLY A C 1
ATOM 4479 O O . GLY A 1 574 ? 14.721 -0.507 -17.718 1.00 97.31 574 GLY A O 1
ATOM 4480 N N . LYS A 1 575 ? 15.223 -2.332 -18.916 1.00 98.19 575 LYS A N 1
ATOM 4481 C CA . LYS A 1 575 ? 14.618 -1.852 -20.167 1.00 98.19 575 LYS A CA 1
ATOM 4482 C C . LYS A 1 575 ? 13.130 -2.194 -20.203 1.00 98.19 575 LYS A C 1
ATOM 4484 O O . LYS A 1 575 ? 12.704 -3.228 -19.706 1.00 98.19 575 LYS A O 1
ATOM 4489 N N . ARG A 1 576 ? 12.323 -1.328 -20.822 1.00 97.94 576 ARG A N 1
ATOM 4490 C CA . ARG A 1 576 ? 10.900 -1.626 -21.056 1.00 97.94 576 ARG A CA 1
ATOM 4491 C C . ARG A 1 576 ? 10.765 -2.591 -22.219 1.00 97.94 576 ARG A C 1
ATOM 4493 O O . ARG A 1 576 ? 11.236 -2.261 -23.306 1.00 97.94 576 ARG A O 1
ATOM 4500 N N . ALA A 1 577 ? 10.063 -3.695 -21.998 1.00 98.25 577 ALA A N 1
ATOM 4501 C CA . ALA A 1 577 ? 9.561 -4.531 -23.079 1.00 98.25 577 ALA A CA 1
ATOM 4502 C C . ALA A 1 577 ? 8.405 -3.807 -23.788 1.00 98.25 577 ALA A C 1
ATOM 4504 O O . ALA A 1 577 ? 8.435 -3.595 -24.998 1.00 98.25 577 ALA A O 1
ATOM 4505 N N . TRP A 1 578 ? 7.438 -3.297 -23.017 1.00 98.56 578 TRP A N 1
ATOM 4506 C CA . TRP A 1 578 ? 6.317 -2.521 -23.546 1.00 98.56 578 TRP A CA 1
ATOM 4507 C C . TRP A 1 578 ? 5.705 -1.569 -22.503 1.00 98.56 578 TRP A C 1
ATOM 4509 O O . TRP A 1 578 ? 5.983 -1.642 -21.306 1.00 98.56 578 TRP A O 1
ATOM 4519 N N . LYS A 1 579 ? 4.878 -0.625 -22.981 1.00 98.31 579 LYS A N 1
ATOM 4520 C CA . LYS A 1 579 ? 4.098 0.331 -22.170 1.00 98.31 579 LYS A CA 1
ATOM 4521 C C . LYS A 1 579 ? 2.749 0.629 -22.837 1.00 98.31 579 LYS A C 1
ATOM 4523 O O . LYS A 1 579 ? 2.701 1.370 -23.831 1.00 98.31 579 LYS A O 1
ATOM 4528 N N . ARG A 1 580 ? 1.666 0.049 -22.323 1.00 98.31 580 ARG A N 1
ATOM 4529 C CA . ARG A 1 580 ? 0.301 0.078 -22.890 1.00 98.31 580 ARG A CA 1
ATOM 4530 C C . ARG A 1 580 ? -0.734 -0.145 -21.780 1.00 98.31 580 ARG A C 1
ATOM 4532 O O . ARG A 1 580 ? -0.352 -0.456 -20.668 1.00 98.31 580 ARG A O 1
ATOM 4539 N N . GLY A 1 581 ? -2.018 0.060 -22.076 1.00 96.88 581 GLY A N 1
ATOM 4540 C CA . GLY A 1 581 ? -3.106 -0.067 -21.096 1.00 96.88 581 GLY A CA 1
ATOM 4541 C C . GLY A 1 581 ? -3.150 1.087 -20.091 1.00 96.88 581 GLY A C 1
ATOM 4542 O O . GLY A 1 581 ? -2.203 1.315 -19.343 1.00 96.88 581 GLY A O 1
ATOM 4543 N N . ARG A 1 582 ? -4.233 1.870 -20.098 1.00 97.50 582 ARG A N 1
ATOM 4544 C CA . ARG A 1 582 ? -4.412 3.030 -19.209 1.00 97.50 582 ARG A CA 1
ATOM 4545 C C . ARG A 1 582 ? -5.343 2.645 -18.068 1.00 97.50 582 ARG A C 1
ATOM 4547 O O . ARG A 1 582 ? -6.530 2.463 -18.300 1.00 97.50 582 ARG A O 1
ATOM 4554 N N . TYR A 1 583 ? -4.798 2.576 -16.860 1.00 97.88 583 TYR A N 1
ATOM 4555 C CA . TYR A 1 583 ? -5.515 2.137 -15.658 1.00 97.88 583 TYR A CA 1
ATOM 4556 C C . TYR A 1 583 ? -5.552 3.209 -14.561 1.00 97.88 583 TYR A C 1
ATOM 4558 O O . TYR A 1 583 ? -6.056 2.962 -13.471 1.00 97.88 583 TYR A O 1
ATOM 4566 N N . GLY A 1 584 ? -5.027 4.409 -14.842 1.00 96.56 584 GLY A N 1
ATOM 4567 C CA . GLY A 1 584 ? -4.916 5.470 -13.839 1.00 96.56 584 GLY A CA 1
ATOM 4568 C C . GLY A 1 584 ? -4.014 5.044 -12.681 1.00 96.56 584 GLY A C 1
ATOM 4569 O O . GLY A 1 584 ? -3.149 4.190 -12.862 1.00 96.56 584 GLY A O 1
ATOM 4570 N N . PHE A 1 585 ? -4.217 5.622 -11.502 1.00 95.00 585 PHE A N 1
ATOM 4571 C CA . PHE A 1 585 ? -3.551 5.176 -10.273 1.00 95.00 585 PHE A CA 1
ATOM 4572 C C . PHE A 1 585 ? -4.236 3.955 -9.629 1.00 95.00 585 PHE A C 1
ATOM 4574 O O . PHE A 1 585 ? -4.527 3.959 -8.436 1.00 95.00 585 PHE A O 1
ATOM 4581 N N . GLY A 1 586 ? -4.531 2.944 -10.450 1.00 96.00 586 GLY A N 1
ATOM 4582 C CA . GLY A 1 586 ? -5.138 1.690 -10.017 1.00 96.00 586 GLY A CA 1
ATOM 4583 C C . GLY A 1 586 ? -4.177 0.776 -9.251 1.00 96.00 586 GLY A C 1
ATOM 4584 O O . GLY A 1 586 ? -3.050 1.149 -8.925 1.00 96.00 586 GLY A O 1
ATOM 4585 N N . GLN A 1 587 ? -4.616 -0.453 -9.004 1.00 97.25 587 GLN A N 1
ATOM 4586 C CA . GLN A 1 587 ? -3.866 -1.483 -8.288 1.00 97.25 587 GLN A CA 1
ATOM 4587 C C . GLN A 1 587 ? -3.867 -2.798 -9.065 1.00 97.25 587 GLN A C 1
ATOM 4589 O O . GLN A 1 587 ? -4.781 -3.062 -9.842 1.00 97.25 587 GLN A O 1
ATOM 4594 N N . LEU A 1 588 ? -2.841 -3.626 -8.859 1.00 97.56 588 LEU A N 1
ATOM 4595 C CA . LEU A 1 588 ? -2.716 -4.918 -9.530 1.00 97.56 588 LEU A CA 1
ATOM 4596 C C . LEU A 1 588 ? -2.274 -6.044 -8.594 1.00 97.56 588 LEU A C 1
ATOM 4598 O O . LEU A 1 588 ? -1.499 -5.815 -7.654 1.00 97.56 588 LEU A O 1
ATOM 4602 N N . LEU A 1 589 ? -2.754 -7.241 -8.928 1.00 98.25 589 LEU A N 1
ATOM 4603 C CA . LEU A 1 589 ? -2.309 -8.544 -8.443 1.00 98.25 589 LEU A CA 1
ATOM 4604 C C . LEU A 1 589 ? -1.851 -9.400 -9.633 1.00 98.25 589 LEU A C 1
ATOM 4606 O O . LEU A 1 589 ? -2.334 -9.211 -10.752 1.00 98.25 589 LEU A O 1
ATOM 4610 N N . LEU A 1 590 ?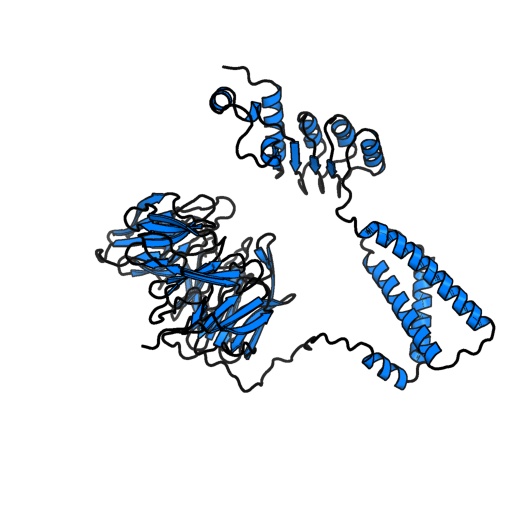 -0.953 -10.349 -9.387 1.00 98.25 590 LEU A N 1
ATOM 4611 C CA . LEU A 1 590 ? -0.632 -11.435 -10.313 1.00 98.25 590 LEU A CA 1
ATOM 4612 C C . LEU A 1 590 ? -1.402 -12.687 -9.884 1.00 98.25 590 LEU A C 1
ATOM 4614 O O . LEU A 1 590 ? -1.341 -13.061 -8.719 1.00 98.25 590 LEU A O 1
ATOM 4618 N N . VAL A 1 591 ? -2.111 -13.328 -10.808 1.00 97.12 591 VAL A N 1
ATOM 4619 C CA . VAL A 1 591 ? -2.893 -14.548 -10.576 1.00 97.12 591 VAL A CA 1
ATOM 4620 C C . VAL A 1 591 ? -2.569 -15.531 -11.694 1.00 97.12 591 VAL A C 1
ATOM 4622 O O . VAL A 1 591 ? -3.004 -15.342 -12.832 1.00 97.12 591 VAL A O 1
ATOM 4625 N N . GLY A 1 592 ? -1.747 -16.537 -11.389 1.00 94.56 592 GLY A N 1
ATOM 4626 C CA . GLY A 1 592 ? -1.208 -17.444 -12.402 1.00 94.56 592 GLY A CA 1
ATOM 4627 C C . GLY A 1 592 ? -0.488 -16.669 -13.508 1.00 94.56 592 GLY A C 1
ATOM 4628 O O . GLY A 1 592 ? 0.532 -16.019 -13.267 1.00 94.56 592 GLY A O 1
ATOM 4629 N N . ASP A 1 593 ? -1.039 -16.708 -14.723 1.00 95.75 593 ASP A N 1
ATOM 4630 C CA . ASP A 1 593 ? -0.479 -16.028 -15.887 1.00 95.75 593 ASP A CA 1
ATOM 4631 C C . ASP A 1 593 ? -1.111 -14.667 -16.235 1.00 95.75 593 ASP A C 1
ATOM 4633 O O . ASP A 1 593 ? -0.744 -14.047 -17.241 1.00 95.75 593 ASP A O 1
ATOM 4637 N N . LEU A 1 594 ? -2.016 -14.178 -15.386 1.00 97.81 594 LEU A N 1
ATOM 4638 C CA . LEU A 1 594 ? -2.803 -12.967 -15.593 1.00 97.81 594 LEU A CA 1
ATOM 4639 C C . LEU A 1 594 ? -2.509 -11.904 -14.531 1.00 97.81 594 LEU A C 1
ATOM 4641 O O . LEU A 1 594 ? -2.351 -12.184 -13.348 1.00 97.81 594 LEU A O 1
ATOM 4645 N N . LEU A 1 595 ? -2.515 -10.646 -14.949 1.00 98.62 595 LEU A N 1
ATOM 4646 C CA . LEU A 1 595 ? -2.626 -9.490 -14.074 1.00 98.62 595 LEU A CA 1
ATOM 4647 C C . LEU A 1 595 ? -4.109 -9.180 -13.875 1.00 98.62 595 LEU A C 1
ATOM 4649 O O . LEU A 1 595 ? -4.809 -8.872 -14.842 1.00 98.62 595 LEU A O 1
ATOM 4653 N N . LEU A 1 596 ? -4.566 -9.212 -12.626 1.00 98.44 596 LEU A N 1
ATOM 4654 C CA . LEU A 1 596 ? -5.872 -8.703 -12.221 1.00 98.44 596 LEU A CA 1
ATOM 4655 C C . LEU A 1 596 ? -5.701 -7.242 -11.798 1.00 98.44 596 LEU A C 1
ATOM 4657 O O . LEU A 1 596 ? -5.081 -6.956 -10.772 1.00 98.44 596 LEU A O 1
ATOM 4661 N N . ILE A 1 597 ? -6.213 -6.313 -12.604 1.00 98.50 597 ILE A N 1
ATOM 4662 C CA . ILE A 1 597 ? -5.988 -4.874 -12.436 1.00 98.50 597 ILE A CA 1
ATOM 4663 C C . ILE A 1 597 ? -7.303 -4.183 -12.099 1.00 98.50 597 ILE A C 1
ATOM 4665 O O . ILE A 1 597 ? -8.209 -4.146 -12.927 1.00 98.50 597 ILE A O 1
ATOM 4669 N N . GLN A 1 598 ? -7.376 -3.569 -10.922 1.00 98.31 598 GLN A N 1
ATOM 4670 C CA . GLN A 1 598 ? -8.441 -2.638 -10.569 1.00 98.31 598 GLN A CA 1
ATOM 4671 C C . GLN A 1 598 ? -8.008 -1.223 -10.971 1.00 98.31 598 GLN A C 1
ATOM 4673 O O . GLN A 1 598 ? -7.066 -0.664 -10.412 1.00 98.31 598 GLN A O 1
ATOM 4678 N N . ALA A 1 599 ? -8.656 -0.655 -11.982 1.00 98.19 599 ALA A N 1
ATOM 4679 C CA . ALA A 1 599 ? -8.370 0.676 -12.498 1.00 98.19 599 ALA A CA 1
ATOM 4680 C C . ALA A 1 599 ? -8.849 1.775 -11.537 1.00 98.19 599 ALA A C 1
ATOM 4682 O O . ALA A 1 599 ? -9.795 1.591 -10.777 1.00 98.19 599 ALA A O 1
ATOM 4683 N N . GLU A 1 600 ? -8.262 2.969 -11.650 1.00 97.31 600 GLU A N 1
ATOM 4684 C CA . GLU A 1 600 ? -8.662 4.153 -10.873 1.00 97.31 600 GLU A CA 1
ATOM 4685 C C . GLU A 1 600 ? -10.137 4.536 -11.063 1.00 97.31 600 GLU A C 1
ATOM 4687 O O . GLU A 1 600 ? -10.730 5.133 -10.170 1.00 97.31 600 GLU A O 1
ATOM 4692 N N . THR A 1 601 ? -10.721 4.195 -12.214 1.00 96.69 601 THR A N 1
ATOM 4693 C CA . THR A 1 601 ? -12.135 4.416 -12.549 1.00 96.69 601 THR A CA 1
ATOM 4694 C C . THR A 1 601 ? -13.091 3.412 -11.906 1.00 96.69 601 THR A C 1
ATOM 4696 O O . THR A 1 601 ? -14.295 3.635 -11.968 1.00 96.69 601 THR A O 1
ATOM 4699 N N . GLY A 1 602 ? -12.569 2.333 -11.312 1.00 97.50 602 GLY A N 1
ATOM 4700 C CA . GLY A 1 602 ? -13.346 1.251 -10.705 1.00 97.50 602 GLY A CA 1
ATOM 4701 C C . GLY A 1 602 ? -13.554 0.023 -11.601 1.00 97.50 602 GLY A C 1
ATOM 4702 O O . GLY A 1 602 ? -14.071 -0.989 -11.130 1.00 97.50 602 GLY A O 1
ATOM 4703 N N . ASP A 1 603 ? -13.116 0.056 -12.864 1.00 97.88 603 ASP A N 1
ATOM 4704 C CA . ASP A 1 603 ? -13.101 -1.131 -13.729 1.00 97.88 603 ASP A CA 1
ATOM 4705 C C . ASP A 1 603 ? -12.111 -2.184 -13.217 1.00 97.88 603 ASP A C 1
ATOM 4707 O O . ASP A 1 603 ? -11.020 -1.845 -12.761 1.00 97.88 603 ASP A O 1
ATOM 4711 N N . VAL A 1 604 ? -12.434 -3.462 -13.389 1.00 98.44 604 VAL A N 1
ATOM 4712 C CA . VAL A 1 604 ? -11.490 -4.569 -13.208 1.00 98.44 604 VAL A CA 1
ATOM 4713 C C . VAL A 1 604 ? -11.177 -5.176 -14.567 1.00 98.44 604 VAL A C 1
ATOM 4715 O O . VAL A 1 604 ? -12.088 -5.472 -15.339 1.00 98.44 604 VAL A O 1
ATOM 4718 N N . ALA A 1 605 ? -9.896 -5.372 -14.862 1.00 98.06 605 ALA A N 1
ATOM 4719 C CA . ALA A 1 605 ? -9.421 -5.964 -16.105 1.00 98.06 605 ALA A CA 1
ATOM 4720 C C . ALA A 1 605 ? -8.482 -7.150 -15.858 1.00 98.06 605 ALA A C 1
ATOM 4722 O O . ALA A 1 605 ? -7.747 -7.175 -14.870 1.00 98.06 605 ALA A O 1
ATOM 4723 N N . LEU A 1 606 ? -8.483 -8.093 -16.800 1.00 98.06 606 LEU A N 1
ATOM 4724 C CA . LEU A 1 606 ? -7.492 -9.159 -16.915 1.00 98.06 606 LEU A CA 1
ATOM 4725 C C . LEU A 1 606 ? -6.539 -8.847 -18.065 1.00 98.06 606 LEU A C 1
ATOM 4727 O O . LEU A 1 606 ? -6.976 -8.577 -19.186 1.00 98.06 606 LEU A O 1
ATOM 4731 N N . VAL A 1 607 ? -5.239 -8.914 -17.801 1.00 98.50 607 VAL A N 1
ATOM 4732 C CA . VAL A 1 607 ? -4.179 -8.685 -18.794 1.00 98.50 607 VAL A CA 1
ATOM 4733 C C . VAL A 1 607 ? -3.175 -9.825 -18.720 1.00 98.50 607 VAL A C 1
ATOM 4735 O O . VAL A 1 607 ? -2.779 -10.203 -17.627 1.00 98.50 607 VAL A O 1
ATOM 4738 N N . GLU A 1 608 ? -2.720 -10.362 -19.847 1.00 98.00 608 GLU A N 1
ATOM 4739 C CA . GLU A 1 608 ? -1.686 -11.406 -19.831 1.00 98.00 608 GLU A CA 1
ATOM 4740 C C . GLU A 1 608 ? -0.353 -10.853 -19.300 1.00 98.00 608 GLU A C 1
ATOM 4742 O O . GLU A 1 608 ? 0.160 -9.835 -19.775 1.00 98.00 608 GLU A O 1
ATOM 4747 N N . ALA A 1 609 ? 0.229 -11.534 -18.309 1.00 98.00 609 ALA A N 1
ATOM 4748 C CA . ALA A 1 609 ? 1.519 -11.183 -17.721 1.00 98.00 609 ALA A CA 1
ATOM 4749 C C . ALA A 1 609 ? 2.668 -11.747 -18.575 1.00 98.00 609 ALA A C 1
ATOM 4751 O O . ALA A 1 609 ? 3.380 -12.653 -18.141 1.00 98.00 609 ALA A O 1
ATOM 4752 N N . THR A 1 610 ? 2.814 -11.243 -19.804 1.00 97.81 610 THR A N 1
ATOM 4753 C CA . THR A 1 610 ? 3.859 -11.642 -20.763 1.00 97.81 610 THR A CA 1
ATOM 4754 C C . THR A 1 610 ? 4.718 -10.459 -21.207 1.00 97.81 610 THR A C 1
ATOM 4756 O O . THR A 1 610 ? 4.259 -9.319 -21.319 1.00 97.81 610 THR A O 1
ATOM 4759 N N . SER A 1 611 ? 5.990 -10.725 -21.501 1.00 97.38 611 SER A N 1
ATOM 4760 C CA . SER A 1 611 ? 6.928 -9.727 -22.014 1.00 97.38 611 SER A CA 1
ATOM 4761 C C . SER A 1 611 ? 6.813 -9.489 -23.520 1.00 97.38 611 SER A C 1
ATOM 4763 O O . SER A 1 611 ? 7.308 -8.471 -24.004 1.00 97.38 611 SER A O 1
ATOM 4765 N N . ALA A 1 612 ? 6.149 -10.383 -24.260 1.00 97.75 612 ALA A N 1
ATOM 4766 C CA . ALA A 1 612 ? 6.065 -10.308 -25.717 1.00 97.75 612 ALA A CA 1
ATOM 4767 C C . ALA A 1 612 ? 5.292 -9.067 -26.186 1.00 97.75 612 ALA A C 1
ATOM 4769 O O . ALA A 1 612 ? 5.804 -8.265 -26.968 1.00 97.75 612 ALA A O 1
ATOM 4770 N N . GLU A 1 613 ? 4.075 -8.882 -25.677 1.00 97.31 613 GLU A N 1
ATOM 4771 C CA . GLU A 1 613 ? 3.239 -7.724 -25.969 1.00 97.31 613 GLU A CA 1
ATOM 4772 C C . GLU A 1 613 ? 2.164 -7.511 -24.899 1.00 97.31 613 GLU A C 1
ATOM 4774 O O . GLU A 1 613 ? 1.954 -8.339 -24.019 1.00 97.31 613 GLU A O 1
ATOM 4779 N N . TYR A 1 614 ? 1.483 -6.370 -24.977 1.00 98.44 614 TYR A N 1
ATOM 4780 C CA . TYR A 1 614 ? 0.318 -6.092 -24.146 1.00 98.44 614 TYR A CA 1
ATOM 4781 C C . TYR A 1 614 ? -0.924 -6.756 -24.735 1.00 98.44 614 TYR A C 1
ATOM 4783 O O . TYR A 1 614 ? -1.290 -6.446 -25.871 1.00 98.44 614 TYR A O 1
ATOM 4791 N N . HIS A 1 615 ? -1.621 -7.553 -23.928 1.00 97.88 615 HIS A N 1
ATOM 4792 C CA . HIS A 1 615 ? -2.890 -8.163 -24.305 1.00 97.88 615 HIS A CA 1
ATOM 4793 C C . HIS A 1 615 ? -3.883 -8.121 -23.136 1.00 97.88 615 HIS A C 1
ATOM 4795 O O . HIS A 1 615 ? -3.730 -8.823 -22.139 1.00 97.88 615 HIS A O 1
ATOM 4801 N N . GLU A 1 616 ? -4.890 -7.251 -23.249 1.00 97.94 616 GLU A N 1
ATOM 4802 C CA . GLU A 1 616 ? -6.033 -7.212 -22.330 1.00 97.94 616 GLU A CA 1
ATOM 4803 C C . GLU A 1 616 ? -7.083 -8.215 -22.795 1.00 97.94 616 GLU A C 1
ATOM 4805 O O . GLU A 1 616 ? -7.546 -8.156 -23.933 1.00 97.94 616 GLU A O 1
ATOM 4810 N N . VAL A 1 617 ? -7.437 -9.127 -21.900 1.00 96.75 617 VAL A N 1
ATOM 4811 C CA . VAL A 1 617 ? -8.254 -10.303 -22.191 1.00 96.75 617 VAL A CA 1
ATOM 4812 C C . VAL A 1 617 ? -9.725 -10.043 -21.882 1.00 96.75 617 VAL A C 1
ATOM 4814 O O . VAL A 1 617 ? -10.614 -10.464 -22.621 1.00 96.75 617 VAL A O 1
ATOM 4817 N N . ALA A 1 618 ? -9.984 -9.337 -20.783 1.00 96.31 618 ALA A N 1
ATOM 4818 C CA . ALA A 1 618 ? -11.320 -9.105 -20.264 1.00 96.31 618 ALA A CA 1
ATOM 4819 C C . ALA A 1 618 ? -11.380 -7.832 -19.420 1.00 96.31 618 ALA A C 1
ATOM 4821 O O . ALA A 1 618 ? -10.377 -7.410 -18.842 1.00 96.31 618 ALA A O 1
ATOM 4822 N N . ARG A 1 619 ? -12.581 -7.257 -19.314 1.00 96.69 619 ARG A N 1
ATOM 4823 C CA . ARG A 1 619 ? -12.877 -6.100 -18.468 1.00 96.69 619 ARG A CA 1
ATOM 4824 C C . ARG A 1 619 ? -14.323 -6.139 -17.988 1.00 96.69 619 ARG A C 1
ATOM 4826 O O . ARG A 1 619 ? -15.213 -6.497 -18.753 1.00 96.69 619 ARG A O 1
ATOM 4833 N N . VAL A 1 620 ? -14.552 -5.712 -16.752 1.00 96.56 620 VAL A N 1
ATOM 4834 C CA . VAL A 1 620 ? -15.879 -5.476 -16.177 1.00 96.56 620 VAL A CA 1
ATOM 4835 C C . VAL A 1 620 ? -15.881 -4.152 -15.413 1.00 96.56 620 VAL A C 1
ATOM 4837 O O . VAL A 1 620 ? -14.903 -3.815 -14.746 1.00 96.56 620 VAL A O 1
ATOM 4840 N N . ALA A 1 621 ? -16.974 -3.397 -15.502 1.00 96.69 621 ALA A N 1
ATOM 4841 C CA . ALA A 1 621 ? -17.182 -2.218 -14.668 1.00 96.69 621 ALA A CA 1
ATOM 4842 C C . ALA A 1 621 ? -17.582 -2.683 -13.261 1.00 96.69 621 ALA A C 1
ATOM 4844 O O . ALA A 1 621 ? -18.716 -3.113 -13.060 1.00 96.69 621 ALA A O 1
ATOM 4845 N N . ALA A 1 622 ? -16.642 -2.672 -12.310 1.00 97.50 622 ALA A N 1
ATOM 4846 C CA . ALA A 1 622 ? -16.871 -3.268 -10.995 1.00 97.50 622 ALA A CA 1
ATOM 4847 C C . ALA A 1 622 ? -17.376 -2.249 -9.960 1.00 97.50 622 ALA A C 1
ATOM 4849 O O . ALA A 1 622 ? -18.265 -2.547 -9.159 1.00 97.50 622 ALA A O 1
ATOM 4850 N N . LEU A 1 623 ? -16.825 -1.039 -9.980 1.00 97.62 623 LEU A N 1
ATOM 4851 C CA . LEU A 1 623 ? -17.197 0.086 -9.122 1.00 97.62 623 LEU A CA 1
ATOM 4852 C C . LEU A 1 623 ? -17.260 1.368 -9.950 1.00 97.62 623 LEU A C 1
ATOM 4854 O O . LEU A 1 623 ? -16.675 1.450 -11.028 1.00 97.62 623 LEU A O 1
ATOM 4858 N N . GLU A 1 624 ? -17.923 2.381 -9.403 1.00 94.31 624 GLU A N 1
ATOM 4859 C CA . GLU A 1 624 ? -17.875 3.742 -9.928 1.00 94.31 624 GLU A CA 1
ATOM 4860 C C . GLU A 1 624 ? -17.070 4.644 -8.990 1.00 94.31 624 GLU A C 1
ATOM 4862 O O . GLU A 1 624 ? -17.100 4.496 -7.770 1.00 94.31 624 GLU A O 1
ATOM 4867 N N . GLY A 1 625 ? -16.357 5.616 -9.553 1.00 91.50 625 GLY A N 1
ATOM 4868 C CA . GLY A 1 625 ? -15.615 6.602 -8.773 1.00 91.50 625 GLY A CA 1
ATOM 4869 C C . GLY A 1 625 ? -14.155 6.234 -8.529 1.00 91.50 625 GLY A C 1
ATOM 4870 O O . GLY A 1 625 ? -13.590 5.321 -9.131 1.00 91.50 625 GLY A O 1
ATOM 4871 N N . ARG A 1 626 ? -13.503 7.041 -7.691 1.00 94.69 626 ARG A N 1
ATOM 4872 C CA . ARG A 1 626 ? -12.051 7.012 -7.535 1.00 94.69 626 ARG A CA 1
ATOM 4873 C C . ARG A 1 626 ? -11.625 5.810 -6.708 1.00 94.69 626 ARG A C 1
ATOM 4875 O O . ARG A 1 626 ? -11.974 5.713 -5.539 1.00 94.69 626 ARG A O 1
ATOM 4882 N N . THR A 1 627 ? -10.796 4.963 -7.299 1.00 96.06 627 THR A N 1
ATOM 4883 C CA . THR A 1 627 ? -10.393 3.704 -6.684 1.00 96.06 627 THR A CA 1
ATOM 4884 C C . THR A 1 627 ? -8.877 3.597 -6.571 1.00 96.06 627 THR A C 1
ATOM 4886 O O . THR A 1 627 ? -8.181 3.446 -7.571 1.00 96.06 627 THR A O 1
ATOM 4889 N N . TRP A 1 628 ? -8.355 3.668 -5.346 1.00 95.56 628 TRP A N 1
ATOM 4890 C CA . TRP A 1 628 ? -6.918 3.522 -5.063 1.00 95.56 628 TRP A CA 1
ATOM 4891 C C . TRP A 1 628 ? -6.605 2.315 -4.170 1.00 95.56 628 TRP A C 1
ATOM 4893 O O . TRP A 1 628 ? -5.443 2.053 -3.865 1.00 95.56 628 TRP A O 1
ATOM 4903 N N . ASN A 1 629 ? -7.633 1.581 -3.751 1.00 95.56 629 ASN A N 1
ATOM 4904 C CA . ASN A 1 629 ? -7.551 0.435 -2.858 1.00 95.56 629 ASN A CA 1
ATOM 4905 C C . ASN A 1 629 ? -7.023 -0.787 -3.617 1.00 95.56 629 ASN A C 1
ATOM 4907 O O . ASN A 1 629 ? -7.335 -0.978 -4.791 1.00 95.56 629 ASN A O 1
ATOM 4911 N N . HIS A 1 630 ? -6.236 -1.632 -2.951 1.00 96.94 630 HIS A N 1
ATOM 4912 C CA . HIS A 1 630 ? -5.849 -2.914 -3.542 1.00 96.94 630 HIS A CA 1
ATOM 4913 C C . HIS A 1 630 ? -7.069 -3.847 -3.610 1.00 96.94 630 HIS A C 1
ATOM 4915 O O . HIS A 1 630 ? -7.771 -3.954 -2.597 1.00 96.94 630 HIS A O 1
ATOM 4921 N N . PRO A 1 631 ? -7.321 -4.532 -4.742 1.00 97.75 631 PRO A N 1
ATOM 4922 C CA . PRO A 1 631 ? -8.301 -5.607 -4.782 1.00 97.75 631 PRO A CA 1
ATOM 4923 C C . PRO A 1 631 ? -7.795 -6.803 -3.971 1.00 97.75 631 PRO A C 1
ATOM 4925 O O . PRO A 1 631 ? -6.590 -6.945 -3.742 1.00 97.75 631 PRO A O 1
ATOM 4928 N N . VAL A 1 632 ? -8.716 -7.677 -3.575 1.00 97.88 632 VAL A N 1
ATOM 4929 C CA . VAL A 1 632 ? -8.411 -8.932 -2.881 1.00 97.88 632 VAL A CA 1
ATOM 4930 C C . VAL A 1 632 ? -9.062 -10.084 -3.621 1.00 97.88 632 VAL A C 1
ATOM 4932 O O . VAL A 1 632 ? -10.251 -10.029 -3.917 1.00 97.88 632 VAL A O 1
ATOM 4935 N N . LEU A 1 633 ? -8.289 -11.132 -3.889 1.00 97.25 633 LEU A N 1
ATOM 4936 C CA . LEU A 1 633 ? -8.787 -12.382 -4.448 1.00 97.25 633 LEU A CA 1
ATOM 4937 C C . LEU A 1 633 ? -8.570 -13.496 -3.423 1.00 97.25 633 LEU A C 1
ATOM 4939 O O . LEU A 1 633 ? -7.432 -13.747 -3.034 1.00 97.25 633 LEU A O 1
ATOM 4943 N N . SER A 1 634 ? -9.656 -14.144 -3.001 1.00 94.94 634 SER A N 1
ATOM 4944 C CA . SER A 1 634 ? -9.623 -15.335 -2.150 1.00 94.94 634 SER A CA 1
ATOM 4945 C C . SER A 1 634 ? -10.408 -16.456 -2.822 1.00 94.94 634 SER A C 1
ATOM 4947 O O . SER A 1 634 ? -11.634 -16.402 -2.944 1.00 94.94 634 SER A O 1
ATOM 4949 N N . GLY A 1 635 ? -9.680 -17.445 -3.345 1.00 92.44 635 GLY A N 1
ATOM 4950 C CA . GLY A 1 635 ? -10.238 -18.485 -4.207 1.00 92.44 635 GLY A CA 1
ATOM 4951 C C . GLY A 1 635 ? -10.887 -17.866 -5.448 1.00 92.44 635 GLY A C 1
ATOM 4952 O O . GLY A 1 635 ? -10.233 -17.159 -6.211 1.00 92.44 635 GLY A O 1
ATOM 4953 N N . SER A 1 636 ? -12.189 -18.095 -5.628 1.00 94.50 636 SER A N 1
ATOM 4954 C CA . SER A 1 636 ? -12.981 -17.489 -6.706 1.00 94.50 636 SER A CA 1
ATOM 4955 C C . SER A 1 636 ? -13.571 -16.119 -6.358 1.00 94.50 636 SER A C 1
ATOM 4957 O O . SER A 1 636 ? -14.170 -15.483 -7.222 1.00 94.50 636 SER A O 1
ATOM 4959 N N . LEU A 1 637 ? -13.451 -15.646 -5.116 1.00 97.31 637 LEU A N 1
ATOM 4960 C CA . LEU A 1 637 ? -14.124 -14.432 -4.661 1.00 97.31 637 LEU A CA 1
ATOM 4961 C C . LEU A 1 637 ? -13.202 -13.216 -4.762 1.00 97.31 637 LEU A C 1
ATOM 4963 O O . LEU A 1 637 ? -12.166 -13.138 -4.101 1.00 97.31 637 LEU A O 1
ATOM 4967 N N . LEU A 1 638 ? -13.611 -12.245 -5.574 1.00 98.38 638 LEU A N 1
ATOM 4968 C CA . LEU A 1 638 ? -12.947 -10.964 -5.762 1.00 98.38 638 LEU A CA 1
ATOM 4969 C C . LEU A 1 638 ? -13.661 -9.875 -4.959 1.00 98.38 638 LEU A C 1
ATOM 4971 O O . LEU A 1 638 ? -14.787 -9.498 -5.281 1.00 98.38 638 LEU A O 1
ATOM 4975 N N . LEU A 1 639 ? -12.972 -9.314 -3.969 1.00 98.50 639 LEU A N 1
ATOM 4976 C CA . LEU A 1 639 ? -13.381 -8.091 -3.289 1.00 98.50 639 LEU A CA 1
ATOM 4977 C C . LEU A 1 639 ? -12.723 -6.875 -3.927 1.00 98.50 639 LEU A C 1
ATOM 4979 O O . LEU A 1 639 ? -11.502 -6.800 -4.090 1.00 98.50 639 LEU A O 1
ATOM 4983 N N . VAL A 1 640 ? -13.552 -5.881 -4.208 1.00 98.50 640 VAL A N 1
ATOM 4984 C CA . VAL A 1 640 ? -13.145 -4.561 -4.675 1.00 98.50 640 VAL A CA 1
ATOM 4985 C C . VAL A 1 640 ? -13.783 -3.498 -3.795 1.00 98.50 640 VAL A C 1
ATOM 4987 O O . VAL A 1 640 ? -14.921 -3.643 -3.352 1.00 98.50 640 VAL A O 1
ATOM 4990 N N . ARG A 1 641 ? -13.065 -2.402 -3.554 1.00 97.69 641 ARG A N 1
ATOM 4991 C CA . ARG A 1 641 ? -13.637 -1.194 -2.944 1.00 97.69 641 ARG A CA 1
ATOM 4992 C C . ARG A 1 641 ? -13.029 0.078 -3.502 1.00 97.69 641 ARG A C 1
ATOM 4994 O O . ARG A 1 641 ? -11.928 0.042 -4.048 1.00 97.69 641 ARG A O 1
ATOM 5001 N N . ASN A 1 642 ? -13.758 1.172 -3.339 1.00 96.88 642 ASN A N 1
ATOM 5002 C CA . ASN A 1 642 ? -13.294 2.538 -3.536 1.00 96.88 642 ASN A CA 1
ATOM 5003 C C . ASN A 1 642 ? -13.287 3.263 -2.169 1.00 96.88 642 ASN A C 1
ATOM 5005 O O . ASN A 1 642 ? -13.164 2.624 -1.114 1.00 96.88 642 ASN A O 1
ATOM 5009 N N . ASP A 1 643 ? -13.408 4.590 -2.176 1.00 95.25 643 ASP A N 1
ATOM 5010 C CA . ASP A 1 643 ? -13.427 5.403 -0.966 1.00 95.25 643 ASP A CA 1
ATOM 5011 C C . ASP A 1 643 ? -14.704 5.311 -0.125 1.00 95.25 643 ASP A C 1
ATOM 5013 O O . ASP A 1 643 ? -14.671 5.800 0.995 1.00 95.25 643 ASP A O 1
ATOM 5017 N N . HIS A 1 644 ? -15.804 4.720 -0.603 1.00 95.62 644 HIS A N 1
ATOM 5018 C CA . HIS A 1 644 ? -17.104 4.724 0.094 1.00 95.62 644 HIS A CA 1
ATOM 5019 C C . HIS A 1 644 ? -18.014 3.510 -0.187 1.00 95.62 644 HIS A C 1
ATOM 5021 O O . HIS A 1 644 ? -19.072 3.367 0.430 1.00 95.62 644 HIS A O 1
ATOM 5027 N N . GLU A 1 645 ? -17.646 2.638 -1.119 1.00 97.38 645 GLU A N 1
ATOM 5028 C CA . GLU A 1 645 ? -18.398 1.468 -1.568 1.00 97.38 645 GLU A CA 1
ATOM 5029 C C . GLU A 1 645 ? -17.463 0.263 -1.735 1.00 97.38 645 GLU A C 1
ATOM 5031 O O . GLU A 1 645 ? -16.309 0.395 -2.146 1.00 97.38 645 GLU A O 1
ATOM 5036 N N . ALA A 1 646 ? -17.980 -0.923 -1.424 1.00 98.38 646 ALA A N 1
ATOM 5037 C CA . ALA A 1 646 ? -17.344 -2.203 -1.684 1.00 98.38 646 ALA A CA 1
ATOM 5038 C C . ALA A 1 646 ? -18.307 -3.148 -2.412 1.00 98.38 646 ALA A C 1
ATOM 5040 O O . ALA A 1 646 ? -19.525 -3.071 -2.226 1.00 98.38 646 ALA A O 1
ATOM 5041 N N . ALA A 1 647 ? -17.753 -4.065 -3.198 1.00 98.56 647 ALA A N 1
ATOM 5042 C CA . ALA A 1 647 ? -18.488 -5.130 -3.862 1.00 98.56 647 ALA A CA 1
ATOM 5043 C C . ALA A 1 647 ? -17.684 -6.437 -3.859 1.00 98.56 647 ALA A C 1
ATOM 5045 O O . ALA A 1 647 ? -16.450 -6.424 -3.891 1.00 98.56 647 ALA A O 1
ATOM 5046 N N . CYS A 1 648 ? -18.401 -7.558 -3.846 1.00 98.69 648 CYS A N 1
ATOM 5047 C CA . CYS A 1 648 ? -17.838 -8.896 -3.989 1.00 98.69 648 CYS A CA 1
ATOM 5048 C C . CYS A 1 648 ? -18.351 -9.540 -5.271 1.00 98.69 648 CYS A C 1
ATOM 5050 O O . CYS A 1 648 ? -19.553 -9.524 -5.546 1.00 98.69 648 CYS A O 1
ATOM 5052 N N . TYR A 1 649 ? -17.439 -10.131 -6.032 1.00 98.50 649 TYR A N 1
ATOM 5053 C CA . TYR A 1 649 ? -17.726 -10.849 -7.263 1.00 98.50 649 TYR A CA 1
ATOM 5054 C C . TYR A 1 649 ? -17.252 -12.290 -7.162 1.00 98.50 649 TYR A C 1
ATOM 5056 O O . TYR A 1 649 ? -16.149 -12.561 -6.702 1.00 98.50 649 TYR A O 1
ATOM 5064 N N . GLU A 1 650 ? -18.055 -13.211 -7.669 1.00 97.56 650 GLU A N 1
ATOM 5065 C CA . GLU A 1 650 ? -17.650 -14.585 -7.928 1.00 97.56 650 GLU A CA 1
ATOM 5066 C C . GLU A 1 650 ? -17.067 -14.667 -9.345 1.00 97.56 650 GLU A C 1
ATOM 5068 O O . GLU A 1 650 ? -17.767 -14.480 -10.349 1.00 97.56 650 GLU A O 1
ATOM 5073 N N . LEU A 1 651 ? -15.757 -14.898 -9.416 1.00 95.75 651 LEU A N 1
ATOM 5074 C CA . LEU A 1 651 ? -15.017 -15.150 -10.644 1.00 95.75 651 LEU A CA 1
ATOM 5075 C C . LEU A 1 651 ? -15.150 -16.617 -11.046 1.00 95.75 651 LEU A C 1
ATOM 5077 O O . LEU A 1 651 ? -15.256 -17.514 -10.214 1.00 95.75 651 LEU A O 1
ATOM 5081 N N . GLN A 1 652 ? -15.100 -16.866 -12.349 1.00 91.94 652 GLN A N 1
ATOM 5082 C CA . GLN A 1 652 ? -15.010 -18.224 -12.861 1.00 91.94 652 GLN A CA 1
ATOM 5083 C C . GLN A 1 652 ? -13.558 -18.695 -12.780 1.00 91.94 652 GLN A C 1
ATOM 5085 O O . GLN A 1 652 ? -12.669 -18.066 -13.361 1.00 91.94 652 GLN A O 1
ATOM 5090 N N . VAL A 1 653 ? -13.345 -19.806 -12.085 1.00 89.00 653 VAL A N 1
ATOM 5091 C CA . VAL A 1 653 ? -12.066 -20.518 -12.026 1.00 89.00 653 VAL A CA 1
ATOM 5092 C C . VAL A 1 653 ? -12.165 -21.810 -12.835 1.00 89.00 653 VAL A C 1
ATOM 5094 O O . VAL A 1 653 ? -13.273 -22.316 -13.076 1.00 89.00 653 VAL A O 1
ATOM 5097 N N . ASP A 1 654 ? -11.038 -22.302 -13.331 1.00 81.38 654 ASP A N 1
ATOM 5098 C CA . ASP A 1 654 ? -10.965 -23.668 -13.846 1.00 81.38 654 ASP A CA 1
ATOM 5099 C C . ASP A 1 654 ? -10.884 -24.633 -12.649 1.00 81.38 654 ASP A C 1
ATOM 5101 O O . ASP A 1 654 ? -10.215 -24.350 -11.656 1.00 81.38 654 ASP A O 1
ATOM 5105 N N . GLU A 1 655 ? -11.677 -25.708 -12.682 1.00 57.19 655 GLU A N 1
ATOM 5106 C CA . GLU A 1 655 ? -11.598 -26.767 -11.669 1.00 57.19 655 GLU A CA 1
ATOM 5107 C C . GLU A 1 655 ? -10.369 -27.628 -11.995 1.00 57.19 655 GLU A C 1
ATOM 5109 O O . GLU A 1 655 ? -10.232 -28.049 -13.147 1.00 57.19 655 GLU A O 1
ATOM 5114 N N . GLU A 1 656 ? -9.486 -27.850 -11.013 1.00 46.84 656 GLU A N 1
ATOM 5115 C CA . GLU A 1 656 ? -8.359 -28.798 -11.129 1.00 46.84 656 GLU A CA 1
ATOM 5116 C C . GLU A 1 656 ? -8.815 -30.231 -11.445 1.00 46.84 656 GLU A C 1
ATOM 5118 O O . GLU A 1 656 ? -9.815 -30.701 -10.843 1.00 46.84 656 GLU A O 1
#

InterPro domains:
  IPR002372 Pyrrolo-quinoline quinone repeat domain [PF13360] (323-579)
  IPR011047 Quinoprotein alcohol dehydrogenase-like superfamily [SSF50998] (263-642)
  IPR015943 WD40/YVTN repeat-like-containing domain superfamily [G3DSA:2.130.10.10] (342-653)
  IPR032675 Leucine-rich repeat domain superfamily [G3DSA:3.80.10.10] (3-131)

Radius of gyration: 31.64 Å; chains: 1; bounding box: 97×82×60 Å

Foldseek 3Di:
DPPLPPLLVLQVVLQVLQVVQVKHFDKPCVVVVHPAFDDDPVVCVVRNRSVRIAGAEIGAELTQDELVSLQSVLSRQRHQYYANANYAYELSSLVSLLSRANHAEYEQHNYRYDPVSVVVSVVRYNHDDDDDVPPVPPVVVVVVVVVVVVLVVVVVVVVVVVVVPDPPPDPVVLVVVLVSLVVVVVVVVVVVVPVVDDDDDPVVVVVVVVVSVVVSVVSVVVDPPVVVVVVVVPPPDPDPPPDPDDQPPDDPQQDDLQDADLQFAQFQLRPQNQQARPPFFFDLPCVVVNWFFQDKDWDAFAFAFWGGGPQKIWTWHHDPQWIKIWIARQRNRHTQGMDTDRHWDQAPVGGIWAQAYWGGYRQWIWDATLQQKTFIARNRRRHTQDIDRLCVVVVHDAARNGANAHFDDDPQWTKGQSAAAQARIWTAGNRYRHTDAGADGFGAANAYWGWDQFLNATWIWHQGLQAIWTAHPNHNYTADGDGAQLDNPRSHFYADKDKDPPDDDSQWIWIKGAAANQRAIFIWIWGDDPRHIDIDTLDTDRQAHLHLEYWHDDDQWIWDDSQFWIWIARNNPRDTLDTHDGQHLWYWHHYPQWIFIQGQQRKTWTWGNDSNDTDTSDIDNHDGHGHSHYWRGRHQWIWGDRRTMIIITGGDTDDD